Protein AF-0000000084599134 (afdb_homodimer)

Sequence (670 aa):
MKAKILAFGEVMMRLEAPNYRTVAQTRSLDFAFSGTSVNVLSGLSHLGYQTELMTTLPDNSLGYAAASYIRSLGVGTSAVSFDGDYIGMYVLEKGFGTRISEVTYSNRSESAFCQSLESHYSIEYLRSGTHIHFCGISLAINEQIREVTLHVAEKAKALGLTLSFDCNFRPKLWKGGYEEARPVYERMLALADYVSMTEKDAMSILGMETGATQRKDQVEALLPKVAQTYSIAAIAGTLRETNASAPTIQGFLVQEGRVDFSTEHSVAILDRIGTGDGFFSGFLAAMYEGKSSKDIIEWATAAGVLAHTTYGDSPITTRSAIEKCRQNQQVDVERMKAKILAFGEVMMRLEAPNYRTVAQTRSLDFAFSGTSVNVLSGLSHLGYQTELMTTLPDNSLGYAAASYIRSLGVGTSAVSFDGDYIGMYVLEKGFGTRISEVTYSNRSESAFCQSLESHYSIEYLRSGTHIHFCGISLAINEQIREVTLHVAEKAKALGLTLSFDCNFRPKLWKGGYEEARPVYERMLALADYVSMTEKDAMSILGMETGATQRKDQVEALLPKVAQTYSIAAIAGTLRETNASAPTIQGFLVQEGRVDFSTEHSVAILDRIGTGDGFFSGFLAAMYEGKSSKDIIEWATAAGVLAHTTYGDSPITTRSAIEKCRQNQQVDVER

Radius of gyration: 29.52 Å; Cα contacts (8 Å, |Δi|>4): 1570; chains: 2; bounding box: 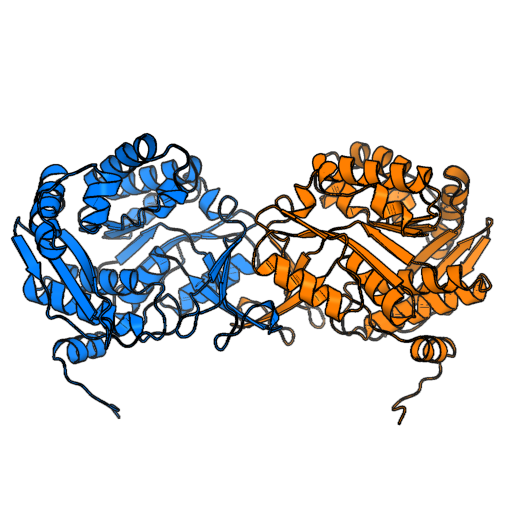50×86×71 Å

Solvent-accessible surface area (backbone atoms only — not comparable to full-atom values): 33672 Å² total; per-residue (Å²): 128,76,59,30,38,34,21,44,45,58,66,28,40,41,34,28,27,60,92,59,29,46,67,66,74,49,54,50,30,36,48,50,69,36,34,68,36,51,12,25,33,17,21,32,21,47,60,67,33,48,25,36,39,36,37,40,33,12,65,48,72,67,29,52,23,41,52,53,53,42,43,74,48,54,26,36,60,86,53,47,29,70,41,61,72,23,62,20,34,32,40,35,28,47,42,61,90,86,43,68,61,44,78,47,64,34,48,56,74,64,6,14,39,46,65,41,53,61,86,59,53,63,70,72,57,52,69,71,35,51,31,36,36,40,51,36,53,52,55,37,68,42,71,57,24,22,52,37,52,52,48,52,51,51,52,37,46,73,71,66,30,48,27,33,35,34,44,66,83,53,73,88,50,34,88,70,35,60,79,55,46,29,64,56,51,51,54,52,45,53,62,19,35,33,34,39,52,50,50,63,46,44,31,66,52,70,65,52,84,74,89,56,84,49,66,71,52,30,34,65,67,44,49,43,52,50,30,61,75,33,66,31,59,31,39,32,36,72,48,76,44,83,51,97,85,54,36,32,40,28,20,34,32,34,43,89,76,38,76,48,68,30,74,74,39,79,50,68,76,74,22,70,57,39,18,67,28,13,18,49,19,27,31,53,52,27,57,75,67,64,50,52,73,71,53,20,24,33,42,9,36,24,28,20,50,52,16,16,63,28,77,60,42,50,21,74,57,41,63,67,57,30,56,39,48,58,68,66,49,82,73,88,82,90,133,130,76,61,29,38,34,20,45,45,58,66,29,41,41,34,27,28,60,91,59,28,46,67,66,74,49,54,51,31,37,48,50,70,37,34,65,36,52,12,26,34,17,22,31,20,46,62,70,34,48,24,36,40,38,36,40,32,13,64,47,70,66,28,52,23,41,52,54,54,43,43,74,49,53,26,36,61,85,55,47,29,70,40,59,72,23,63,20,33,33,38,37,28,48,40,60,90,88,41,69,62,43,79,47,65,34,48,58,73,66,6,13,38,46,65,42,56,60,86,61,52,64,70,73,58,53,69,73,32,51,31,38,34,39,51,36,52,52,56,37,69,42,71,58,22,24,52,36,52,52,50,54,52,52,52,37,48,72,73,65,31,47,27,33,34,34,44,67,84,52,72,88,50,33,90,71,35,59,78,55,46,28,64,57,51,52,55,51,44,54,63,20,34,33,33,40,53,48,49,64,48,44,31,66,51,68,64,51,83,76,89,55,83,50,66,72,52,31,34,65,67,43,50,41,53,51,29,61,75,34,65,31,59,31,40,33,39,72,49,75,44,81,50,98,84,55,36,31,41,28,20,35,32,34,46,90,77,38,74,48,70,31,73,75,38,79,51,67,77,74,22,71,58,41,17,69,29,14,19,49,19,27,32,52,51,28,56,74,66,64,51,54,71,70,54,20,26,35,43,9,36,25,27,20,50,53,17,16,63,28,77,59,43,50,19,74,57,42,63,68,56,29,55,38,48,56,68,65,50,83,72,87,80,91,131

Secondary structure (DSSP, 8-state):
-PPEEEEE---EEEEE-STT--GGG-SEEEEEEE-HHHHHHHHHHHTT-EEEEEEEE-SSHHHHHHHHHHHHTT-B-TTEEE-SS--EEEEEE--BTTBPPEEEEES-TTSTTTT--GGGS-HHHHTT-SEEEEETHHHHS-HHHHHHHHHHHHHHHHTT-EEEEE----GGG-TTHHHHHHHHHHHHHHH-SEEE--HHHHHHHH----S--SHHHHHHHHHHHHHHHTT-SEEEEEEEE--SS--EEEEEEEETTEEEEPPPEE---S--TTHHHHHHHHHHHHHHTT--HHHHHHHHHHHHHHHTTSSSSS----HHHHHHHHTT-------/-PPEEEEE---EEEEE-GGG--GGG-SEEEEEEE-HHHHHHHHHHHTT-EEEEEEEE-SSHHHHHHHHHHHHTT-B-TTEEE-SS--EEEEEE--BTTBPPEEEEES-TTSTTTT--GGGS-HHHHTT-SEEEEETHHHHS-HHHHHHHHHHHHHHHHTT-EEEEE----GGG-TTHHHHHHHHHHHHHHH-SEEE--HHHHHHHH----S--SHHHHHHHHHHHHHHHTT-SEEEEEEEE--SS--EEEEEEEETTEEEEPPPEE---S--TTHHHHHHHHHHHHHHTT--HHHHHHHHHHHHHHHTTSSSSS----HHHHHHHHTT-------

Nearest PDB structures (foldseek):
  3ktn-assembly1_A  TM=9.512E-01  e=4.390E-41  Enterococcus faecalis
  2afb-assembly1_A  TM=9.518E-01  e=4.729E-34  Thermotoga maritima MSB8
  4gm6-assembly1_F  TM=9.339E-01  e=1.969E-30  Listeria grayi DSM 20601
  2dcn-assembly1_E  TM=8.602E-01  e=1.883E-23  Sulfurisphaera tokodaii str. 7
  3pl2-assembly1_B  TM=8.260E-01  e=1.572E-20  Corynebacterium glutamicum

Foldseek 3Di:
DAFEEEEEDAKEKEWEDPPLDDPVGDDDTDIAIDDLRLQLQLLLQLAPHAYEYAFEAAPDDVSVVNQVRSVVSVHHHPNYHHHADAGKYWYWRPHDDVGHIDIGTDDVCRGRRNPDALVSGDLVVLLVGQEYEYEQLLCLQDDHSVVSRLVSLVSNLVSPHAYEYENNDDQVSHPVGQVVQQVSVLSNLLSHQEYEDALVCQCRNVVDDDPDDDRVVSRLPGVLVSCVVSVHQKYKYWDWDDDPPFIKIKMWMDHPSDIDIADIDGADAPDQAQLRSQLVSQLVVCVSVVHDRHVSRLLSVLSSRVCRVDPDNHRNDYPVSSVCSSVVPPDPDDD/DAFEEEEEDAKEKEWEDPPLDDPVGDDDTDIAIDDLRLQLQLLLQLAPHAYEYAFEAAPDDVSVVNQVRSVVSVHHHPNYHHHADAGKYWYWRPHDDVGHIDIGTDDQCRGRRNPDALVSGDLVVLLVGQEYEYEQLLCLQDDHSVVSRLVSLVSNLVSNHAYEYENNDDQVSHPVGQVVQQVSVLSNLLSHQEYEDALVCQCRNVVDDDPDDDRVVSRLPGVLVSCVVSVHQKYKYWDWDDDPPFIKIKMWMDHPSDIDIADIDGADAPDQAQLRSQLVSQLVVCVSVVHDRHVSRLLSRLSSRVCRVDPDNHRNDYPVSSVCSSVVPPDPDDD

InterPro domains:
  IPR011611 Carbohydrate kinase PfkB [PF00294] (3-314)
  IPR029056 Ribokinase-like [G3DSA:3.40.1190.20] (2-335)
  IPR029056 Ribokinase-like [SSF53613] (1-324)
  IPR052700 Carbohydrate kinase PfkB-like [PTHR43320] (26-315)

Structure (mmCIF, N/CA/C/O backbone):
data_AF-0000000084599134-model_v1
#
loop_
_entity.id
_entity.type
_entity.pdbx_description
1 polymer 'Carbohydrate/purine kinase domain-containing protein'
#
loop_
_atom_site.group_PDB
_atom_site.id
_atom_site.type_symbol
_atom_site.label_atom_id
_atom_site.label_alt_id
_atom_site.label_comp_id
_atom_site.label_asym_id
_atom_site.label_entity_id
_atom_site.label_seq_id
_atom_site.pdbx_PDB_ins_code
_atom_site.Cartn_x
_atom_site.Cartn_y
_atom_site.Cartn_z
_atom_site.occupancy
_atom_site.B_iso_or_equiv
_atom_site.auth_seq_id
_atom_site.auth_comp_id
_atom_site.auth_asym_id
_atom_site.auth_atom_id
_atom_site.pdbx_PDB_model_num
ATOM 1 N N . MET A 1 1 ? 21.688 -33.438 -12.633 1 46.72 1 MET A N 1
ATOM 2 C CA . MET A 1 1 ? 21.375 -32.312 -11.758 1 46.72 1 MET A CA 1
ATOM 3 C C . MET A 1 1 ? 19.875 -31.984 -11.828 1 46.72 1 MET A C 1
ATOM 5 O O . MET A 1 1 ? 19.234 -32.219 -12.844 1 46.72 1 MET A O 1
ATOM 9 N N . LYS A 1 2 ? 19.172 -31.859 -10.562 1 65.88 2 LYS A N 1
ATOM 10 C CA . LYS A 1 2 ? 17.719 -31.641 -10.625 1 65.88 2 LYS A CA 1
ATOM 11 C C . LYS A 1 2 ? 17.391 -30.406 -11.461 1 65.88 2 LYS A C 1
ATOM 13 O O . LYS A 1 2 ? 18.219 -29.516 -11.617 1 65.88 2 LYS A O 1
ATOM 18 N N . ALA A 1 3 ? 16.312 -30.422 -12.156 1 81.88 3 ALA A N 1
ATOM 19 C CA . ALA A 1 3 ? 15.828 -29.391 -13.062 1 81.88 3 ALA A CA 1
ATOM 20 C C . ALA A 1 3 ? 15.766 -28.031 -12.352 1 81.88 3 ALA A C 1
ATOM 22 O O . ALA A 1 3 ? 15.484 -27.969 -11.156 1 81.88 3 ALA A O 1
ATOM 23 N N . LYS A 1 4 ? 16.391 -27.016 -12.969 1 94.56 4 LYS A N 1
ATOM 24 C CA . LYS A 1 4 ? 16.172 -25.656 -12.508 1 94.56 4 LYS A CA 1
ATOM 25 C C . LYS A 1 4 ? 14.891 -25.078 -13.086 1 94.56 4 LYS A C 1
ATOM 27 O O . LYS A 1 4 ? 14.75 -24.969 -14.312 1 94.56 4 LYS A O 1
ATOM 32 N N . ILE A 1 5 ? 13.984 -24.766 -12.18 1 97.94 5 ILE A N 1
ATOM 33 C CA . ILE A 1 5 ? 12.672 -24.281 -12.586 1 97.94 5 ILE A CA 1
ATOM 34 C C . ILE A 1 5 ? 12.586 -22.781 -12.359 1 97.94 5 ILE A C 1
ATOM 36 O O . ILE A 1 5 ? 12.82 -22.297 -11.25 1 97.94 5 ILE A O 1
ATOM 40 N N . LEU A 1 6 ? 12.266 -22 -13.414 1 98.56 6 LEU A N 1
ATOM 41 C CA . LEU A 1 6 ? 12.062 -20.562 -13.367 1 98.56 6 LEU A CA 1
ATOM 42 C C . LEU A 1 6 ? 10.57 -20.219 -13.305 1 98.56 6 LEU A C 1
ATOM 44 O O . LEU A 1 6 ? 9.727 -21.047 -13.656 1 98.56 6 LEU A O 1
ATOM 48 N N . ALA A 1 7 ? 10.266 -19.125 -12.82 1 98.75 7 ALA A N 1
ATOM 49 C CA . ALA A 1 7 ? 8.938 -18.547 -12.961 1 98.75 7 ALA A CA 1
ATOM 50 C C . ALA A 1 7 ? 9.016 -17.047 -13.188 1 98.75 7 ALA A C 1
ATOM 52 O O . ALA A 1 7 ? 9.891 -16.375 -12.641 1 98.75 7 ALA A O 1
ATOM 53 N N . PHE A 1 8 ? 8.133 -16.594 -14.062 1 98.69 8 PHE A N 1
ATOM 54 C CA . PHE A 1 8 ? 7.977 -15.172 -14.359 1 98.69 8 PHE A CA 1
ATOM 55 C C . PHE A 1 8 ? 6.672 -14.633 -13.773 1 98.69 8 PHE A C 1
ATOM 57 O O . PHE A 1 8 ? 5.594 -15.125 -14.109 1 98.69 8 PHE A O 1
ATOM 64 N N . GLY A 1 9 ? 6.812 -13.648 -12.883 1 98.12 9 GLY A N 1
ATOM 65 C CA . GLY A 1 9 ? 5.551 -13.148 -12.367 1 98.12 9 GLY A CA 1
ATOM 66 C C . GLY A 1 9 ? 5.723 -12.102 -11.281 1 98.12 9 GLY A C 1
ATOM 67 O O . GLY A 1 9 ? 6.848 -11.797 -10.875 1 98.12 9 GLY A O 1
ATOM 68 N N . GLU A 1 10 ? 4.594 -11.586 -10.812 1 97.62 10 GLU A N 1
ATOM 69 C CA . GLU A 1 10 ? 4.555 -10.469 -9.875 1 97.62 10 GLU A CA 1
ATOM 70 C C . GLU A 1 10 ? 4.664 -10.953 -8.43 1 97.62 10 GLU A C 1
ATOM 72 O O . GLU A 1 10 ? 4.129 -12.008 -8.086 1 97.62 10 GLU A O 1
ATOM 77 N N . VAL A 1 11 ? 5.387 -10.18 -7.621 1 97.81 11 VAL A N 1
ATOM 78 C CA . VAL A 1 11 ? 5.387 -10.305 -6.168 1 97.81 11 VAL A CA 1
ATOM 79 C C . VAL A 1 11 ? 4.516 -9.211 -5.551 1 97.81 11 VAL A C 1
ATOM 81 O O . VAL A 1 11 ? 4.699 -8.031 -5.84 1 97.81 11 VAL A O 1
ATOM 84 N N . MET A 1 12 ? 3.594 -9.633 -4.75 1 96.88 12 MET A N 1
ATOM 85 C CA . MET A 1 12 ? 2.758 -8.68 -4.023 1 96.88 12 MET A CA 1
ATOM 86 C C . MET A 1 12 ? 3.014 -8.766 -2.521 1 96.88 12 MET A C 1
ATOM 88 O O . MET A 1 12 ? 3.412 -9.812 -2.014 1 96.88 12 MET A O 1
ATOM 92 N N . MET A 1 13 ? 2.846 -7.625 -1.867 1 96.81 13 MET A N 1
ATOM 93 C CA . MET A 1 13 ? 2.836 -7.602 -0.408 1 96.81 13 MET A CA 1
ATOM 94 C C . MET A 1 13 ? 1.434 -7.855 0.132 1 96.81 13 MET A C 1
ATOM 96 O O . MET A 1 13 ? 0.509 -7.09 -0.143 1 96.81 13 MET A O 1
ATOM 100 N N . ARG A 1 14 ? 1.266 -8.961 0.792 1 96.94 14 ARG A N 1
ATOM 101 C CA . ARG A 1 14 ? 0.018 -9.297 1.468 1 96.94 14 ARG A CA 1
ATOM 102 C C . ARG A 1 14 ? 0.011 -8.773 2.898 1 96.94 14 ARG A C 1
ATOM 104 O O . ARG A 1 14 ? 0.876 -9.125 3.701 1 96.94 14 ARG A O 1
ATOM 111 N N . LEU A 1 15 ? -0.915 -7.844 3.176 1 97.44 15 LEU A N 1
ATOM 112 C CA . LEU A 1 15 ? -1.183 -7.383 4.531 1 97.44 15 LEU A CA 1
ATOM 113 C C . LEU A 1 15 ? -2.443 -8.031 5.09 1 97.44 15 LEU A C 1
ATOM 115 O O . LEU A 1 15 ? -3.465 -8.109 4.402 1 97.44 15 LEU A O 1
ATOM 119 N N . GLU A 1 16 ? -2.336 -8.523 6.293 1 97.5 16 GLU A N 1
ATOM 120 C CA . GLU A 1 16 ? -3.463 -9.266 6.848 1 97.5 16 GLU A CA 1
ATOM 121 C C . GLU A 1 16 ? -3.779 -8.812 8.273 1 97.5 16 GLU A C 1
ATOM 123 O O . GLU A 1 16 ? -2.891 -8.75 9.125 1 97.5 16 GLU A O 1
ATOM 128 N N . ALA A 1 17 ? -5.094 -8.445 8.516 1 96.69 17 ALA A N 1
ATOM 129 C CA . ALA A 1 17 ? -5.543 -8.281 9.898 1 96.69 17 ALA A CA 1
ATOM 130 C C . ALA A 1 17 ? -5.52 -9.609 10.648 1 96.69 17 ALA A C 1
ATOM 132 O O . ALA A 1 17 ? -6.137 -10.586 10.211 1 96.69 17 ALA A O 1
ATOM 133 N N . PRO A 1 18 ? -4.836 -9.688 11.789 1 95.56 18 PRO A N 1
ATOM 134 C CA . PRO A 1 18 ? -4.656 -10.992 12.438 1 95.56 18 PRO A CA 1
ATOM 135 C C . PRO A 1 18 ? -5.906 -11.461 13.172 1 95.56 18 PRO A C 1
ATOM 137 O O . PRO A 1 18 ? -6.719 -10.641 13.609 1 95.56 18 PRO A O 1
ATOM 140 N N . ASN A 1 19 ? -6.09 -12.758 13.305 1 93.5 19 ASN A N 1
ATOM 141 C CA . ASN A 1 19 ? -7.055 -13.406 14.188 1 93.5 19 ASN A CA 1
ATOM 142 C C . ASN A 1 19 ? -8.492 -13.07 13.797 1 93.5 19 ASN A C 1
ATOM 144 O O . ASN A 1 19 ? -9.32 -12.773 14.656 1 93.5 19 ASN A O 1
ATOM 148 N N . TYR A 1 20 ? -8.68 -13.047 12.5 1 92.38 20 TYR A N 1
ATOM 149 C CA . TYR A 1 20 ? -10.008 -12.852 11.922 1 92.38 20 TYR A CA 1
ATOM 150 C C . TYR A 1 20 ? -10.555 -11.469 12.25 1 92.38 20 TYR A C 1
ATOM 152 O O . TYR A 1 20 ? -11.758 -11.234 12.18 1 92.38 20 TYR A O 1
ATOM 160 N N . ARG A 1 21 ? -9.68 -10.516 12.672 1 93.94 21 ARG A N 1
ATOM 161 C CA . ARG A 1 21 ? -10.086 -9.133 12.891 1 93.94 21 ARG A CA 1
ATOM 162 C C . ARG A 1 21 ? -10.25 -8.391 11.57 1 93.94 21 ARG A C 1
ATOM 164 O O . ARG A 1 21 ? -9.742 -8.828 10.539 1 93.94 21 ARG A O 1
ATOM 171 N N . THR A 1 22 ? -11.078 -7.363 11.656 1 94.94 22 THR A N 1
ATOM 172 C CA . THR A 1 22 ? -11.086 -6.391 10.57 1 94.94 22 THR A CA 1
ATOM 173 C C . THR A 1 22 ? -10.008 -5.332 10.781 1 94.94 22 THR A C 1
ATOM 175 O O . THR A 1 22 ? -9.453 -5.215 11.875 1 94.94 22 THR A O 1
ATOM 178 N N . VAL A 1 23 ? -9.711 -4.605 9.75 1 96.19 23 VAL A N 1
ATOM 179 C CA . VAL A 1 23 ? -8.703 -3.549 9.852 1 96.19 23 VAL A CA 1
ATOM 180 C C . VAL A 1 23 ? -9.164 -2.496 10.859 1 96.19 23 VAL A C 1
ATOM 182 O O . VAL A 1 23 ? -8.344 -1.911 11.57 1 96.19 23 VAL A O 1
ATOM 185 N N . ALA A 1 24 ? -10.422 -2.225 11.008 1 95.25 24 ALA A N 1
ATOM 186 C CA . ALA A 1 24 ? -10.961 -1.238 11.938 1 95.25 24 ALA A CA 1
ATOM 187 C C . ALA A 1 24 ? -10.773 -1.69 13.383 1 95.25 24 ALA A C 1
ATOM 189 O O . ALA A 1 24 ? -10.82 -0.875 14.305 1 95.25 24 ALA A O 1
ATOM 190 N N . GLN A 1 25 ? -10.531 -2.949 13.586 1 94.88 25 GLN A N 1
ATOM 191 C CA . GLN A 1 25 ? -10.516 -3.518 14.93 1 94.88 25 GLN A CA 1
ATOM 192 C C . GLN A 1 25 ? -9.094 -3.709 15.438 1 94.88 25 GLN A C 1
ATOM 194 O O . GLN A 1 25 ? -8.883 -4.219 16.531 1 94.88 25 GLN A O 1
ATOM 199 N N . THR A 1 26 ? -8.125 -3.459 14.68 1 95.12 26 THR A N 1
ATOM 200 C CA . THR A 1 26 ? -6.738 -3.697 15.07 1 95.12 26 THR A CA 1
ATOM 201 C C . THR A 1 26 ? -5.855 -2.51 14.695 1 95.12 26 THR A C 1
ATOM 203 O O . THR A 1 26 ? -6.312 -1.58 14.023 1 95.12 26 THR A O 1
ATOM 206 N N . ARG A 1 27 ? -4.617 -2.504 15.219 1 96.38 27 ARG A N 1
ATOM 207 C CA . ARG A 1 27 ? -3.611 -1.5 14.891 1 96.38 27 ARG A CA 1
ATOM 208 C C . ARG A 1 27 ? -2.322 -2.154 14.406 1 96.38 27 ARG A C 1
ATOM 210 O O . ARG A 1 27 ? -1.287 -1.493 14.297 1 96.38 27 ARG A O 1
ATOM 217 N N . SER A 1 28 ? -2.43 -3.432 14.125 1 97.44 28 SER A N 1
ATOM 218 C CA . SER A 1 28 ? -1.295 -4.203 13.617 1 97.44 28 SER A CA 1
ATOM 219 C C . SER A 1 28 ? -1.715 -5.129 12.484 1 97.44 28 SER A C 1
ATOM 221 O O . SER A 1 28 ? -2.812 -5.691 12.508 1 97.44 28 SER A O 1
ATOM 223 N N . LEU A 1 29 ? -0.845 -5.27 11.531 1 98.25 29 LEU A N 1
ATOM 224 C CA . LEU A 1 29 ? -1.032 -6.191 10.414 1 98.25 29 LEU A CA 1
ATOM 225 C C . LEU A 1 29 ? 0.153 -7.145 10.289 1 98.25 29 LEU A C 1
ATOM 227 O O . LEU A 1 29 ? 1.304 -6.734 10.469 1 98.25 29 LEU A O 1
ATOM 231 N N . ASP A 1 30 ? -0.129 -8.422 9.984 1 97.75 30 ASP A N 1
ATOM 232 C CA . ASP A 1 30 ? 0.914 -9.32 9.508 1 97.75 30 ASP A CA 1
ATOM 233 C C . ASP A 1 30 ? 1.131 -9.164 8.008 1 97.75 30 ASP A C 1
ATOM 235 O O . ASP A 1 30 ? 0.226 -8.742 7.285 1 97.75 30 ASP A O 1
ATOM 239 N N . PHE A 1 31 ? 2.359 -9.43 7.594 1 97.62 31 PHE A N 1
ATOM 240 C CA . PHE A 1 31 ? 2.537 -9.32 6.152 1 97.62 31 PHE A CA 1
ATOM 241 C C . PHE A 1 31 ? 3.453 -10.422 5.629 1 97.62 31 PHE A C 1
ATOM 243 O O . PHE A 1 31 ? 4.199 -11.031 6.398 1 97.62 31 PHE A O 1
ATOM 250 N N . ALA A 1 32 ? 3.309 -10.766 4.383 1 97 32 ALA A N 1
ATOM 251 C CA . ALA A 1 32 ? 4.141 -11.664 3.582 1 97 32 ALA A CA 1
ATOM 252 C C . ALA A 1 32 ? 4.23 -11.18 2.137 1 97 32 ALA A C 1
ATOM 254 O O . ALA A 1 32 ? 3.502 -10.273 1.73 1 97 32 ALA A O 1
ATOM 255 N N . PHE A 1 33 ? 5.203 -11.664 1.48 1 97.75 33 PHE A N 1
ATOM 256 C CA . PHE A 1 33 ? 5.32 -11.406 0.05 1 97.75 33 PHE A CA 1
ATOM 257 C C . PHE A 1 33 ? 4.992 -12.664 -0.753 1 97.75 33 PHE A C 1
ATOM 259 O O . PHE A 1 33 ? 5.543 -13.734 -0.494 1 97.75 33 PHE A O 1
ATOM 266 N N . SER A 1 34 ? 4.059 -12.484 -1.662 1 95.31 34 SER A N 1
ATOM 267 C CA . SER A 1 34 ? 3.564 -13.672 -2.352 1 95.31 34 SER A CA 1
ATOM 268 C C . SER A 1 34 ? 3.168 -13.352 -3.789 1 95.31 34 SER A C 1
ATOM 270 O O . SER A 1 34 ? 3.391 -12.242 -4.266 1 95.31 34 SER A O 1
ATOM 272 N N . GLY A 1 35 ? 2.635 -14.289 -4.496 1 96.44 35 GLY A N 1
ATOM 273 C CA . GLY A 1 35 ? 2.232 -14.359 -5.891 1 96.44 35 GLY A CA 1
ATOM 274 C C . GLY A 1 35 ? 2.234 -15.766 -6.445 1 96.44 35 GLY A C 1
ATOM 275 O O . GLY A 1 35 ? 2.908 -16.656 -5.906 1 96.44 35 GLY A O 1
ATOM 276 N N . THR A 1 36 ? 1.532 -15.898 -7.508 1 97.12 36 THR A N 1
ATOM 277 C CA . THR A 1 36 ? 1.414 -17.234 -8.07 1 97.12 36 THR A CA 1
ATOM 278 C C . THR A 1 36 ? 2.793 -17.844 -8.344 1 97.12 36 THR A C 1
ATOM 280 O O . THR A 1 36 ? 3.066 -18.984 -7.961 1 97.12 36 THR A O 1
ATOM 283 N N . SER A 1 37 ? 3.674 -17.094 -8.953 1 98.31 37 SER A N 1
ATOM 284 C CA . SER A 1 37 ? 5.012 -17.562 -9.289 1 98.31 37 SER A CA 1
ATOM 285 C C . SER A 1 37 ? 5.816 -17.891 -8.031 1 98.31 37 SER A C 1
ATOM 287 O O . SER A 1 37 ? 6.484 -18.922 -7.965 1 98.31 37 SER A O 1
ATOM 289 N N . VAL A 1 38 ? 5.707 -17.016 -7.043 1 98.25 38 VAL A N 1
ATOM 290 C CA . VAL A 1 38 ? 6.395 -17.234 -5.773 1 98.25 38 VAL A CA 1
ATOM 291 C C . VAL A 1 38 ? 5.871 -18.516 -5.121 1 98.25 38 VAL A C 1
ATOM 293 O O . VAL A 1 38 ? 6.652 -19.344 -4.645 1 98.25 38 VAL A O 1
ATOM 296 N N . ASN A 1 39 ? 4.602 -18.688 -5.105 1 98.06 39 ASN A N 1
ATOM 297 C CA . ASN A 1 39 ? 3.961 -19.828 -4.449 1 98.06 39 ASN A CA 1
ATOM 298 C C . ASN A 1 39 ? 4.355 -21.141 -5.102 1 98.06 39 ASN A C 1
ATOM 300 O O . ASN A 1 39 ? 4.73 -22.094 -4.414 1 98.06 39 ASN A O 1
ATOM 304 N N . VAL A 1 40 ? 4.305 -21.172 -6.438 1 98.38 40 VAL A N 1
ATOM 305 C CA . VAL A 1 40 ? 4.652 -22.375 -7.168 1 98.38 40 VAL A CA 1
ATOM 306 C C . VAL A 1 40 ? 6.125 -22.719 -6.934 1 98.38 40 VAL A C 1
ATOM 308 O O . VAL A 1 40 ? 6.465 -23.875 -6.645 1 98.38 40 VAL A O 1
ATOM 311 N N . LEU A 1 41 ? 6.977 -21.719 -7.004 1 98.44 41 LEU A N 1
ATOM 312 C CA . LEU A 1 41 ? 8.406 -21.938 -6.816 1 98.44 41 LEU A CA 1
ATOM 313 C C . LEU A 1 41 ? 8.703 -22.375 -5.387 1 98.44 41 LEU A C 1
ATOM 315 O O . LEU A 1 41 ? 9.586 -23.203 -5.16 1 98.44 41 LEU A O 1
ATOM 319 N N . SER A 1 42 ? 8.031 -21.75 -4.414 1 97.94 42 SER A N 1
ATOM 320 C CA . SER A 1 42 ? 8.211 -22.156 -3.023 1 97.94 42 SER A CA 1
ATOM 321 C C . SER A 1 42 ? 7.898 -23.641 -2.834 1 97.94 42 SER A C 1
ATOM 323 O O . SER A 1 42 ? 8.688 -24.375 -2.238 1 97.94 42 SER A O 1
ATOM 325 N N . GLY A 1 43 ? 6.73 -24.094 -3.355 1 97.25 43 GLY A N 1
ATOM 326 C CA . GLY A 1 43 ? 6.383 -25.5 -3.287 1 97.25 43 GLY A CA 1
ATOM 327 C C . GLY A 1 43 ? 7.441 -26.406 -3.893 1 97.25 43 GLY A C 1
ATOM 328 O O . GLY A 1 43 ? 7.836 -27.406 -3.281 1 97.25 43 GLY A O 1
ATOM 329 N N . LEU A 1 44 ? 7.926 -26.047 -5.055 1 97.75 44 LEU A N 1
ATOM 330 C CA . LEU A 1 44 ? 8.906 -26.859 -5.77 1 97.75 44 LEU A CA 1
ATOM 331 C C . LEU A 1 44 ? 10.242 -26.859 -5.039 1 97.75 44 LEU A C 1
ATOM 333 O O . LEU A 1 44 ? 10.93 -27.891 -4.996 1 97.75 44 LEU A O 1
ATOM 337 N N . SER A 1 45 ? 10.594 -25.703 -4.504 1 97.19 45 SER A N 1
ATOM 338 C CA . SER A 1 45 ? 11.828 -25.625 -3.736 1 97.19 45 SER A CA 1
ATOM 339 C C . SER A 1 45 ? 11.812 -26.609 -2.564 1 97.19 45 SER A C 1
ATOM 341 O O . SER A 1 45 ? 12.789 -27.312 -2.326 1 97.19 45 SER A O 1
ATOM 343 N N . HIS A 1 46 ? 10.758 -26.688 -1.847 1 95.62 46 HIS A N 1
ATOM 344 C CA . HIS A 1 46 ? 10.625 -27.562 -0.688 1 95.62 46 HIS A CA 1
ATOM 345 C C . HIS A 1 46 ? 10.57 -29.031 -1.107 1 95.62 46 HIS A C 1
ATOM 347 O O . HIS A 1 46 ? 10.789 -29.922 -0.286 1 95.62 46 HIS A O 1
ATOM 353 N N . LEU A 1 47 ? 10.289 -29.234 -2.336 1 95 47 LEU A N 1
ATOM 354 C CA . LEU A 1 47 ? 10.281 -30.594 -2.865 1 95 47 LEU A CA 1
ATOM 355 C C . LEU A 1 47 ? 11.641 -30.938 -3.471 1 95 47 LEU A C 1
ATOM 357 O O . LEU A 1 47 ? 11.797 -32 -4.082 1 95 47 LEU A O 1
ATOM 361 N N . GLY A 1 48 ? 12.625 -30.047 -3.383 1 94.12 48 GLY A N 1
ATOM 362 C CA . GLY A 1 48 ? 14 -30.375 -3.688 1 94.12 48 GLY A CA 1
ATOM 363 C C . GLY A 1 48 ? 14.477 -29.828 -5.016 1 94.12 48 GLY A C 1
ATOM 364 O O . GLY A 1 48 ? 15.578 -30.125 -5.465 1 94.12 48 GLY A O 1
ATOM 365 N N . TYR A 1 49 ? 13.734 -29.016 -5.648 1 96.44 49 TYR A N 1
ATOM 366 C CA . TYR A 1 49 ? 14.125 -28.453 -6.938 1 96.44 49 TYR A CA 1
ATOM 367 C C . TYR A 1 49 ? 14.844 -27.125 -6.754 1 96.44 49 TYR A C 1
ATOM 369 O O . TYR A 1 49 ? 14.594 -26.406 -5.789 1 96.44 49 TYR A O 1
ATOM 377 N N . GLN A 1 50 ? 15.789 -26.844 -7.656 1 97.31 50 GLN A N 1
ATOM 378 C CA . GLN A 1 50 ? 16.328 -25.484 -7.758 1 97.31 50 GLN A CA 1
ATOM 379 C C . GLN A 1 50 ? 15.328 -24.547 -8.438 1 97.31 50 GLN A C 1
ATOM 381 O O . GLN A 1 50 ? 14.758 -24.891 -9.477 1 97.31 50 GLN A O 1
ATOM 386 N N . THR A 1 51 ? 15.039 -23.5 -7.797 1 98.12 51 THR A N 1
ATOM 387 C CA . THR A 1 51 ? 14.031 -22.578 -8.305 1 98.12 51 THR A CA 1
ATOM 388 C C . THR A 1 51 ? 14.57 -21.141 -8.352 1 98.12 51 THR A C 1
ATOM 390 O O . THR A 1 51 ? 15.422 -20.781 -7.539 1 98.12 51 THR A O 1
ATOM 393 N N . GLU A 1 52 ? 14.125 -20.375 -9.352 1 98.31 52 GLU A N 1
ATOM 394 C CA . GLU A 1 52 ? 14.531 -18.969 -9.523 1 98.31 52 GLU A CA 1
ATOM 395 C C . GLU A 1 52 ? 13.352 -18.109 -9.977 1 98.31 52 GLU A C 1
ATOM 397 O O . GLU A 1 52 ? 12.609 -18.5 -10.883 1 98.31 52 GLU A O 1
ATOM 402 N N . LEU A 1 53 ? 13.195 -16.969 -9.359 1 98.62 53 LEU A N 1
ATOM 403 C CA . LEU A 1 53 ? 12.117 -16.047 -9.711 1 98.62 53 LEU A CA 1
ATOM 404 C C . LEU A 1 53 ? 12.625 -14.953 -10.648 1 98.62 53 LEU A C 1
ATOM 406 O O . LEU A 1 53 ? 13.648 -14.32 -10.375 1 98.62 53 LEU A O 1
ATOM 410 N N . MET A 1 54 ? 11.977 -14.812 -11.773 1 98.56 54 MET A N 1
ATOM 411 C CA . MET A 1 54 ? 12.188 -13.68 -12.664 1 98.56 54 MET A CA 1
ATOM 412 C C . MET A 1 54 ? 11.109 -12.617 -12.469 1 98.56 54 MET A C 1
ATOM 414 O O . MET A 1 54 ? 9.945 -12.844 -12.797 1 98.56 54 MET A O 1
ATOM 418 N N . THR A 1 55 ? 11.484 -11.516 -11.875 1 98.69 55 THR A N 1
ATOM 419 C CA . THR A 1 55 ? 10.539 -10.445 -11.562 1 98.69 55 THR A CA 1
ATOM 420 C C . THR A 1 55 ? 11.266 -9.109 -11.438 1 98.69 55 THR A C 1
ATOM 422 O O . THR A 1 55 ? 12.477 -9.031 -11.617 1 98.69 55 THR A O 1
ATOM 425 N N . THR A 1 56 ? 10.508 -8.039 -11.367 1 98.56 56 THR A N 1
ATOM 426 C CA . THR A 1 56 ? 11.031 -6.719 -11.039 1 98.56 56 THR A CA 1
ATOM 427 C C . THR A 1 56 ? 10.422 -6.207 -9.734 1 98.56 56 THR A C 1
ATOM 429 O O . THR A 1 56 ? 9.203 -6.16 -9.586 1 98.56 56 THR A O 1
ATOM 432 N N . LEU A 1 57 ? 11.289 -5.934 -8.781 1 98.31 57 LEU A N 1
ATOM 433 C CA . LEU A 1 57 ? 10.914 -5.348 -7.496 1 98.31 57 LEU A CA 1
ATOM 434 C C . LEU A 1 57 ? 11.352 -3.889 -7.422 1 98.31 57 LEU A C 1
ATOM 436 O O . LEU A 1 57 ? 12.281 -3.475 -8.117 1 98.31 57 LEU A O 1
ATOM 440 N N . PRO A 1 58 ? 10.602 -3.068 -6.602 1 96.94 58 PRO A N 1
ATOM 441 C CA . PRO A 1 58 ? 11.055 -1.68 -6.477 1 96.94 58 PRO A CA 1
ATOM 442 C C . PRO A 1 58 ? 12.445 -1.563 -5.852 1 96.94 58 PRO A C 1
ATOM 444 O O . PRO A 1 58 ? 12.805 -2.361 -4.984 1 96.94 58 PRO A O 1
ATOM 447 N N . ASP A 1 59 ? 13.195 -0.558 -6.309 1 96.81 59 ASP A N 1
ATOM 448 C CA . ASP A 1 59 ? 14.547 -0.322 -5.801 1 96.81 59 ASP A CA 1
ATOM 449 C C . ASP A 1 59 ? 14.508 0.485 -4.504 1 96.81 59 ASP A C 1
ATOM 451 O O . ASP A 1 59 ? 15 1.617 -4.461 1 96.81 59 ASP A O 1
ATOM 455 N N . ASN A 1 60 ? 14.023 -0.12 -3.479 1 95.88 60 ASN A N 1
ATOM 456 C CA . ASN A 1 60 ? 13.906 0.479 -2.152 1 95.88 60 ASN A CA 1
ATOM 457 C C . ASN A 1 60 ? 13.766 -0.586 -1.067 1 95.88 60 ASN A C 1
ATOM 459 O O . ASN A 1 60 ? 13.891 -1.78 -1.346 1 95.88 60 ASN A O 1
ATOM 463 N N . SER A 1 61 ? 13.523 -0.185 0.138 1 94.5 61 SER A N 1
ATOM 464 C CA . SER A 1 61 ? 13.531 -1.074 1.295 1 94.5 61 SER A CA 1
ATOM 465 C C . SER A 1 61 ? 12.469 -2.164 1.16 1 94.5 61 SER A C 1
ATOM 467 O O . SER A 1 61 ? 12.695 -3.307 1.568 1 94.5 61 SER A O 1
ATOM 469 N N . LEU A 1 62 ? 11.344 -1.862 0.618 1 96.38 62 LEU A N 1
ATOM 470 C CA . LEU A 1 62 ? 10.273 -2.846 0.455 1 96.38 62 LEU A CA 1
ATOM 471 C C . LEU A 1 62 ? 10.672 -3.918 -0.554 1 96.38 62 LEU A C 1
ATOM 473 O O . LEU A 1 62 ? 10.414 -5.105 -0.339 1 96.38 62 LEU A O 1
ATOM 477 N N . GLY A 1 63 ? 11.242 -3.436 -1.661 1 97.81 63 GLY A N 1
ATOM 478 C CA . GLY A 1 63 ? 11.727 -4.398 -2.637 1 97.81 63 GLY A CA 1
ATOM 479 C C . GLY A 1 63 ? 12.781 -5.332 -2.078 1 97.81 63 GLY A C 1
ATOM 480 O O . GLY A 1 63 ? 12.742 -6.539 -2.332 1 97.81 63 GLY A O 1
ATOM 481 N N . TYR A 1 64 ? 13.68 -4.785 -1.307 1 97.62 64 TYR A N 1
ATOM 482 C CA . TYR A 1 64 ? 14.742 -5.594 -0.715 1 97.62 64 TYR A CA 1
ATOM 483 C C . TYR A 1 64 ? 14.18 -6.559 0.322 1 97.62 64 TYR A C 1
ATOM 485 O O . TYR A 1 64 ? 14.625 -7.703 0.42 1 97.62 64 TYR A O 1
ATOM 493 N N . ALA A 1 65 ? 13.219 -6.098 1.065 1 97.81 65 ALA A N 1
ATOM 494 C CA . ALA A 1 65 ? 12.547 -6.973 2.025 1 97.81 65 ALA A CA 1
ATOM 495 C C . ALA A 1 65 ? 11.836 -8.117 1.316 1 97.81 65 ALA A C 1
ATOM 497 O O . ALA A 1 65 ? 11.852 -9.258 1.796 1 97.81 65 ALA A O 1
ATOM 498 N N . ALA A 1 66 ? 11.242 -7.816 0.227 1 98.44 66 ALA A N 1
ATOM 499 C CA . ALA A 1 66 ? 10.562 -8.852 -0.556 1 98.44 66 ALA A CA 1
ATOM 500 C C . ALA A 1 66 ? 11.555 -9.906 -1.031 1 98.44 66 ALA A C 1
ATOM 502 O O . ALA A 1 66 ? 11.305 -11.109 -0.89 1 98.44 66 ALA A O 1
ATOM 503 N N . ALA A 1 67 ? 12.633 -9.438 -1.577 1 98.56 67 ALA A N 1
ATOM 504 C CA . ALA A 1 67 ? 13.656 -10.383 -2.033 1 98.56 67 ALA A CA 1
ATOM 505 C C . ALA A 1 67 ? 14.148 -11.25 -0.882 1 98.56 67 ALA A C 1
ATOM 507 O O . ALA A 1 67 ? 14.328 -12.461 -1.043 1 98.56 67 ALA A O 1
ATOM 508 N N . SER A 1 68 ? 14.383 -10.617 0.246 1 97.88 68 SER A N 1
ATOM 509 C CA . SER A 1 68 ? 14.812 -11.344 1.434 1 97.88 68 SER A CA 1
ATOM 510 C C . SER A 1 68 ? 13.781 -12.406 1.833 1 97.88 68 SER A C 1
ATOM 512 O O . SER A 1 68 ? 14.148 -13.539 2.143 1 97.88 68 SER A O 1
ATOM 514 N N . TYR A 1 69 ? 12.562 -12.07 1.857 1 97.75 69 TYR A N 1
ATOM 515 C CA . TYR A 1 69 ? 11.477 -12.984 2.189 1 97.75 69 TYR A CA 1
ATOM 516 C C . TYR A 1 69 ? 11.43 -14.164 1.219 1 97.75 69 TYR A C 1
ATOM 518 O O . TYR A 1 69 ? 11.32 -15.32 1.636 1 97.75 69 TYR A O 1
ATOM 526 N N . ILE A 1 70 ? 11.539 -13.875 -0.035 1 98.06 70 ILE A N 1
ATOM 527 C CA . ILE A 1 70 ? 11.469 -14.891 -1.08 1 98.06 70 ILE A CA 1
ATOM 528 C C . ILE A 1 70 ? 12.625 -15.883 -0.917 1 98.06 70 ILE A C 1
ATOM 530 O O . ILE A 1 70 ? 12.438 -17.094 -1.046 1 98.06 70 ILE A O 1
ATOM 534 N N . ARG A 1 71 ? 13.836 -15.375 -0.591 1 98.06 71 ARG A N 1
ATOM 535 C CA . ARG A 1 71 ? 14.969 -16.25 -0.332 1 98.06 71 ARG A CA 1
ATOM 536 C C . ARG A 1 71 ? 14.695 -17.172 0.86 1 98.06 71 ARG A C 1
ATOM 538 O O . ARG A 1 71 ? 15.125 -18.312 0.876 1 98.06 71 ARG A O 1
ATOM 545 N N . SER A 1 72 ? 13.969 -16.656 1.833 1 96.56 72 SER A N 1
ATOM 546 C CA . SER A 1 72 ? 13.664 -17.453 3.018 1 96.56 72 SER A CA 1
ATOM 547 C C . SER A 1 72 ? 12.758 -18.625 2.676 1 96.56 72 SER A C 1
ATOM 549 O O . SER A 1 72 ? 12.68 -19.594 3.426 1 96.56 72 SER A O 1
ATOM 551 N N . LEU A 1 73 ? 12.102 -18.594 1.538 1 96.56 73 LEU A N 1
ATOM 552 C CA . LEU A 1 73 ? 11.234 -19.656 1.072 1 96.56 73 LEU A CA 1
ATOM 553 C C . LEU A 1 73 ? 12.031 -20.703 0.289 1 96.56 73 LEU A C 1
ATOM 555 O O . LEU A 1 73 ? 11.469 -21.688 -0.189 1 96.56 73 LEU A O 1
ATOM 559 N N . GLY A 1 74 ? 13.312 -20.422 0.067 1 96.88 74 GLY A N 1
ATOM 560 C CA . GLY A 1 74 ? 14.156 -21.312 -0.716 1 96.88 74 GLY A CA 1
ATOM 561 C C . GLY A 1 74 ? 14.164 -20.984 -2.195 1 96.88 74 GLY A C 1
ATOM 562 O O . GLY A 1 74 ? 14.68 -21.75 -3.008 1 96.88 74 GLY A O 1
ATOM 563 N N . VAL A 1 75 ? 13.578 -19.875 -2.576 1 98.12 75 VAL A N 1
ATOM 564 C CA . VAL A 1 75 ? 13.484 -19.469 -3.973 1 98.12 75 VAL A CA 1
ATOM 565 C C . VAL A 1 75 ? 14.641 -18.531 -4.32 1 98.12 75 VAL A C 1
ATOM 567 O O . VAL A 1 75 ? 14.93 -17.578 -3.584 1 98.12 75 VAL A O 1
ATOM 570 N N . GLY A 1 76 ? 15.359 -18.844 -5.438 1 98 76 GLY A N 1
ATOM 571 C CA . GLY A 1 76 ? 16.438 -17.984 -5.891 1 98 76 GLY A CA 1
ATOM 572 C C . GLY A 1 76 ? 15.961 -16.625 -6.367 1 98 76 GLY A C 1
ATOM 573 O O . GLY A 1 76 ? 14.875 -16.516 -6.949 1 98 76 GLY A O 1
ATOM 574 N N . THR A 1 77 ? 16.828 -15.586 -6.16 1 98 77 THR A N 1
ATOM 575 C CA . THR A 1 77 ? 16.453 -14.227 -6.527 1 98 77 THR A CA 1
ATOM 576 C C . THR A 1 77 ? 17.547 -13.586 -7.395 1 98 77 THR A C 1
ATOM 578 O O . THR A 1 77 ? 17.672 -12.359 -7.438 1 98 77 THR A O 1
ATOM 581 N N . SER A 1 78 ? 18.359 -14.359 -8.039 1 96.81 78 SER A N 1
ATOM 582 C CA . SER A 1 78 ? 19.453 -13.836 -8.859 1 96.81 78 SER A CA 1
ATOM 583 C C . SER A 1 78 ? 18.906 -13.156 -10.117 1 96.81 78 SER A C 1
ATOM 585 O O . SER A 1 78 ? 19.578 -12.312 -10.711 1 96.81 78 SER A O 1
ATOM 587 N N . ALA A 1 79 ? 17.719 -13.531 -10.516 1 97.38 79 ALA A N 1
ATOM 588 C CA . ALA A 1 79 ? 17.125 -12.992 -11.742 1 97.38 79 ALA A CA 1
ATOM 589 C C . ALA A 1 79 ? 16.125 -11.883 -11.43 1 97.38 79 ALA A C 1
ATOM 591 O O . ALA A 1 79 ? 15.344 -11.484 -12.297 1 97.38 79 ALA A O 1
ATOM 592 N N . VAL A 1 80 ? 16.156 -11.383 -10.227 1 98.19 80 VAL A N 1
ATOM 593 C CA . VAL A 1 80 ? 15.305 -10.266 -9.844 1 98.19 80 VAL A CA 1
ATOM 594 C C . VAL A 1 80 ? 15.953 -8.945 -10.25 1 98.19 80 VAL A C 1
ATOM 596 O O . VAL A 1 80 ? 17.125 -8.711 -9.969 1 98.19 80 VAL A O 1
ATOM 599 N N . SER A 1 81 ? 15.219 -8.125 -10.992 1 98.19 81 SER A N 1
ATOM 600 C CA . SER A 1 81 ? 15.625 -6.75 -11.273 1 98.19 81 SER A CA 1
ATOM 601 C C . SER A 1 81 ? 15.023 -5.781 -10.25 1 98.19 81 SER A C 1
ATOM 603 O O . SER A 1 81 ? 13.938 -6.027 -9.719 1 98.19 81 SER A O 1
ATOM 605 N N . PHE A 1 82 ? 15.789 -4.762 -9.914 1 98 82 PHE A N 1
ATOM 606 C CA . PHE A 1 82 ? 15.297 -3.719 -9.023 1 98 82 PHE A CA 1
ATOM 607 C C . PHE A 1 82 ? 15.125 -2.404 -9.773 1 98 82 PHE A C 1
ATOM 609 O O . PHE A 1 82 ? 16.094 -1.844 -10.289 1 98 82 PHE A O 1
ATOM 616 N N . ASP A 1 83 ? 13.906 -1.998 -9.93 1 97.12 83 ASP A N 1
ATOM 617 C CA . ASP A 1 83 ? 13.547 -0.752 -10.602 1 97.12 83 ASP A CA 1
ATOM 618 C C . ASP A 1 83 ? 12.141 -0.298 -10.203 1 97.12 83 ASP A C 1
ATOM 620 O O . ASP A 1 83 ? 11.328 -1.105 -9.758 1 97.12 83 ASP A O 1
ATOM 624 N N . GLY A 1 84 ? 11.922 0.98 -10.273 1 93.44 84 GLY A N 1
ATOM 625 C CA . GLY A 1 84 ? 10.609 1.514 -9.938 1 93.44 84 GLY A CA 1
ATOM 626 C C . GLY A 1 84 ? 10.453 1.817 -8.461 1 93.44 84 GLY A C 1
ATOM 627 O O . GLY A 1 84 ? 11.414 1.703 -7.691 1 93.44 84 GLY A O 1
ATOM 628 N N . ASP A 1 85 ? 9.148 2.172 -8.062 1 90.56 85 ASP A N 1
ATOM 629 C CA . ASP A 1 85 ? 8.984 2.762 -6.742 1 90.56 85 ASP A CA 1
ATOM 630 C C . ASP A 1 85 ? 8.016 1.943 -5.891 1 90.56 85 ASP A C 1
ATOM 632 O O . ASP A 1 85 ? 8.07 1.989 -4.66 1 90.56 85 ASP A O 1
ATOM 636 N N . TYR A 1 86 ? 7.203 1.126 -6.586 1 93.44 86 TYR A N 1
ATOM 637 C CA . TYR A 1 86 ? 6.082 0.589 -5.82 1 93.44 86 TYR A CA 1
ATOM 638 C C . TYR A 1 86 ? 5.996 -0.926 -5.965 1 93.44 86 TYR A C 1
ATOM 640 O O . TYR A 1 86 ? 6.277 -1.47 -7.039 1 93.44 86 TYR A O 1
ATOM 648 N N . ILE A 1 87 ? 5.629 -1.563 -4.898 1 95.25 87 ILE A N 1
ATOM 649 C CA . ILE A 1 87 ? 5.223 -2.965 -4.934 1 95.25 87 ILE A CA 1
ATOM 650 C C . ILE A 1 87 ? 3.697 -3.062 -4.875 1 95.25 87 ILE A C 1
ATOM 652 O O . ILE A 1 87 ? 3.043 -2.236 -4.234 1 95.25 87 ILE A O 1
ATOM 656 N N . GLY A 1 88 ? 3.072 -3.986 -5.66 1 93.94 88 GLY A N 1
ATOM 657 C CA . GLY A 1 88 ? 1.651 -4.234 -5.469 1 93.94 88 GLY A CA 1
ATOM 658 C C . GLY A 1 88 ? 1.314 -4.742 -4.082 1 93.94 88 GLY A C 1
ATOM 659 O O . GLY A 1 88 ? 2.066 -5.535 -3.504 1 93.94 88 GLY A O 1
ATOM 660 N N . MET A 1 89 ? 0.138 -4.246 -3.521 1 94.88 89 MET A N 1
ATOM 661 C CA . MET A 1 89 ? -0.256 -4.641 -2.172 1 94.88 89 MET A CA 1
ATOM 662 C C . MET A 1 89 ? -1.74 -4.984 -2.115 1 94.88 89 MET A C 1
ATOM 664 O O . MET A 1 89 ? -2.521 -4.52 -2.949 1 94.88 89 MET A O 1
ATOM 668 N N . TYR A 1 90 ? -2.064 -5.84 -1.194 1 94.25 90 TYR A N 1
ATOM 669 C CA . TYR A 1 90 ? -3.467 -5.988 -0.825 1 94.25 90 TYR A CA 1
ATOM 670 C C . TYR A 1 90 ? -3.613 -6.25 0.669 1 94.25 90 TYR A C 1
ATOM 672 O O . TYR A 1 90 ? -2.693 -6.766 1.31 1 94.25 90 TYR A O 1
ATOM 680 N N . VAL A 1 91 ? -4.738 -5.832 1.189 1 96.19 91 VAL A N 1
ATOM 681 C CA . VAL A 1 91 ? -5.094 -6.066 2.586 1 96.19 91 VAL A CA 1
ATOM 682 C C . VAL A 1 91 ? -6.168 -7.148 2.67 1 96.19 91 VAL A C 1
ATOM 684 O O . VAL A 1 91 ? -7.211 -7.051 2.021 1 96.19 91 VAL A O 1
ATOM 687 N N . LEU A 1 92 ? -5.84 -8.164 3.441 1 96.5 92 LEU A N 1
ATOM 688 C CA . LEU A 1 92 ? -6.758 -9.281 3.639 1 96.5 92 LEU A CA 1
ATOM 689 C C . LEU A 1 92 ? -7.414 -9.211 5.012 1 96.5 92 LEU A C 1
ATOM 691 O O . LEU A 1 92 ? -6.727 -9.102 6.031 1 96.5 92 LEU A O 1
ATOM 695 N N . GLU A 1 93 ? -8.703 -9.18 5.066 1 95.56 93 GLU A N 1
ATOM 696 C CA . GLU A 1 93 ? -9.523 -9.469 6.242 1 95.56 93 GLU A CA 1
ATOM 697 C C . GLU A 1 93 ? -10.211 -10.82 6.125 1 95.56 93 GLU A C 1
ATOM 699 O O . GLU A 1 93 ? -11.188 -10.969 5.383 1 95.56 93 GLU A O 1
ATOM 704 N N . LYS A 1 94 ? -9.641 -11.797 6.875 1 93.31 94 LYS A N 1
ATOM 705 C CA . LYS A 1 94 ? -10.172 -13.156 6.781 1 93.31 94 LYS A CA 1
ATOM 706 C C . LYS A 1 94 ? -11.586 -13.242 7.348 1 93.31 94 LYS A C 1
ATOM 708 O O . LYS A 1 94 ? -11.875 -12.656 8.391 1 93.31 94 LYS A O 1
ATOM 713 N N . GLY A 1 95 ? -12.344 -13.953 6.582 1 89.31 95 GLY A N 1
ATOM 714 C CA . GLY A 1 95 ? -13.688 -14.211 7.059 1 89.31 95 GLY A CA 1
ATOM 715 C C . GLY A 1 95 ? -13.75 -15.281 8.125 1 89.31 95 GLY A C 1
ATOM 716 O O . GLY A 1 95 ? -12.734 -15.875 8.477 1 89.31 95 GLY A O 1
ATOM 717 N N . PHE A 1 96 ? -14.914 -15.32 8.727 1 86.12 96 PHE A N 1
ATOM 718 C CA . PHE A 1 96 ? -15.203 -16.344 9.727 1 86.12 96 PHE A CA 1
ATOM 719 C C . PHE A 1 96 ? -16.656 -16.766 9.664 1 86.12 96 PHE A C 1
ATOM 721 O O . PHE A 1 96 ? -17.562 -15.938 9.789 1 86.12 96 PHE A O 1
ATOM 728 N N . GLY A 1 97 ? -16.891 -18.031 9.484 1 80.25 97 GLY A N 1
ATOM 729 C CA . GLY A 1 97 ? -18.25 -18.5 9.312 1 80.25 97 GLY A CA 1
ATOM 730 C C . GLY A 1 97 ? -18.906 -17.969 8.055 1 80.25 97 GLY A C 1
ATOM 731 O O . GLY A 1 97 ? -18.406 -18.172 6.949 1 80.25 97 GLY A O 1
ATOM 732 N N . THR A 1 98 ? -19.922 -17.188 8.266 1 84 98 THR A N 1
ATOM 733 C CA . THR A 1 98 ? -20.672 -16.656 7.129 1 84 98 THR A CA 1
ATOM 734 C C . THR A 1 98 ? -20.062 -15.352 6.629 1 84 98 THR A C 1
ATOM 736 O O . THR A 1 98 ? -20.406 -14.875 5.547 1 84 98 THR A O 1
ATOM 739 N N . ARG A 1 99 ? -19.172 -14.852 7.426 1 88.12 99 ARG A N 1
ATOM 740 C CA . ARG A 1 99 ? -18.5 -13.633 6.984 1 88.12 99 ARG A CA 1
ATOM 741 C C . ARG A 1 99 ? -17.438 -13.945 5.93 1 88.12 99 ARG A C 1
ATOM 743 O O . ARG A 1 99 ? -16.469 -14.656 6.203 1 88.12 99 ARG A O 1
ATOM 750 N N . ILE A 1 100 ? -17.578 -13.398 4.848 1 89.25 100 ILE A N 1
ATOM 751 C CA . ILE A 1 100 ? -16.688 -13.688 3.727 1 89.25 100 ILE A CA 1
ATOM 752 C C . ILE A 1 100 ? -15.383 -12.914 3.889 1 89.25 100 ILE A C 1
ATOM 754 O O . ILE A 1 100 ? -15.375 -11.82 4.465 1 89.25 100 ILE A O 1
ATOM 758 N N . SER A 1 101 ? -14.344 -13.5 3.432 1 90.81 101 SER A N 1
ATOM 759 C CA . SER A 1 101 ? -13.062 -12.805 3.404 1 90.81 101 SER A CA 1
ATOM 760 C C . SER A 1 101 ? -13.086 -11.633 2.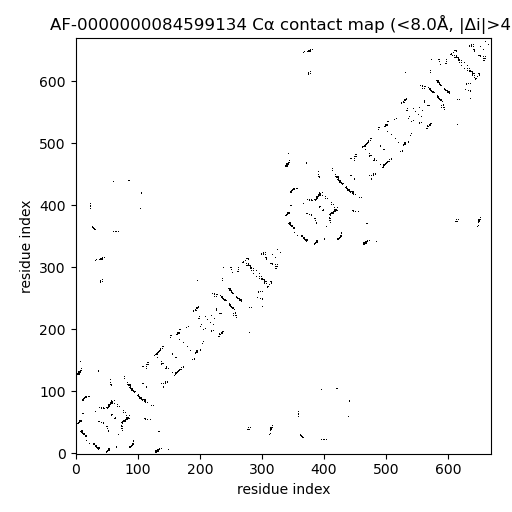432 1 90.81 101 SER A C 1
ATOM 762 O O . SER A 1 101 ? -13.695 -11.719 1.365 1 90.81 101 SER A O 1
ATOM 764 N N . GLU A 1 102 ? -12.414 -10.547 2.842 1 92.94 102 GLU A N 1
ATOM 765 C CA . GLU A 1 102 ? -12.352 -9.359 1.998 1 92.94 102 GLU A CA 1
ATOM 766 C C . GLU A 1 102 ? -10.914 -9.031 1.619 1 92.94 102 GLU A C 1
ATOM 768 O O . GLU A 1 102 ? -10.016 -9.055 2.471 1 92.94 102 GLU A O 1
ATOM 773 N N . VAL A 1 103 ? -10.75 -8.812 0.323 1 92.81 103 VAL A N 1
ATOM 774 C CA . VAL A 1 103 ? -9.445 -8.406 -0.2 1 92.81 103 VAL A CA 1
ATOM 775 C C . VAL A 1 103 ? -9.539 -6.996 -0.77 1 92.81 103 VAL A C 1
ATOM 777 O O . VAL A 1 103 ? -10.375 -6.719 -1.635 1 92.81 103 VAL A O 1
ATOM 780 N N . THR A 1 104 ? -8.711 -6.125 -0.235 1 93.81 104 THR A N 1
ATOM 781 C CA . THR A 1 104 ? -8.625 -4.762 -0.739 1 93.81 104 THR A CA 1
ATOM 782 C C . THR A 1 104 ? -7.273 -4.504 -1.389 1 93.81 104 THR A C 1
ATOM 784 O O . THR A 1 104 ? -6.25 -4.43 -0.7 1 93.81 104 THR A O 1
ATOM 787 N N . TYR A 1 105 ? -7.27 -4.312 -2.689 1 90.12 105 TYR A N 1
ATOM 788 C CA . TYR A 1 105 ? -6.027 -4.133 -3.436 1 90.12 105 TYR A CA 1
ATOM 789 C C . TYR A 1 105 ? -5.562 -2.684 -3.381 1 90.12 105 TYR A C 1
ATOM 791 O O . TYR A 1 105 ? -6.383 -1.767 -3.275 1 90.12 105 TYR A O 1
ATOM 799 N N . SER A 1 106 ? -4.273 -2.529 -3.381 1 86.56 106 SER A N 1
ATOM 800 C CA . SER A 1 106 ? -3.65 -1.217 -3.52 1 86.56 106 SER A CA 1
ATOM 801 C C . SER A 1 106 ? -2.514 -1.247 -4.535 1 86.56 106 SER A C 1
ATOM 803 O O . SER A 1 106 ? -1.74 -2.207 -4.582 1 86.56 106 SER A O 1
ATOM 805 N N . ASN A 1 107 ? -2.424 -0.225 -5.445 1 77.38 107 ASN A N 1
ATOM 806 C CA . ASN A 1 107 ? -1.291 0.114 -6.301 1 77.38 107 ASN A CA 1
ATOM 807 C C . ASN A 1 107 ? -0.961 -1.02 -7.266 1 77.38 107 ASN A C 1
ATOM 809 O O . ASN A 1 107 ? 0.202 -1.218 -7.621 1 77.38 107 ASN A O 1
ATOM 813 N N . ARG A 1 108 ? -1.864 -1.742 -7.828 1 77.56 108 ARG A N 1
ATOM 814 C CA . ARG A 1 108 ? -1.533 -2.922 -8.617 1 77.56 108 ARG A CA 1
ATOM 815 C C . ARG A 1 108 ? -0.972 -2.529 -9.977 1 77.56 108 ARG A C 1
ATOM 817 O O . ARG A 1 108 ? 0.13 -2.945 -10.344 1 77.56 108 ARG A O 1
ATOM 824 N N . SER A 1 109 ? -1.614 -1.611 -10.641 1 82.31 109 SER A N 1
ATOM 825 C CA . SER A 1 109 ? -1.231 -1.308 -12.016 1 82.31 109 SER A CA 1
ATOM 826 C C . SER A 1 109 ? 0.074 -0.522 -12.062 1 82.31 109 SER A C 1
ATOM 828 O O . SER A 1 109 ? 0.768 -0.523 -13.086 1 82.31 109 SER A O 1
ATOM 830 N N . GLU A 1 110 ? 0.546 -0.014 -10.953 1 88.19 110 GLU A N 1
ATOM 831 C CA . GLU A 1 110 ? 1.725 0.848 -10.953 1 88.19 110 GLU A CA 1
ATOM 832 C C . GLU A 1 110 ? 2.91 0.163 -10.281 1 88.19 110 GLU A C 1
ATOM 834 O O . GLU A 1 110 ? 3.965 0.774 -10.102 1 88.19 110 GLU A O 1
ATOM 839 N N . SER A 1 111 ? 2.715 -1.103 -9.984 1 93.38 111 SER A N 1
ATOM 840 C CA . SER A 1 111 ? 3.814 -1.812 -9.336 1 93.38 111 SER A CA 1
ATOM 841 C C . SER A 1 111 ? 5.035 -1.887 -10.242 1 93.38 111 SER A C 1
ATOM 843 O O . SER A 1 111 ? 4.914 -1.802 -11.469 1 93.38 111 SER A O 1
ATOM 845 N N . ALA A 1 112 ? 6.207 -2.02 -9.633 1 96.25 112 ALA A N 1
ATOM 846 C CA . ALA A 1 112 ? 7.465 -2.146 -10.367 1 96.25 112 ALA A CA 1
ATOM 847 C C . ALA A 1 112 ? 7.375 -3.24 -11.422 1 96.25 112 ALA A C 1
ATOM 849 O O . ALA A 1 112 ? 7.844 -3.061 -12.555 1 96.25 112 ALA A O 1
ATOM 850 N N . PHE A 1 113 ? 6.758 -4.348 -11.188 1 97.62 113 PHE A N 1
ATOM 851 C CA . PHE A 1 113 ? 6.598 -5.449 -12.125 1 97.62 113 PHE A CA 1
ATOM 852 C C . PHE A 1 113 ? 5.719 -5.035 -13.305 1 97.62 113 PHE A C 1
ATOM 854 O O . PHE A 1 113 ? 6.078 -5.254 -14.461 1 97.62 113 PHE A O 1
ATOM 861 N N . CYS A 1 114 ? 4.59 -4.383 -13 1 96.06 114 CYS A N 1
ATOM 862 C CA . CYS A 1 114 ? 3.607 -4.059 -14.023 1 96.06 114 CYS A CA 1
ATOM 863 C C . CYS A 1 114 ? 4.113 -2.945 -14.938 1 96.06 114 CYS A C 1
ATOM 865 O O . CYS A 1 114 ? 3.607 -2.77 -16.047 1 96.06 114 CYS A O 1
ATOM 867 N N . GLN A 1 115 ? 5.145 -2.225 -14.438 1 94.94 115 GLN A N 1
ATOM 868 C CA . GLN A 1 115 ? 5.727 -1.157 -15.242 1 94.94 115 GLN A CA 1
ATOM 869 C C . GLN A 1 115 ? 7.039 -1.604 -15.883 1 94.94 115 GLN A C 1
ATOM 871 O O . GLN A 1 115 ? 7.688 -0.83 -16.594 1 94.94 115 GLN A O 1
ATOM 876 N N . SER A 1 116 ? 7.406 -2.816 -15.672 1 96.88 116 SER A N 1
ATOM 877 C CA . SER A 1 116 ? 8.727 -3.275 -16.109 1 96.88 116 SER A CA 1
ATOM 878 C C . SER A 1 116 ? 8.797 -3.4 -17.625 1 96.88 116 SER A C 1
ATOM 880 O O . SER A 1 116 ? 7.773 -3.531 -18.297 1 96.88 116 SER A O 1
ATOM 882 N N . LEU A 1 117 ? 10.023 -3.322 -18.109 1 96.88 117 LEU A N 1
ATOM 883 C CA . LEU A 1 117 ? 10.336 -3.422 -19.531 1 96.88 117 LEU A CA 1
ATOM 884 C C . LEU A 1 117 ? 11.055 -4.73 -19.828 1 96.88 117 LEU A C 1
ATOM 886 O O . LEU A 1 117 ? 11.602 -5.371 -18.938 1 96.88 117 LEU A O 1
ATOM 890 N N . GLU A 1 118 ? 11 -5.094 -21.125 1 96.31 118 GLU A N 1
ATOM 891 C CA . GLU A 1 118 ? 11.68 -6.309 -21.562 1 96.31 118 GLU A CA 1
ATOM 892 C C . GLU A 1 118 ? 13.148 -6.293 -21.156 1 96.31 118 GLU A C 1
ATOM 894 O O . GLU A 1 118 ? 13.719 -7.336 -20.844 1 96.31 118 GLU A O 1
ATOM 899 N N . SER A 1 119 ? 13.703 -5.098 -21.156 1 96 119 SER A N 1
ATOM 900 C CA . SER A 1 119 ? 15.133 -4.941 -20.891 1 96 119 SER A CA 1
ATOM 901 C C . SER A 1 119 ? 15.477 -5.293 -19.453 1 96 119 SER A C 1
ATOM 903 O O . SER A 1 119 ? 16.641 -5.473 -19.109 1 96 119 SER A O 1
ATOM 905 N N . HIS A 1 120 ? 14.492 -5.391 -18.625 1 95.38 120 HIS A N 1
ATOM 906 C CA . HIS A 1 120 ? 14.727 -5.727 -17.219 1 95.38 120 HIS A CA 1
ATOM 907 C C . HIS A 1 120 ? 14.992 -7.219 -17.047 1 95.38 120 HIS A C 1
ATOM 909 O O . HIS A 1 120 ? 15.438 -7.656 -15.992 1 95.38 120 HIS A O 1
ATOM 915 N N . TYR A 1 121 ? 14.703 -8.047 -18.062 1 96.12 121 TYR A N 1
ATOM 916 C CA . TYR A 1 121 ? 14.805 -9.5 -17.969 1 96.12 121 TYR A CA 1
ATOM 917 C C . TYR A 1 121 ? 15.82 -10.047 -18.969 1 96.12 121 TYR A C 1
ATOM 919 O O . TYR A 1 121 ? 15.68 -9.836 -20.172 1 96.12 121 TYR A O 1
ATOM 927 N N . SER A 1 122 ? 16.797 -10.664 -18.438 1 93.88 122 SER A N 1
ATOM 928 C CA . SER A 1 122 ? 17.844 -11.219 -19.281 1 93.88 122 SER A CA 1
ATOM 929 C C . SER A 1 122 ? 17.375 -12.492 -19.969 1 93.88 122 SER A C 1
ATOM 931 O O . SER A 1 122 ? 17.125 -13.516 -19.312 1 93.88 122 SER A O 1
ATOM 933 N N . ILE A 1 123 ? 17.344 -12.5 -21.234 1 92.88 123 ILE A N 1
ATOM 934 C CA . ILE A 1 123 ? 17 -13.672 -22.016 1 92.88 123 ILE A CA 1
ATOM 935 C C . ILE A 1 123 ? 18.062 -14.758 -21.828 1 92.88 123 ILE A C 1
ATOM 937 O O . ILE A 1 123 ? 17.734 -15.945 -21.812 1 92.88 123 ILE A O 1
ATOM 941 N N . GLU A 1 124 ? 19.297 -14.297 -21.609 1 93.19 124 GLU A N 1
ATOM 942 C CA . GLU A 1 124 ? 20.375 -15.25 -21.391 1 93.19 124 GLU A CA 1
ATOM 943 C C . GLU A 1 124 ? 20.172 -16.047 -20.125 1 93.19 124 GLU A C 1
ATOM 945 O O . GLU A 1 124 ? 20.547 -17.219 -20.047 1 93.19 124 GLU A O 1
ATOM 950 N N . TYR A 1 125 ? 19.516 -15.453 -19.219 1 95.19 125 TYR A N 1
ATOM 951 C CA . TYR A 1 125 ? 19.297 -16.141 -17.969 1 95.19 125 TYR A CA 1
ATOM 952 C C . TYR A 1 125 ? 18.312 -17.297 -18.141 1 95.19 125 TYR A C 1
ATOM 954 O O . TYR A 1 125 ? 18.344 -18.266 -17.391 1 95.19 125 TYR A O 1
ATOM 962 N N . LEU A 1 126 ? 17.453 -17.219 -19.078 1 96.69 126 LEU A N 1
ATOM 963 C CA . LEU A 1 126 ? 16.5 -18.281 -19.375 1 96.69 126 LEU A CA 1
ATOM 964 C C . LEU A 1 126 ? 17.219 -19.594 -19.656 1 96.69 126 LEU A C 1
ATOM 966 O O . LEU A 1 126 ? 16.703 -20.672 -19.344 1 96.69 126 LEU A O 1
ATOM 970 N N . ARG A 1 127 ? 18.438 -19.516 -20.141 1 95.06 127 ARG A N 1
ATOM 971 C CA . ARG A 1 127 ? 19.219 -20.703 -20.5 1 95.06 127 ARG A CA 1
ATOM 972 C C . ARG A 1 127 ? 19.625 -21.484 -19.266 1 95.06 127 ARG A C 1
ATOM 974 O O . ARG A 1 127 ? 19.969 -22.672 -19.359 1 95.06 127 ARG A O 1
ATOM 981 N N . SER A 1 128 ? 19.562 -20.812 -18.188 1 94.88 128 SER A N 1
ATOM 982 C CA . SER A 1 128 ? 20 -21.484 -16.969 1 94.88 128 SER A CA 1
ATOM 983 C C . SER A 1 128 ? 18.938 -22.453 -16.469 1 94.88 128 SER A C 1
ATOM 985 O O . SER A 1 128 ? 19.203 -23.312 -15.625 1 94.88 128 SER A O 1
ATOM 987 N N . GLY A 1 129 ? 17.719 -22.344 -17.016 1 96 129 GLY A N 1
ATOM 988 C CA . GLY A 1 129 ? 16.625 -23.172 -16.562 1 96 129 GLY A CA 1
ATOM 989 C C . GLY A 1 129 ? 16.203 -24.219 -17.578 1 96 129 GLY A C 1
ATOM 990 O O . GLY A 1 129 ? 16.625 -24.172 -18.734 1 96 129 GLY A O 1
ATOM 991 N N . THR A 1 130 ? 15.422 -25.219 -17.078 1 96.69 130 THR A N 1
ATOM 992 C CA . THR A 1 130 ? 14.875 -26.234 -17.953 1 96.69 130 THR A CA 1
ATOM 993 C C . THR A 1 130 ? 13.367 -26.047 -18.141 1 96.69 130 THR A C 1
ATOM 995 O O . THR A 1 130 ? 12.773 -26.609 -19.047 1 96.69 130 THR A O 1
ATOM 998 N N . HIS A 1 131 ? 12.758 -25.281 -17.297 1 98 131 HIS A N 1
ATOM 999 C CA . HIS A 1 131 ? 11.32 -25.047 -17.25 1 98 131 HIS A CA 1
ATOM 1000 C C . HIS A 1 131 ? 11.008 -23.641 -16.734 1 98 131 HIS A C 1
ATOM 1002 O O . HIS A 1 131 ? 11.766 -23.078 -15.938 1 98 131 HIS A O 1
ATOM 1008 N N . ILE A 1 132 ? 9.859 -23.016 -17.266 1 98.69 132 ILE A N 1
ATOM 1009 C CA . ILE A 1 132 ? 9.453 -21.719 -16.75 1 98.69 132 ILE A CA 1
ATOM 1010 C C . ILE A 1 132 ? 7.93 -21.672 -16.609 1 98.69 132 ILE A C 1
ATOM 1012 O O . ILE A 1 132 ? 7.207 -22.172 -17.469 1 98.69 132 ILE A O 1
ATOM 1016 N N . HIS A 1 133 ? 7.484 -21.141 -15.484 1 98.81 133 HIS A N 1
ATOM 1017 C CA . HIS A 1 133 ? 6.062 -21.031 -15.164 1 98.81 133 HIS A CA 1
ATOM 1018 C C . HIS A 1 133 ? 5.559 -19.609 -15.336 1 98.81 133 HIS A C 1
ATOM 1020 O O . HIS A 1 133 ? 6.242 -18.656 -14.969 1 98.81 133 HIS A O 1
ATOM 1026 N N . PHE A 1 134 ? 4.316 -19.453 -15.883 1 98.81 134 PHE A N 1
ATOM 1027 C CA . PHE A 1 134 ? 3.645 -18.172 -16.062 1 98.81 134 PHE A CA 1
ATOM 1028 C C . PHE A 1 134 ? 2.238 -18.203 -15.477 1 98.81 134 PHE A C 1
ATOM 1030 O O . PHE A 1 134 ? 1.639 -19.281 -15.359 1 98.81 134 PHE A O 1
ATOM 1037 N N . CYS A 1 135 ? 1.782 -17.047 -15.117 1 97.94 135 CYS A N 1
ATOM 1038 C CA . CYS A 1 135 ? 0.417 -16.859 -14.641 1 97.94 135 CYS A CA 1
ATOM 1039 C C . CYS A 1 135 ? -0.337 -15.867 -15.508 1 97.94 135 CYS A C 1
ATOM 1041 O O . CYS A 1 135 ? 0.223 -14.852 -15.922 1 97.94 135 CYS A O 1
ATOM 1043 N N . GLY A 1 136 ? -1.639 -16.109 -15.75 1 97.38 136 GLY A N 1
ATOM 1044 C CA . GLY A 1 136 ? -2.457 -15.305 -16.656 1 97.38 136 GLY A CA 1
ATOM 1045 C C . GLY A 1 136 ? -2.75 -13.914 -16.109 1 97.38 136 GLY A C 1
ATOM 1046 O O . GLY A 1 136 ? -3.145 -13.023 -16.875 1 97.38 136 GLY A O 1
ATOM 1047 N N . ILE A 1 137 ? -2.543 -13.664 -14.875 1 95.44 137 ILE A N 1
ATOM 1048 C CA . ILE A 1 137 ? -2.814 -12.352 -14.305 1 95.44 137 ILE A CA 1
ATOM 1049 C C . ILE A 1 137 ? -1.913 -11.305 -14.953 1 95.44 137 ILE A C 1
ATOM 1051 O O . ILE A 1 137 ? -2.342 -10.172 -15.203 1 95.44 137 ILE A O 1
ATOM 1055 N N . SER A 1 138 ? -0.654 -11.68 -15.25 1 96.19 138 SER A N 1
ATOM 1056 C CA . SER A 1 138 ? 0.291 -10.758 -15.875 1 96.19 138 SER A CA 1
ATOM 1057 C C . SER A 1 138 ? -0.185 -10.328 -17.25 1 96.19 138 SER A C 1
ATOM 1059 O O . SER A 1 138 ? 0.214 -9.281 -17.75 1 96.19 138 SER A O 1
ATOM 1061 N N . LEU A 1 139 ? -1.074 -11.094 -17.844 1 97.25 139 LEU A N 1
ATOM 1062 C CA . LEU A 1 139 ? -1.591 -10.789 -19.172 1 97.25 139 LEU A CA 1
ATOM 1063 C C . LEU A 1 139 ? -2.688 -9.734 -19.109 1 97.25 139 LEU A C 1
ATOM 1065 O O . LEU A 1 139 ? -2.982 -9.07 -20.094 1 97.25 139 LEU A O 1
ATOM 1069 N N . ALA A 1 140 ? -3.266 -9.625 -17.953 1 95.38 140 ALA A N 1
ATOM 1070 C CA . ALA A 1 140 ? -4.516 -8.875 -17.859 1 95.38 140 ALA A CA 1
ATOM 1071 C C . ALA A 1 140 ? -4.281 -7.484 -17.281 1 95.38 140 ALA A C 1
ATOM 1073 O O . ALA A 1 140 ? -5.137 -6.602 -17.406 1 95.38 140 ALA A O 1
ATOM 1074 N N . ILE A 1 141 ? -3.17 -7.23 -16.625 1 93.56 141 ILE A N 1
ATOM 1075 C CA . ILE A 1 141 ? -2.998 -6.051 -15.789 1 93.56 141 ILE A CA 1
ATOM 1076 C C . ILE A 1 141 ? -2.902 -4.801 -16.656 1 93.56 141 ILE A C 1
ATOM 1078 O O . ILE A 1 141 ? -3.641 -3.834 -16.453 1 93.56 141 ILE A O 1
ATOM 1082 N N . ASN A 1 142 ? -1.984 -4.77 -17.594 1 92.94 142 ASN A N 1
ATOM 1083 C CA . ASN A 1 142 ? -1.851 -3.703 -18.578 1 92.94 142 ASN A CA 1
ATOM 1084 C C . ASN A 1 142 ? -1.098 -4.176 -19.812 1 92.94 142 ASN A C 1
ATOM 1086 O O . ASN A 1 142 ? -0.543 -5.273 -19.828 1 92.94 142 ASN A O 1
ATOM 1090 N N . GLU A 1 143 ? -1.111 -3.371 -20.859 1 94.38 143 GLU A N 1
ATOM 1091 C CA . GLU A 1 143 ? -0.545 -3.766 -22.141 1 94.38 143 GLU A CA 1
ATOM 1092 C C . GLU A 1 143 ? 0.965 -3.959 -22.047 1 94.38 143 GLU A C 1
ATOM 1094 O O . GLU A 1 143 ? 1.521 -4.867 -22.672 1 94.38 143 GLU A O 1
ATOM 1099 N N . GLN A 1 144 ? 1.574 -3.191 -21.281 1 95 144 GLN A N 1
ATOM 1100 C CA . GLN A 1 144 ? 3.027 -3.238 -21.172 1 95 144 GLN A CA 1
ATOM 1101 C C . GLN A 1 144 ? 3.494 -4.582 -20.625 1 95 144 GLN A C 1
ATOM 1103 O O . GLN A 1 144 ? 4.301 -5.273 -21.25 1 95 144 GLN A O 1
ATOM 1108 N N . ILE A 1 145 ? 3.012 -4.949 -19.516 1 96.94 145 ILE A N 1
ATOM 1109 C CA . ILE A 1 145 ? 3.475 -6.188 -18.891 1 96.94 145 ILE A CA 1
ATOM 1110 C C . ILE A 1 145 ? 2.947 -7.387 -19.672 1 96.94 145 ILE A C 1
ATOM 1112 O O . ILE A 1 145 ? 3.586 -8.438 -19.719 1 96.94 145 ILE A O 1
ATOM 1116 N N . ARG A 1 146 ? 1.806 -7.273 -20.328 1 97.44 146 ARG A N 1
ATOM 1117 C CA . ARG A 1 146 ? 1.298 -8.312 -21.219 1 97.44 146 ARG A CA 1
ATOM 1118 C C . ARG A 1 146 ? 2.312 -8.648 -22.297 1 97.44 146 ARG A C 1
ATOM 1120 O O . ARG A 1 146 ? 2.652 -9.812 -22.5 1 97.44 146 ARG A O 1
ATOM 1127 N N . GLU A 1 147 ? 2.795 -7.625 -22.922 1 97.81 147 GLU A N 1
ATOM 1128 C CA . GLU A 1 147 ? 3.74 -7.809 -24.016 1 97.81 147 GLU A CA 1
ATOM 1129 C C . GLU A 1 147 ? 5.066 -8.375 -23.516 1 97.81 147 GLU A C 1
ATOM 1131 O O . GLU A 1 147 ? 5.664 -9.234 -24.172 1 97.81 147 GLU A O 1
ATOM 1136 N N . VAL A 1 148 ? 5.496 -7.906 -22.391 1 98.25 148 VAL A N 1
ATOM 1137 C CA . VAL A 1 148 ? 6.73 -8.422 -21.797 1 98.25 148 VAL A CA 1
ATOM 1138 C C . VAL A 1 148 ? 6.57 -9.898 -21.469 1 98.25 148 VAL A C 1
ATOM 1140 O O . VAL A 1 148 ? 7.465 -10.703 -21.75 1 98.25 148 VAL A O 1
ATOM 1143 N N . THR A 1 149 ? 5.438 -10.242 -20.875 1 98.56 149 THR A N 1
ATOM 1144 C CA . THR A 1 149 ? 5.156 -11.625 -20.5 1 98.56 149 THR A CA 1
ATOM 1145 C C . THR A 1 149 ? 5.184 -12.531 -21.734 1 98.56 149 THR A C 1
ATOM 1147 O O . THR A 1 149 ? 5.832 -13.578 -21.734 1 98.56 149 THR A O 1
ATOM 1150 N N . LEU A 1 150 ? 4.523 -12.094 -22.797 1 98.44 150 LEU A N 1
ATOM 1151 C CA . LEU A 1 150 ? 4.48 -12.867 -24.031 1 98.44 150 LEU A CA 1
ATOM 1152 C C . LEU A 1 150 ? 5.871 -13 -24.641 1 98.44 150 LEU A C 1
ATOM 1154 O O . LEU A 1 150 ? 6.25 -14.078 -25.109 1 98.44 150 LEU A O 1
ATOM 1158 N N . HIS A 1 151 ? 6.598 -11.953 -24.578 1 98.25 151 HIS A N 1
ATOM 1159 C CA . HIS A 1 151 ? 7.949 -11.961 -25.125 1 98.25 151 HIS A CA 1
ATOM 1160 C C . HIS A 1 151 ? 8.844 -12.945 -24.375 1 98.25 151 HIS A C 1
ATOM 1162 O O . HIS A 1 151 ? 9.562 -13.734 -25 1 98.25 151 HIS A O 1
ATOM 1168 N N . VAL A 1 152 ? 8.781 -12.922 -23.062 1 98.5 152 VAL A N 1
ATOM 1169 C CA . VAL A 1 152 ? 9.586 -13.828 -22.25 1 98.5 152 VAL A CA 1
ATOM 1170 C C . VAL A 1 152 ? 9.172 -15.273 -22.516 1 98.5 152 VAL A C 1
ATOM 1172 O O . VAL A 1 152 ? 10.023 -16.156 -22.641 1 98.5 152 VAL A O 1
ATOM 1175 N N . ALA A 1 153 ? 7.891 -15.492 -22.641 1 98.69 153 ALA A N 1
ATOM 1176 C CA . ALA A 1 153 ? 7.375 -16.828 -22.922 1 98.69 153 ALA A CA 1
ATOM 1177 C C . ALA A 1 153 ? 7.879 -17.344 -24.266 1 98.69 153 ALA A C 1
ATOM 1179 O O . ALA A 1 153 ? 8.352 -18.484 -24.359 1 98.69 153 ALA A O 1
ATOM 1180 N N . GLU A 1 154 ? 7.797 -16.516 -25.234 1 98.5 154 GLU A N 1
ATOM 1181 C CA . GLU A 1 154 ? 8.227 -16.891 -26.578 1 98.5 154 GLU A CA 1
ATOM 1182 C C . GLU A 1 154 ? 9.727 -17.188 -26.625 1 98.5 154 GLU A C 1
ATOM 1184 O O . GLU A 1 154 ? 10.156 -18.156 -27.25 1 98.5 154 GLU A O 1
ATOM 1189 N N . LYS A 1 155 ? 10.477 -16.359 -25.984 1 98.38 155 LYS A N 1
ATOM 1190 C CA . LYS A 1 155 ? 11.922 -16.562 -25.938 1 98.38 155 LYS A CA 1
ATOM 1191 C C . LYS A 1 155 ? 12.273 -17.844 -25.188 1 98.38 155 LYS A C 1
ATOM 1193 O O . LYS A 1 155 ? 13.18 -18.578 -25.594 1 98.38 155 LYS A O 1
ATOM 1198 N N . ALA A 1 156 ? 11.594 -18.078 -24.078 1 98.44 156 ALA A N 1
ATOM 1199 C CA . ALA A 1 156 ? 11.828 -19.312 -23.312 1 98.44 156 ALA A CA 1
ATOM 1200 C C . ALA A 1 156 ? 11.555 -20.547 -24.172 1 98.44 156 ALA A C 1
ATOM 1202 O O . ALA A 1 156 ? 12.344 -21.484 -24.188 1 98.44 156 ALA A O 1
ATOM 1203 N N . LYS A 1 157 ? 10.445 -20.484 -24.906 1 98.06 157 LYS A N 1
ATOM 1204 C CA . LYS A 1 157 ? 10.094 -21.594 -25.781 1 98.06 157 LYS A CA 1
ATOM 1205 C C . LYS A 1 157 ? 11.141 -21.797 -26.875 1 98.06 157 LYS A C 1
ATOM 1207 O O . LYS A 1 157 ? 11.539 -22.938 -27.156 1 98.06 157 LYS A O 1
ATOM 1212 N N . ALA A 1 158 ? 11.617 -20.719 -27.422 1 97.62 158 ALA A N 1
ATOM 1213 C CA . ALA A 1 158 ? 12.617 -20.766 -28.484 1 97.62 158 ALA A CA 1
ATOM 1214 C C . ALA A 1 158 ? 13.93 -21.359 -27.969 1 97.62 158 ALA A C 1
ATOM 1216 O O . ALA A 1 158 ? 14.672 -21.984 -28.719 1 97.62 158 ALA A O 1
ATOM 1217 N N . LEU A 1 159 ? 14.172 -21.203 -26.719 1 97.56 159 LEU A N 1
ATOM 1218 C CA . LEU A 1 159 ? 15.406 -21.703 -26.125 1 97.56 159 LEU A CA 1
ATOM 1219 C C . LEU A 1 159 ? 15.242 -23.156 -25.672 1 97.56 159 LEU A C 1
ATOM 1221 O O . LEU A 1 159 ? 16.188 -23.75 -25.141 1 97.56 159 LEU A O 1
ATOM 1225 N N . GLY A 1 160 ? 14.07 -23.703 -25.812 1 97.06 160 GLY A N 1
ATOM 1226 C CA . GLY A 1 160 ? 13.859 -25.109 -25.594 1 97.06 160 GLY A CA 1
ATOM 1227 C C . GLY A 1 160 ? 13.32 -25.422 -24.203 1 97.06 160 GLY A C 1
ATOM 1228 O O . GLY A 1 160 ? 13.203 -26.594 -23.828 1 97.06 160 GLY A O 1
ATOM 1229 N N . LEU A 1 161 ? 13.023 -24.391 -23.422 1 97.81 161 LEU A N 1
ATOM 1230 C CA . LEU A 1 161 ? 12.43 -24.656 -22.125 1 97.81 161 LEU A CA 1
ATOM 1231 C C . LEU A 1 161 ? 11.008 -25.203 -22.266 1 97.81 161 LEU A C 1
ATOM 1233 O O . LEU A 1 161 ? 10.281 -24.812 -23.172 1 97.81 161 LEU A O 1
ATOM 1237 N N . THR A 1 162 ? 10.625 -26.109 -21.375 1 97.81 162 THR A N 1
ATOM 1238 C CA . THR A 1 162 ? 9.211 -26.406 -21.234 1 97.81 162 THR A CA 1
ATOM 1239 C C . THR A 1 162 ? 8.5 -25.281 -20.484 1 97.81 162 THR A C 1
ATOM 1241 O O . THR A 1 162 ? 9.109 -24.578 -19.672 1 97.81 162 THR A O 1
ATOM 1244 N N . LEU A 1 163 ? 7.199 -25.094 -20.828 1 98.56 163 LEU A N 1
ATOM 1245 C CA . LEU A 1 163 ? 6.441 -23.984 -20.25 1 98.56 163 LEU A CA 1
ATOM 1246 C C . LEU A 1 163 ? 5.191 -24.484 -19.547 1 98.56 163 LEU A C 1
ATOM 1248 O O . LEU A 1 163 ? 4.488 -25.359 -20.047 1 98.56 163 LEU A O 1
ATOM 1252 N N . SER A 1 164 ? 5.016 -24.016 -18.344 1 98.81 164 SER A N 1
ATOM 1253 C CA . SER A 1 164 ? 3.715 -24.188 -17.703 1 98.81 164 SER A CA 1
ATOM 1254 C C . SER A 1 164 ? 2.984 -22.844 -17.578 1 98.81 164 SER A C 1
ATOM 1256 O O . SER A 1 164 ? 3.615 -21.797 -17.469 1 98.81 164 SER A O 1
ATOM 1258 N N . PHE A 1 165 ? 1.664 -22.891 -17.594 1 98.75 165 PHE A N 1
ATOM 1259 C CA . PHE A 1 165 ? 0.818 -21.703 -17.625 1 98.75 165 PHE A CA 1
ATOM 1260 C C . PHE A 1 165 ? -0.427 -21.906 -16.766 1 98.75 165 PHE A C 1
ATOM 1262 O O . PHE A 1 165 ? -1.186 -22.859 -16.984 1 98.75 165 PHE A O 1
ATOM 1269 N N . ASP A 1 166 ? -0.555 -21.094 -15.758 1 98.5 166 ASP A N 1
ATOM 1270 C CA . ASP A 1 166 ? -1.802 -21.016 -15.008 1 98.5 166 ASP A CA 1
ATOM 1271 C C . ASP A 1 166 ? -2.73 -19.953 -15.594 1 98.5 166 ASP A C 1
ATOM 1273 O O . ASP A 1 166 ? -2.451 -18.75 -15.5 1 98.5 166 ASP A O 1
ATOM 1277 N N . CYS A 1 167 ? -3.869 -20.359 -16.094 1 97.75 167 CYS A N 1
ATOM 1278 C CA . CYS A 1 167 ? -4.766 -19.422 -16.766 1 97.75 167 CYS A CA 1
ATOM 1279 C C . CYS A 1 167 ? -5.191 -18.312 -15.812 1 97.75 167 CYS A C 1
ATOM 1281 O O . CYS A 1 167 ? -5.148 -17.141 -16.172 1 97.75 167 CYS A O 1
ATOM 1283 N N . ASN A 1 168 ? -5.598 -18.719 -14.625 1 96.25 168 ASN A N 1
ATOM 1284 C CA . ASN A 1 168 ? -5.953 -17.75 -13.594 1 96.25 168 ASN A CA 1
ATOM 1285 C C . ASN A 1 168 ? -6.746 -16.578 -14.172 1 96.25 168 ASN A C 1
ATOM 1287 O O . ASN A 1 168 ? -6.395 -15.422 -13.961 1 96.25 168 ASN A O 1
ATOM 1291 N N . PHE A 1 169 ? -7.816 -16.953 -14.969 1 95.38 169 PHE A N 1
ATOM 1292 C CA . PHE A 1 169 ? -8.617 -15.961 -15.672 1 95.38 169 PHE A CA 1
ATOM 1293 C C . PHE A 1 169 ? -9.461 -15.156 -14.688 1 95.38 169 PHE A C 1
ATOM 1295 O O . PHE A 1 169 ? -10.195 -15.727 -13.883 1 95.38 169 PHE A O 1
ATOM 1302 N N . ARG A 1 170 ? -9.258 -13.891 -14.727 1 92.75 170 ARG A N 1
ATOM 1303 C CA . ARG A 1 170 ? -10.039 -12.938 -13.938 1 92.75 170 ARG A CA 1
ATOM 1304 C C . ARG A 1 170 ? -10.75 -11.938 -14.844 1 92.75 170 ARG A C 1
ATOM 1306 O O . ARG A 1 170 ? -10.164 -10.93 -15.25 1 92.75 170 ARG A O 1
ATOM 1313 N N . PRO A 1 171 ? -12.062 -12.133 -15.008 1 91.38 171 PRO A N 1
ATOM 1314 C CA . PRO A 1 171 ? -12.781 -11.289 -15.969 1 91.38 171 PRO A CA 1
ATOM 1315 C C . PRO A 1 171 ? -12.719 -9.805 -15.617 1 91.38 171 PRO A C 1
ATOM 1317 O O . PRO A 1 171 ? -12.641 -8.953 -16.516 1 91.38 171 PRO A O 1
ATOM 1320 N N . LYS A 1 172 ? -12.625 -9.492 -14.367 1 87.38 172 LYS A N 1
ATOM 1321 C CA . LYS A 1 172 ? -12.68 -8.109 -13.906 1 87.38 172 LYS A CA 1
ATOM 1322 C C . LYS A 1 172 ? -11.422 -7.348 -14.312 1 87.38 172 LYS A C 1
ATOM 1324 O O . LYS A 1 172 ? -11.414 -6.117 -14.328 1 87.38 172 LYS A O 1
ATOM 1329 N N . LEU A 1 173 ? -10.359 -8.078 -14.656 1 90.38 173 LEU A N 1
ATOM 1330 C CA . LEU A 1 173 ? -9.094 -7.434 -15.008 1 90.38 173 LEU A CA 1
ATOM 1331 C C . LEU A 1 173 ? -9.047 -7.109 -16.5 1 90.38 173 LEU A C 1
ATOM 1333 O O . LEU A 1 173 ? -8.156 -6.391 -16.953 1 90.38 173 LEU A O 1
ATOM 1337 N N . TRP A 1 174 ? -10.031 -7.637 -17.188 1 92.19 174 TRP A N 1
ATOM 1338 C CA . TRP A 1 174 ? -10.055 -7.414 -18.625 1 92.19 174 TRP A CA 1
ATOM 1339 C C . TRP A 1 174 ? -11.117 -6.387 -19 1 92.19 174 TRP A C 1
ATOM 1341 O O . TRP A 1 174 ? -12.289 -6.73 -19.172 1 92.19 174 TRP A O 1
ATOM 1351 N N . LYS A 1 175 ? -10.672 -5.109 -19.203 1 83.56 175 LYS A N 1
ATOM 1352 C CA . LYS A 1 175 ? -11.578 -4.004 -19.516 1 83.56 175 LYS A CA 1
ATOM 1353 C C . LYS A 1 175 ? -12.242 -4.191 -20.875 1 83.56 175 LYS A C 1
ATOM 1355 O O . LYS A 1 175 ? -13.391 -3.799 -21.062 1 83.56 175 LYS A O 1
ATOM 1360 N N . GLY A 1 176 ? -11.477 -4.793 -21.891 1 85 176 GLY A N 1
ATOM 1361 C CA . GLY A 1 176 ? -12.008 -5.059 -23.219 1 85 176 GLY A CA 1
ATOM 1362 C C . GLY A 1 176 ? -12.812 -6.344 -23.297 1 85 176 GLY A C 1
ATOM 1363 O O . GLY A 1 176 ? -13.242 -6.75 -24.375 1 85 176 GLY A O 1
ATOM 1364 N N . GLY A 1 177 ? -12.906 -6.949 -22.203 1 84.81 177 GLY A N 1
ATOM 1365 C CA . GLY A 1 177 ? -13.719 -8.148 -22.094 1 84.81 177 GLY A CA 1
ATOM 1366 C C . GLY A 1 177 ? -13.094 -9.359 -22.766 1 84.81 177 GLY A C 1
ATOM 1367 O O . GLY A 1 177 ? -11.867 -9.43 -22.906 1 84.81 177 GLY A O 1
ATOM 1368 N N . TYR A 1 178 ? -13.969 -10.297 -23.062 1 87.12 178 TYR A N 1
ATOM 1369 C CA . TYR A 1 178 ? -13.586 -11.586 -23.625 1 87.12 178 TYR A CA 1
ATOM 1370 C C . TYR A 1 178 ? -12.883 -11.406 -24.969 1 87.12 178 TYR A C 1
ATOM 1372 O O . TYR A 1 178 ? -11.922 -12.117 -25.266 1 87.12 178 TYR A O 1
ATOM 1380 N N . GLU A 1 179 ? -13.227 -10.539 -25.719 1 91.25 179 GLU A N 1
ATOM 1381 C CA . GLU A 1 179 ? -12.695 -10.328 -27.062 1 91.25 179 GLU A CA 1
ATOM 1382 C C . GLU A 1 179 ? -11.219 -9.922 -27.016 1 91.25 179 GLU A C 1
ATOM 1384 O O . GLU A 1 179 ? -10.445 -10.273 -27.906 1 91.25 179 GLU A O 1
ATOM 1389 N N . GLU A 1 180 ? -10.922 -9.289 -25.969 1 93.06 180 GLU A N 1
ATOM 1390 C CA . GLU A 1 180 ? -9.531 -8.891 -25.781 1 93.06 180 GLU A CA 1
ATOM 1391 C C . GLU A 1 180 ? -8.711 -10.016 -25.172 1 93.06 180 GLU A C 1
ATOM 1393 O O . GLU A 1 180 ? -7.551 -10.219 -25.547 1 93.06 180 GLU A O 1
ATOM 1398 N N . ALA A 1 181 ? -9.281 -10.719 -24.297 1 95.94 181 ALA A N 1
ATOM 1399 C CA . ALA A 1 181 ? -8.586 -11.727 -23.516 1 95.94 181 ALA A CA 1
ATOM 1400 C C . ALA A 1 181 ? -8.281 -12.969 -24.344 1 95.94 181 ALA A C 1
ATOM 1402 O O . ALA A 1 181 ? -7.176 -13.508 -24.281 1 95.94 181 ALA A O 1
ATOM 1403 N N . ARG A 1 182 ? -9.156 -13.406 -25.188 1 96.31 182 ARG A N 1
ATOM 1404 C CA . ARG A 1 182 ? -9.102 -14.719 -25.828 1 96.31 182 ARG A CA 1
ATOM 1405 C C . ARG A 1 182 ? -7.852 -14.852 -26.688 1 96.31 182 ARG A C 1
ATOM 1407 O O . ARG A 1 182 ? -7.078 -15.797 -26.516 1 96.31 182 ARG A O 1
ATOM 1414 N N . PRO A 1 183 ? -7.594 -13.914 -27.578 1 97.06 183 PRO A N 1
ATOM 1415 C CA . PRO A 1 183 ? -6.406 -14.094 -28.422 1 97.06 183 PRO A CA 1
ATOM 1416 C C . PRO A 1 183 ? -5.113 -14.148 -27.609 1 97.06 183 PRO A C 1
ATOM 1418 O O . PRO A 1 183 ? -4.164 -14.836 -28 1 97.06 183 PRO A O 1
ATOM 1421 N N . VAL A 1 184 ? -5.074 -13.43 -26.547 1 97.75 184 VAL A N 1
ATOM 1422 C CA . VAL A 1 184 ? -3.883 -13.406 -25.703 1 97.75 184 VAL A CA 1
ATOM 1423 C C . VAL A 1 184 ? -3.697 -14.758 -25.016 1 97.75 184 VAL A C 1
ATOM 1425 O O . VAL A 1 184 ? -2.594 -15.305 -25 1 97.75 184 VAL A O 1
ATOM 1428 N N . TYR A 1 185 ? -4.746 -15.266 -24.469 1 98.12 185 TYR A N 1
ATOM 1429 C CA . TYR A 1 185 ? -4.684 -16.562 -23.812 1 98.12 185 TYR A CA 1
ATOM 1430 C C . TYR A 1 185 ? -4.371 -17.672 -24.828 1 98.12 185 TYR A C 1
ATOM 1432 O O . TYR A 1 185 ? -3.619 -18.594 -24.516 1 98.12 185 TYR A O 1
ATOM 1440 N N . GLU A 1 186 ? -4.961 -17.578 -26.031 1 98.12 186 GLU A N 1
ATOM 1441 C CA . GLU A 1 186 ? -4.688 -18.578 -27.062 1 98.12 186 GLU A CA 1
ATOM 1442 C C . GLU A 1 186 ? -3.207 -18.594 -27.438 1 98.12 186 GLU A C 1
ATOM 1444 O O . GLU A 1 186 ? -2.635 -19.672 -27.656 1 98.12 186 GLU A O 1
ATOM 1449 N N . ARG A 1 187 ? -2.615 -17.469 -27.484 1 98.12 187 ARG A N 1
ATOM 1450 C CA . ARG A 1 187 ? -1.185 -17.391 -27.766 1 98.12 187 ARG A CA 1
ATOM 1451 C C . ARG A 1 187 ? -0.375 -18.094 -26.672 1 98.12 187 ARG A C 1
ATOM 1453 O O . ARG A 1 187 ? 0.547 -18.844 -26.984 1 98.12 187 ARG A O 1
ATOM 1460 N N . MET A 1 188 ? -0.716 -17.859 -25.438 1 98.62 188 MET A N 1
ATOM 1461 C CA . MET A 1 188 ? 0.001 -18.469 -24.328 1 98.62 188 MET A CA 1
ATOM 1462 C C . MET A 1 188 ? -0.238 -19.984 -24.297 1 98.62 188 MET A C 1
ATOM 1464 O O . MET A 1 188 ? 0.681 -20.75 -24.016 1 98.62 188 MET A O 1
ATOM 1468 N N . LEU A 1 189 ? -1.485 -20.375 -24.547 1 98.69 189 LEU A N 1
ATOM 1469 C CA . LEU A 1 189 ? -1.824 -21.797 -24.562 1 98.69 189 LEU A CA 1
ATOM 1470 C C . LEU A 1 189 ? -1.049 -22.531 -25.656 1 98.69 189 LEU A C 1
ATOM 1472 O O . LEU A 1 189 ? -0.647 -23.688 -25.484 1 98.69 189 LEU A O 1
ATOM 1476 N N . ALA A 1 190 ? -0.793 -21.891 -26.734 1 98.5 190 ALA A N 1
ATOM 1477 C CA . ALA A 1 190 ? -0.062 -22.484 -27.859 1 98.5 190 ALA A CA 1
ATOM 1478 C C . ALA A 1 190 ? 1.408 -22.688 -27.5 1 98.5 190 ALA A C 1
ATOM 1480 O O . ALA A 1 190 ? 2.09 -23.516 -28.109 1 98.5 190 ALA A O 1
ATOM 1481 N N . LEU A 1 191 ? 1.875 -21.922 -26.547 1 98.56 191 LEU A N 1
ATOM 1482 C CA . LEU A 1 191 ? 3.268 -22.016 -26.125 1 98.56 191 LEU A CA 1
ATOM 1483 C C . LEU A 1 191 ? 3.422 -23.016 -24.984 1 98.56 191 LEU A C 1
ATOM 1485 O O . LEU A 1 191 ? 4.508 -23.562 -24.781 1 98.56 191 LEU A O 1
ATOM 1489 N N . ALA A 1 192 ? 2.408 -23.312 -24.25 1 98.75 192 ALA A N 1
ATOM 1490 C CA . ALA A 1 192 ? 2.486 -24.016 -22.969 1 98.75 192 ALA A CA 1
ATOM 1491 C C . ALA A 1 192 ? 2.529 -25.531 -23.172 1 98.75 192 ALA A C 1
ATOM 1493 O O . ALA A 1 192 ? 1.845 -26.062 -24.047 1 98.75 192 ALA A O 1
ATOM 1494 N N . ASP A 1 193 ? 3.344 -26.234 -22.359 1 98.62 193 ASP A N 1
ATOM 1495 C CA . ASP A 1 193 ? 3.375 -27.688 -22.312 1 98.62 193 ASP A CA 1
ATOM 1496 C C . ASP A 1 193 ? 2.439 -28.219 -21.234 1 98.62 193 ASP A C 1
ATOM 1498 O O . ASP A 1 193 ? 1.802 -29.25 -21.406 1 98.62 193 ASP A O 1
ATOM 1502 N N . TYR A 1 194 ? 2.42 -27.562 -20.109 1 98.75 194 TYR A N 1
ATOM 1503 C CA . TYR A 1 194 ? 1.577 -27.906 -18.969 1 98.75 194 TYR A CA 1
ATOM 1504 C C . TYR A 1 194 ? 0.684 -26.734 -18.578 1 98.75 194 TYR A C 1
ATOM 1506 O O . TYR A 1 194 ? 1.146 -25.594 -18.5 1 98.75 194 TYR A O 1
ATOM 1514 N N . VAL A 1 195 ? -0.625 -26.969 -18.375 1 98.81 195 VAL A N 1
ATOM 1515 C CA . VAL A 1 195 ? -1.559 -25.875 -18.141 1 98.81 195 VAL A CA 1
ATOM 1516 C C . VAL A 1 195 ? -2.43 -26.188 -16.922 1 98.81 195 VAL A C 1
ATOM 1518 O O . VAL A 1 195 ? -2.9 -27.312 -16.766 1 98.81 195 VAL A O 1
ATOM 1521 N N . SER A 1 196 ? -2.531 -25.219 -16.047 1 98.62 196 SER A N 1
ATOM 1522 C CA . SER A 1 196 ? -3.568 -25.234 -15.023 1 98.62 196 SER A CA 1
ATOM 1523 C C . SER A 1 196 ? -4.84 -24.547 -15.516 1 98.62 196 SER A C 1
ATOM 1525 O O . SER A 1 196 ? -4.844 -23.328 -15.758 1 98.62 196 SER A O 1
ATOM 1527 N N . MET A 1 197 ? -5.883 -25.266 -15.711 1 97.5 197 MET A N 1
ATOM 1528 C CA . MET A 1 197 ? -7.156 -24.734 -16.188 1 97.5 197 MET A CA 1
ATOM 1529 C C . MET A 1 197 ? -8.312 -25.641 -15.789 1 97.5 197 MET A C 1
ATOM 1531 O O . MET A 1 197 ? -8.125 -26.844 -15.617 1 97.5 197 MET A O 1
ATOM 1535 N N . THR A 1 198 ? -9.477 -25.062 -15.578 1 97.31 198 THR A N 1
ATOM 1536 C CA . THR A 1 198 ? -10.711 -25.812 -15.336 1 97.31 198 THR A CA 1
ATOM 1537 C C . THR A 1 198 ? -11.648 -25.703 -16.531 1 97.31 198 THR A C 1
ATOM 1539 O O . THR A 1 198 ? -11.336 -25.031 -17.516 1 97.31 198 THR A O 1
ATOM 1542 N N . GLU A 1 199 ? -12.758 -26.438 -16.391 1 97.25 199 GLU A N 1
ATOM 1543 C CA . GLU A 1 199 ? -13.789 -26.344 -17.406 1 97.25 199 GLU A CA 1
ATOM 1544 C C . GLU A 1 199 ? -14.328 -24.922 -17.531 1 97.25 199 GLU A C 1
ATOM 1546 O O . GLU A 1 199 ? -14.688 -24.469 -18.609 1 97.25 199 GLU A O 1
ATOM 1551 N N . LYS A 1 200 ? -14.344 -24.188 -16.453 1 95.69 200 LYS A N 1
ATOM 1552 C CA . LYS A 1 200 ? -14.812 -22.812 -16.453 1 95.69 200 LYS A CA 1
ATOM 1553 C C . LYS A 1 200 ? -13.906 -21.922 -17.297 1 95.69 200 LYS A C 1
ATOM 1555 O O . LYS A 1 200 ? -14.383 -21.031 -18.016 1 95.69 200 LYS A O 1
ATOM 1560 N N . ASP A 1 201 ? -12.633 -22.188 -17.188 1 95.94 201 ASP A N 1
ATOM 1561 C CA . ASP A 1 201 ? -11.68 -21.438 -18 1 95.94 201 ASP A CA 1
ATOM 1562 C C . ASP A 1 201 ? -11.906 -21.688 -19.484 1 95.94 201 ASP A C 1
ATOM 1564 O O . ASP A 1 201 ? -11.883 -20.75 -20.281 1 95.94 201 ASP A O 1
ATOM 1568 N N . ALA A 1 202 ? -12.094 -22.969 -19.812 1 96.94 202 ALA A N 1
ATOM 1569 C CA . ALA A 1 202 ? -12.336 -23.328 -21.219 1 96.94 202 ALA A CA 1
ATOM 1570 C C . ALA A 1 202 ? -13.57 -22.609 -21.75 1 96.94 202 ALA A C 1
ATOM 1572 O O . ALA A 1 202 ? -13.562 -22.109 -22.891 1 96.94 202 ALA A O 1
ATOM 1573 N N . MET A 1 203 ? -14.539 -22.5 -20.906 1 95.75 203 MET A N 1
ATOM 1574 C CA . MET A 1 203 ? -15.789 -21.875 -21.312 1 95.75 203 MET A CA 1
ATOM 1575 C C . MET A 1 203 ? -15.641 -20.359 -21.344 1 95.75 203 MET A C 1
ATOM 1577 O O . MET A 1 203 ? -16.016 -19.703 -22.328 1 95.75 203 MET A O 1
ATOM 1581 N N . SER A 1 204 ? -15.055 -19.781 -20.297 1 93.88 204 SER A N 1
ATOM 1582 C CA . SER A 1 204 ? -15.016 -18.328 -20.141 1 93.88 204 SER A CA 1
ATOM 1583 C C . SER A 1 204 ? -13.953 -17.703 -21.031 1 93.88 204 SER A C 1
ATOM 1585 O O . SER A 1 204 ? -14.133 -16.594 -21.547 1 93.88 204 SER A O 1
ATOM 1587 N N . ILE A 1 205 ? -12.828 -18.406 -21.234 1 93.25 205 ILE A N 1
ATOM 1588 C CA . ILE A 1 205 ? -11.711 -17.844 -21.984 1 93.25 205 ILE A CA 1
ATOM 1589 C C . ILE A 1 205 ? -11.859 -18.188 -23.469 1 93.25 205 ILE A C 1
ATOM 1591 O O . ILE A 1 205 ? -11.711 -17.328 -24.328 1 93.25 205 ILE A O 1
ATOM 1595 N N . LEU A 1 206 ? -12.219 -19.453 -23.781 1 94.94 206 LEU A N 1
ATOM 1596 C CA . LEU A 1 206 ? -12.148 -19.953 -25.141 1 94.94 206 LEU A CA 1
ATOM 1597 C C . LEU A 1 206 ? -13.539 -20.016 -25.766 1 94.94 206 LEU A C 1
ATOM 1599 O O . LEU A 1 206 ? -13.68 -20.344 -26.953 1 94.94 206 LEU A O 1
ATOM 1603 N N . GLY A 1 207 ? -14.539 -19.766 -24.969 1 94.38 207 GLY A N 1
ATOM 1604 C CA . GLY A 1 207 ? -15.898 -19.781 -25.484 1 94.38 207 GLY A CA 1
ATOM 1605 C C . GLY A 1 207 ? -16.406 -21.172 -25.812 1 94.38 207 GLY A C 1
ATOM 1606 O O . GLY A 1 207 ? -17.281 -21.328 -26.656 1 94.38 207 GLY A O 1
ATOM 1607 N N . MET A 1 208 ? -15.883 -22.125 -25.219 1 96.31 208 MET A N 1
ATOM 1608 C CA . MET A 1 208 ? -16.297 -23.5 -25.5 1 96.31 208 MET A CA 1
ATOM 1609 C C . MET A 1 208 ? -17.625 -23.812 -24.828 1 96.31 208 MET A C 1
ATOM 1611 O O . MET A 1 208 ? -17.953 -23.234 -23.781 1 96.31 208 MET A O 1
ATOM 1615 N N . GLU A 1 209 ? -18.312 -24.719 -25.438 1 96.62 209 GLU A N 1
ATOM 1616 C CA . GLU A 1 209 ? -19.641 -25.078 -24.922 1 96.62 209 GLU A CA 1
ATOM 1617 C C . GLU A 1 209 ? -19.75 -26.594 -24.75 1 96.62 209 GLU A C 1
ATOM 1619 O O . GLU A 1 209 ? -19.062 -27.359 -25.422 1 96.62 209 GLU A O 1
ATOM 1624 N N . THR A 1 210 ? -20.547 -26.938 -23.797 1 96.69 210 THR A N 1
ATOM 1625 C CA . THR A 1 210 ? -20.891 -28.328 -23.578 1 96.69 210 THR A CA 1
ATOM 1626 C C . THR A 1 210 ? -22.297 -28.453 -22.969 1 96.69 210 THR A C 1
ATOM 1628 O O . THR A 1 210 ? -22.766 -27.547 -22.281 1 96.69 210 THR A O 1
ATOM 1631 N N . GLY A 1 211 ? -23 -29.578 -23.297 1 96.06 211 GLY A N 1
ATOM 1632 C CA . GLY A 1 211 ? -24.297 -29.859 -22.688 1 96.06 211 GLY A CA 1
ATOM 1633 C C . GLY A 1 211 ? -24.203 -30.5 -21.328 1 96.06 211 GLY A C 1
ATOM 1634 O O . GLY A 1 211 ? -25.203 -30.641 -20.625 1 96.06 211 GLY A O 1
ATOM 1635 N N . ALA A 1 212 ? -22.969 -30.844 -20.969 1 96.5 212 ALA A N 1
ATOM 1636 C CA . ALA A 1 212 ? -22.797 -31.484 -19.672 1 96.5 212 ALA A CA 1
ATOM 1637 C C . ALA A 1 212 ? -23.109 -30.531 -18.531 1 96.5 212 ALA A C 1
ATOM 1639 O O . ALA A 1 212 ? -22.766 -29.344 -18.609 1 96.5 212 ALA A O 1
ATOM 1640 N N . THR A 1 213 ? -23.766 -31.016 -17.453 1 94.81 213 THR A N 1
ATOM 1641 C CA . THR A 1 213 ? -24.156 -30.172 -16.344 1 94.81 213 THR A CA 1
ATOM 1642 C C . THR A 1 213 ? -23.219 -30.359 -15.156 1 94.81 213 THR A C 1
ATOM 1644 O O . THR A 1 213 ? -22.953 -29.422 -14.406 1 94.81 213 THR A O 1
ATOM 1647 N N . GLN A 1 214 ? -22.719 -31.562 -15 1 95.44 214 GLN A N 1
ATOM 1648 C CA . GLN A 1 214 ? -21.812 -31.828 -13.898 1 95.44 214 GLN A CA 1
ATOM 1649 C C . GLN A 1 214 ? -20.391 -31.406 -14.25 1 95.44 214 GLN A C 1
ATOM 1651 O O . GLN A 1 214 ? -19.953 -31.578 -15.391 1 95.44 214 GLN A O 1
ATOM 1656 N N . ARG A 1 215 ? -19.672 -30.938 -13.328 1 96 215 ARG A N 1
ATOM 1657 C CA . ARG A 1 215 ? -18.344 -30.375 -13.555 1 96 215 ARG A CA 1
ATOM 1658 C C . ARG A 1 215 ? -17.391 -31.438 -14.094 1 96 215 ARG A C 1
ATOM 1660 O O . ARG A 1 215 ? -16.609 -31.172 -15.008 1 96 215 ARG A O 1
ATOM 1667 N N . LYS A 1 216 ? -17.422 -32.625 -13.516 1 96.38 216 LYS A N 1
ATOM 1668 C CA . LYS A 1 216 ? -16.531 -33.719 -13.969 1 96.38 216 LYS A CA 1
ATOM 1669 C C . LYS A 1 216 ? -16.766 -34 -15.445 1 96.38 216 LYS A C 1
ATOM 1671 O O . LYS A 1 216 ? -15.797 -34.219 -16.188 1 96.38 216 LYS A O 1
ATOM 1676 N N . ASP A 1 217 ? -18.031 -33.969 -15.805 1 97.56 217 ASP A N 1
ATOM 1677 C CA . ASP A 1 217 ? -18.375 -34.25 -17.203 1 97.56 217 ASP A CA 1
ATOM 1678 C C . ASP A 1 217 ? -17.922 -33.125 -18.109 1 97.56 217 ASP A C 1
ATOM 1680 O O . ASP A 1 217 ? -17.531 -33.375 -19.266 1 97.56 217 ASP A O 1
ATOM 1684 N N . GLN A 1 218 ? -18.016 -31.922 -17.594 1 98.12 218 GLN A N 1
ATOM 1685 C CA . GLN A 1 218 ? -17.562 -30.781 -18.375 1 98.12 218 GLN A CA 1
ATOM 1686 C C . GLN A 1 218 ? -16.062 -30.828 -18.609 1 98.12 218 GLN A C 1
ATOM 1688 O O . GLN A 1 218 ? -15.586 -30.5 -19.703 1 98.12 218 GLN A O 1
ATOM 1693 N N . VAL A 1 219 ? -15.336 -31.25 -17.578 1 98.25 219 VAL A N 1
ATOM 1694 C CA . VAL A 1 219 ? -13.891 -31.422 -17.703 1 98.25 219 VAL A CA 1
ATOM 1695 C C . VAL A 1 219 ? -13.578 -32.438 -18.797 1 98.25 219 VAL A C 1
ATOM 1697 O O . VAL A 1 219 ? -12.773 -32.188 -19.688 1 98.25 219 VAL A O 1
ATOM 1700 N N . GLU A 1 220 ? -14.258 -33.562 -18.781 1 98.12 220 GLU A N 1
ATOM 1701 C CA . GLU A 1 220 ? -14.023 -34.656 -19.734 1 98.12 220 GLU A CA 1
ATOM 1702 C C . GLU A 1 220 ? -14.406 -34.25 -21.141 1 98.12 220 GLU A C 1
ATOM 1704 O O . GLU A 1 220 ? -13.773 -34.656 -22.109 1 98.12 220 GLU A O 1
ATOM 1709 N N . ALA A 1 221 ? -15.398 -33.375 -21.203 1 97.94 221 ALA A N 1
ATOM 1710 C CA . ALA A 1 221 ? -15.922 -32.969 -22.516 1 97.94 221 ALA A CA 1
ATOM 1711 C C . ALA A 1 221 ? -15.047 -31.906 -23.156 1 97.94 221 ALA A C 1
ATOM 1713 O O . ALA A 1 221 ? -14.922 -31.859 -24.391 1 97.94 221 ALA A O 1
ATOM 1714 N N . LEU A 1 222 ? -14.492 -31.047 -22.375 1 98.5 222 LEU A N 1
ATOM 1715 C CA . LEU A 1 222 ? -13.93 -29.828 -22.938 1 98.5 222 LEU A CA 1
ATOM 1716 C C . LEU A 1 222 ? -12.406 -29.875 -22.953 1 98.5 222 LEU A C 1
ATOM 1718 O O . LEU A 1 222 ? -11.781 -29.531 -23.953 1 98.5 222 LEU A O 1
ATOM 1722 N N . LEU A 1 223 ? -11.758 -30.328 -21.906 1 98.69 223 LEU A N 1
ATOM 1723 C CA . LEU A 1 223 ? -10.344 -30.078 -21.672 1 98.69 223 LEU A CA 1
ATOM 1724 C C . LEU A 1 223 ? -9.477 -30.938 -22.594 1 98.69 223 LEU A C 1
ATOM 1726 O O . LEU A 1 223 ? -8.422 -30.5 -23.047 1 98.69 223 LEU A O 1
ATOM 1730 N N . PRO A 1 224 ? -9.867 -32.219 -22.891 1 98.5 224 PRO A N 1
ATOM 1731 C CA . PRO A 1 224 ? -9.086 -32.969 -23.891 1 98.5 224 PRO A CA 1
ATOM 1732 C C . PRO A 1 224 ? -9.031 -32.25 -25.234 1 98.5 224 PRO A C 1
ATOM 1734 O O . PRO A 1 224 ? -8.016 -32.312 -25.938 1 98.5 224 PRO A O 1
ATOM 1737 N N . LYS A 1 225 ? -10.141 -31.547 -25.594 1 98.25 225 LYS A N 1
ATOM 1738 C CA . LYS A 1 225 ? -10.172 -30.781 -26.844 1 98.25 225 LYS A CA 1
ATOM 1739 C C . LYS A 1 225 ? -9.203 -29.609 -26.781 1 98.25 225 LYS A C 1
ATOM 1741 O O . LYS A 1 225 ? -8.555 -29.281 -27.781 1 98.25 225 LYS A O 1
ATOM 1746 N N . VAL A 1 226 ? -9.156 -28.984 -25.641 1 98.56 226 VAL A N 1
ATOM 1747 C CA . VAL A 1 226 ? -8.219 -27.875 -25.469 1 98.56 226 VAL A CA 1
ATOM 1748 C C . VAL A 1 226 ? -6.789 -28.391 -25.641 1 98.56 226 VAL A C 1
ATOM 1750 O O . VAL A 1 226 ? -5.992 -27.781 -26.375 1 98.56 226 VAL A O 1
ATOM 1753 N N . ALA A 1 227 ? -6.477 -29.5 -24.938 1 98.69 227 ALA A N 1
ATOM 1754 C CA . ALA A 1 227 ? -5.137 -30.078 -25 1 98.69 227 ALA A CA 1
ATOM 1755 C C . ALA A 1 227 ? -4.75 -30.391 -26.438 1 98.69 227 ALA A C 1
ATOM 1757 O O . ALA A 1 227 ? -3.625 -30.109 -26.859 1 98.69 227 ALA A O 1
ATOM 1758 N N . GLN A 1 228 ? -5.652 -30.938 -27.188 1 98.25 228 GLN A N 1
ATOM 1759 C CA . GLN A 1 228 ? -5.402 -31.297 -28.578 1 98.25 228 GLN A CA 1
ATOM 1760 C C . GLN A 1 228 ? -5.211 -30.062 -29.438 1 98.25 228 GLN A C 1
ATOM 1762 O O . GLN A 1 228 ? -4.27 -29.984 -30.234 1 98.25 228 GLN A O 1
ATOM 1767 N N . THR A 1 229 ? -6.094 -29.109 -29.312 1 98.12 229 THR A N 1
ATOM 1768 C CA . THR A 1 229 ? -6.102 -27.906 -30.141 1 98.12 229 THR A CA 1
ATOM 1769 C C . THR A 1 229 ? -4.785 -27.141 -30 1 98.12 229 THR A C 1
ATOM 1771 O O . THR A 1 229 ? -4.246 -26.641 -31 1 98.12 229 THR A O 1
ATOM 1774 N N . TYR A 1 230 ? -4.25 -27.094 -28.828 1 98.25 230 TYR A N 1
ATOM 1775 C CA . TYR A 1 230 ? -3.09 -26.234 -28.578 1 98.25 230 TYR A CA 1
ATOM 1776 C C . TYR A 1 230 ? -1.843 -27.078 -28.328 1 98.25 230 TYR A C 1
ATOM 1778 O O . TYR A 1 230 ? -0.812 -26.547 -27.906 1 98.25 230 TYR A O 1
ATOM 1786 N N . SER A 1 231 ? -1.924 -28.422 -28.562 1 98.06 231 SER A N 1
ATOM 1787 C CA . SER A 1 231 ? -0.807 -29.359 -28.422 1 98.06 231 SER A CA 1
ATOM 1788 C C . SER A 1 231 ? -0.193 -29.266 -27.031 1 98.06 231 SER A C 1
ATOM 1790 O O . SER A 1 231 ? 1.026 -29.156 -26.891 1 98.06 231 SER A O 1
ATOM 1792 N N . ILE A 1 232 ? -1.045 -29.266 -26 1 98.5 232 ILE A N 1
ATOM 1793 C CA . ILE A 1 232 ? -0.646 -29.234 -24.594 1 98.5 232 ILE A CA 1
ATOM 1794 C C . ILE A 1 232 ? -0.418 -30.656 -24.094 1 98.5 232 ILE A C 1
ATOM 1796 O O . ILE A 1 232 ? -1.261 -31.531 -24.297 1 98.5 232 ILE A O 1
ATOM 1800 N N . ALA A 1 233 ? 0.699 -30.859 -23.484 1 98.25 233 ALA A N 1
ATOM 1801 C CA . ALA A 1 233 ? 1.076 -32.188 -23.031 1 98.25 233 ALA A CA 1
ATOM 1802 C C . ALA A 1 233 ? 0.198 -32.656 -21.875 1 98.25 233 ALA A C 1
ATOM 1804 O O . ALA A 1 233 ? -0.162 -33.844 -21.781 1 98.25 233 ALA A O 1
ATOM 1805 N N . ALA A 1 234 ? -0.143 -31.766 -20.969 1 98.69 234 ALA A N 1
ATOM 1806 C CA . ALA A 1 234 ? -0.985 -32.125 -19.828 1 98.69 234 ALA A CA 1
ATOM 1807 C C . ALA A 1 234 ? -1.737 -30.891 -19.312 1 98.69 234 ALA A C 1
ATOM 1809 O O . ALA A 1 234 ? -1.186 -29.797 -19.25 1 98.69 234 ALA A O 1
ATOM 1810 N N . ILE A 1 235 ? -2.986 -31.047 -18.953 1 98.81 235 ILE A N 1
ATOM 1811 C CA . ILE A 1 235 ? -3.807 -30.062 -18.25 1 98.81 235 ILE A CA 1
ATOM 1812 C C . ILE A 1 235 ? -4.219 -30.625 -16.891 1 98.81 235 ILE A C 1
ATOM 1814 O O . ILE A 1 235 ? -4.672 -31.766 -16.781 1 98.81 235 ILE A O 1
ATOM 1818 N N . ALA A 1 236 ? -3.984 -29.891 -15.891 1 98.75 236 ALA A N 1
ATOM 1819 C CA . ALA A 1 236 ? -4.371 -30.328 -14.547 1 98.75 236 ALA A CA 1
ATOM 1820 C C . ALA A 1 236 ? -5.176 -29.25 -13.836 1 98.75 236 ALA A C 1
ATOM 1822 O O . ALA A 1 236 ? -5.031 -28.062 -14.141 1 98.75 236 ALA A O 1
ATOM 1823 N N . GLY A 1 237 ? -6.027 -29.594 -12.938 1 98.25 237 GLY A N 1
ATOM 1824 C CA . GLY A 1 237 ? -6.832 -28.688 -12.133 1 98.25 237 GLY A CA 1
ATOM 1825 C C . GLY A 1 237 ? -7.566 -29.391 -11.008 1 98.25 237 GLY A C 1
ATOM 1826 O O . GLY A 1 237 ? -7.363 -30.578 -10.773 1 98.25 237 GLY A O 1
ATOM 1827 N N . THR A 1 238 ? -8.297 -28.578 -10.25 1 97.25 238 THR A N 1
ATOM 1828 C CA . THR A 1 238 ? -9.023 -29.125 -9.109 1 97.25 238 THR A CA 1
ATOM 1829 C C . THR A 1 238 ? -10.516 -28.828 -9.227 1 97.25 238 THR A C 1
ATOM 1831 O O . THR A 1 238 ? -10.906 -27.828 -9.828 1 97.25 238 THR A O 1
ATOM 1834 N N . LEU A 1 239 ? -11.281 -29.75 -8.758 1 95.69 239 LEU A N 1
ATOM 1835 C CA . LEU A 1 239 ? -12.711 -29.594 -8.516 1 95.69 239 LEU A CA 1
ATOM 1836 C C . LEU A 1 239 ? -12.992 -29.469 -7.02 1 95.69 239 LEU A C 1
ATOM 1838 O O . LEU A 1 239 ? -12.703 -30.375 -6.25 1 95.69 239 LEU A O 1
ATOM 1842 N N . ARG A 1 240 ? -13.391 -28.266 -6.691 1 90.44 240 ARG A N 1
ATOM 1843 C CA . ARG A 1 240 ? -13.75 -28.031 -5.297 1 90.44 240 ARG A CA 1
ATOM 1844 C C . ARG A 1 240 ? -15.266 -28.062 -5.109 1 90.44 240 ARG A C 1
ATOM 1846 O O . ARG A 1 240 ? -16.016 -27.531 -5.93 1 90.44 240 ARG A O 1
ATOM 1853 N N . GLU A 1 241 ? -15.695 -28.766 -4.113 1 87 241 GLU A N 1
ATOM 1854 C CA . GLU A 1 241 ? -17.109 -28.828 -3.785 1 87 241 GLU A CA 1
ATOM 1855 C C . GLU A 1 241 ? -17.359 -28.484 -2.318 1 87 241 GLU A C 1
ATOM 1857 O O . GLU A 1 241 ? -16.578 -28.859 -1.447 1 87 241 GLU A O 1
ATOM 1862 N N . THR A 1 242 ? -18.297 -27.531 -2.189 1 78.56 242 THR A N 1
ATOM 1863 C CA . THR A 1 242 ? -18.703 -27.203 -0.825 1 78.56 242 THR A CA 1
ATOM 1864 C C . THR A 1 242 ? -19.938 -28 -0.423 1 78.56 242 THR A C 1
ATOM 1866 O O . THR A 1 242 ? -20.969 -27.938 -1.097 1 78.56 242 THR A O 1
ATOM 1869 N N . ASN A 1 243 ? -19.812 -28.969 0.355 1 68.31 243 ASN A N 1
ATOM 1870 C CA . ASN A 1 243 ? -20.969 -29.672 0.882 1 68.31 243 ASN A CA 1
ATOM 1871 C C . ASN A 1 243 ? -21.281 -29.25 2.314 1 68.31 243 ASN A C 1
ATOM 1873 O O . ASN A 1 243 ? -20.516 -28.516 2.932 1 68.31 243 ASN A O 1
ATOM 1877 N N . ALA A 1 244 ? -22.484 -29.594 2.73 1 59.81 244 ALA A N 1
ATOM 1878 C CA . ALA A 1 244 ? -23.031 -29.203 4.027 1 59.81 244 ALA A CA 1
ATOM 1879 C C . ALA A 1 244 ? -22.062 -29.531 5.156 1 59.81 244 ALA A C 1
ATOM 1881 O O . ALA A 1 244 ? -22.047 -28.844 6.188 1 59.81 244 ALA A O 1
ATOM 1882 N N . SER A 1 245 ? -21.297 -30.5 5.074 1 65.25 245 SER A N 1
ATOM 1883 C CA . SER A 1 245 ? -20.453 -30.969 6.168 1 65.25 245 SER A CA 1
ATOM 1884 C C . SER A 1 245 ? -19.031 -30.422 6.051 1 65.25 245 SER A C 1
ATOM 1886 O O . SER A 1 245 ? -18.531 -29.781 6.973 1 65.25 245 SER A O 1
ATOM 1888 N N . ALA A 1 246 ? -18.172 -30.75 4.926 1 78.5 246 ALA A N 1
ATOM 1889 C CA . ALA A 1 246 ? -16.812 -30.25 4.73 1 78.5 246 ALA A CA 1
ATOM 1890 C C . ALA A 1 246 ? -16.516 -30.047 3.25 1 78.5 246 ALA A C 1
ATOM 1892 O O . ALA A 1 246 ? -16.984 -30.812 2.402 1 78.5 246 ALA A O 1
ATOM 1893 N N . PRO A 1 247 ? -15.812 -29.031 3.029 1 87.4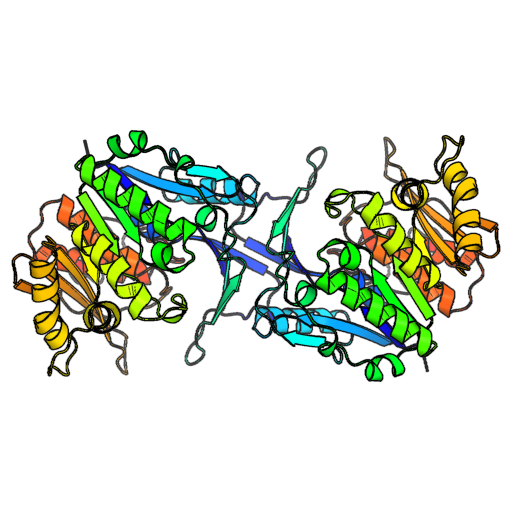4 247 PRO A N 1
ATOM 1894 C CA . PRO A 1 247 ? -15.383 -28.859 1.639 1 87.44 247 PRO A CA 1
ATOM 1895 C C . PRO A 1 247 ? -14.492 -30.016 1.157 1 87.44 247 PRO A C 1
ATOM 1897 O O . PRO A 1 247 ? -13.758 -30.609 1.953 1 87.44 247 PRO A O 1
ATOM 1900 N N . THR A 1 248 ? -14.672 -30.438 -0.082 1 91.94 248 THR A N 1
ATOM 1901 C CA . THR A 1 248 ? -13.844 -31.484 -0.66 1 91.94 248 THR A CA 1
ATOM 1902 C C . THR A 1 248 ? -13.094 -30.969 -1.885 1 91.94 248 THR A C 1
ATOM 1904 O O . THR A 1 248 ? -13.5 -29.984 -2.502 1 91.94 248 THR A O 1
ATOM 1907 N N . ILE A 1 249 ? -12.016 -31.641 -2.148 1 94.19 249 ILE A N 1
ATOM 1908 C CA . ILE A 1 249 ? -11.227 -31.312 -3.33 1 94.19 249 ILE A CA 1
ATOM 1909 C C . ILE A 1 249 ? -10.852 -32.594 -4.074 1 94.19 249 ILE A C 1
ATOM 1911 O O . ILE A 1 249 ? -10.57 -33.625 -3.453 1 94.19 249 ILE A O 1
ATOM 1915 N N . GLN A 1 250 ? -11 -32.562 -5.34 1 96.25 250 GLN A N 1
ATOM 1916 C CA . GLN A 1 250 ? -10.578 -33.625 -6.25 1 96.25 250 GLN A CA 1
ATOM 1917 C C . GLN A 1 250 ? -9.789 -33.062 -7.426 1 96.25 250 GLN A C 1
ATOM 1919 O O . GLN A 1 250 ? -10.203 -32.094 -8.047 1 96.25 250 GLN A O 1
ATOM 1924 N N . GLY A 1 251 ? -8.617 -33.656 -7.652 1 97.94 251 GLY A N 1
ATOM 1925 C CA . GLY A 1 251 ? -7.82 -33.25 -8.789 1 97.94 251 GLY A CA 1
ATOM 1926 C C . GLY A 1 251 ? -8.156 -34 -10.07 1 97.94 251 GLY A C 1
ATOM 1927 O O . GLY A 1 251 ? -8.688 -35.094 -10.016 1 97.94 251 GLY A O 1
ATOM 1928 N N . PHE A 1 252 ? -7.895 -33.406 -11.188 1 98.69 252 PHE A N 1
ATOM 1929 C CA . PHE A 1 252 ? -7.984 -34.094 -12.469 1 98.69 252 PHE A CA 1
ATOM 1930 C C . PHE A 1 252 ? -6.754 -33.812 -13.328 1 98.69 252 PHE A C 1
ATOM 1932 O O . PHE A 1 252 ? -6.094 -32.781 -13.156 1 98.69 252 PHE A O 1
ATOM 1939 N N . LEU A 1 253 ? -6.465 -34.719 -14.188 1 98.75 253 LEU A N 1
ATOM 1940 C CA . LEU A 1 253 ? -5.344 -34.656 -15.117 1 98.75 253 LEU A CA 1
ATOM 1941 C C . LEU A 1 253 ? -5.77 -35.094 -16.516 1 98.75 253 LEU A C 1
ATOM 1943 O O . LEU A 1 253 ? -6.344 -36.188 -16.688 1 98.75 253 LEU A O 1
ATOM 1947 N N . VAL A 1 254 ? -5.645 -34.188 -17.438 1 98.62 254 VAL A N 1
ATOM 1948 C CA . VAL A 1 254 ? -5.797 -34.531 -18.859 1 98.62 254 VAL A CA 1
ATOM 1949 C C . VAL A 1 254 ? -4.426 -34.812 -19.469 1 98.62 254 VAL A C 1
ATOM 1951 O O . VAL A 1 254 ? -3.559 -33.938 -19.5 1 98.62 254 VAL A O 1
ATOM 1954 N N . GLN A 1 255 ? -4.215 -35.938 -19.891 1 97.69 255 GLN A N 1
ATOM 1955 C CA . GLN A 1 255 ? -2.98 -36.375 -20.547 1 97.69 255 GLN A CA 1
ATOM 1956 C C . GLN A 1 255 ? -3.254 -37.406 -21.609 1 97.69 255 GLN A C 1
ATOM 1958 O O . GLN A 1 255 ? -3.967 -38.375 -21.359 1 97.69 255 GLN A O 1
ATOM 1963 N N . GLU A 1 256 ? -2.717 -37.219 -22.797 1 94.75 256 GLU A N 1
ATOM 1964 C CA . GLU A 1 256 ? -2.844 -38.156 -23.906 1 94.75 256 GLU A CA 1
ATOM 1965 C C . GLU A 1 256 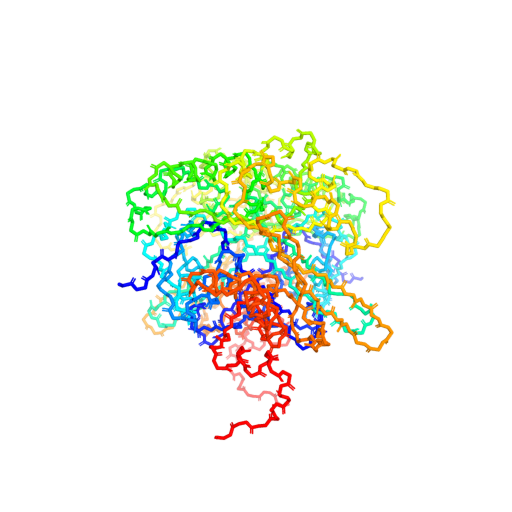? -4.309 -38.469 -24.203 1 94.75 256 GLU A C 1
ATOM 1967 O O . GLU A 1 256 ? -4.676 -39.656 -24.344 1 94.75 256 GLU A O 1
ATOM 1972 N N . GLY A 1 257 ? -5.129 -37.469 -24.094 1 93.75 257 GLY A N 1
ATOM 1973 C CA . GLY A 1 257 ? -6.527 -37.562 -24.469 1 93.75 257 GLY A CA 1
ATOM 1974 C C . GLY A 1 257 ? -7.391 -38.188 -23.391 1 93.75 257 GLY A C 1
ATOM 1975 O O . GLY A 1 257 ? -8.602 -38.344 -23.562 1 93.75 257 GLY A O 1
ATOM 1976 N N . ARG A 1 258 ? -6.816 -38.562 -22.297 1 96.06 258 ARG A N 1
ATOM 1977 C CA . ARG A 1 258 ? -7.543 -39.188 -21.203 1 96.06 258 ARG A CA 1
ATOM 1978 C C . ARG A 1 258 ? -7.617 -38.25 -20 1 96.06 258 ARG A C 1
ATOM 1980 O O . ARG A 1 258 ? -6.77 -37.375 -19.828 1 96.06 258 ARG A O 1
ATOM 1987 N N . VAL A 1 259 ? -8.672 -38.469 -19.25 1 98.06 259 VAL A N 1
ATOM 1988 C CA . VAL A 1 259 ? -8.836 -37.719 -18.016 1 98.06 259 VAL A CA 1
ATOM 1989 C C . VAL A 1 259 ? -8.773 -38.656 -16.812 1 98.06 259 VAL A C 1
ATOM 1991 O O . VAL A 1 259 ? -9.516 -39.656 -16.75 1 98.06 259 VAL A O 1
ATOM 1994 N N . ASP A 1 260 ? -7.863 -38.438 -15.93 1 98.06 260 ASP A N 1
ATOM 1995 C CA . ASP A 1 260 ? -7.785 -39.156 -14.656 1 98.06 260 ASP A CA 1
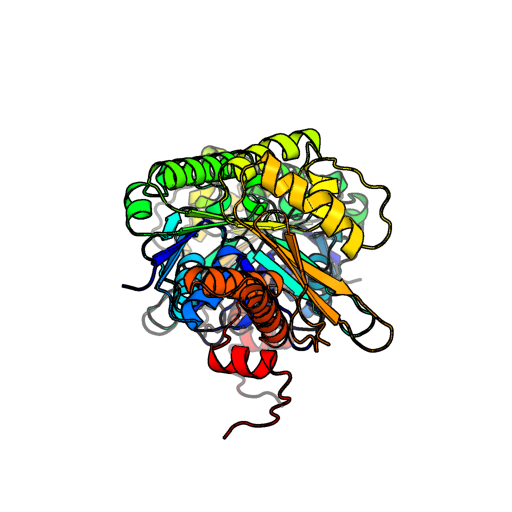ATOM 1996 C C . ASP A 1 260 ? -8.211 -38.25 -13.5 1 98.06 260 ASP A C 1
ATOM 1998 O O . ASP A 1 260 ? -7.898 -37.031 -13.492 1 98.06 260 ASP A O 1
ATOM 2002 N N . PHE A 1 261 ? -8.93 -38.812 -12.594 1 97.81 261 PHE A N 1
ATOM 2003 C CA . PHE A 1 261 ? -9.328 -38.094 -11.383 1 97.81 261 PHE A CA 1
ATOM 2004 C C . PHE A 1 261 ? -8.633 -38.688 -10.156 1 97.81 261 PHE A C 1
ATOM 2006 O O . PHE A 1 261 ? -8.43 -39.906 -10.078 1 97.81 261 PHE A O 1
ATOM 2013 N N . SER A 1 262 ? -8.305 -37.844 -9.266 1 97.06 262 SER A N 1
ATOM 2014 C CA . SER A 1 262 ? -7.754 -38.281 -8 1 97.06 262 SER A CA 1
ATOM 2015 C C . SER A 1 262 ? -8.859 -38.781 -7.059 1 97.06 262 SER A C 1
ATOM 2017 O O . SER A 1 262 ? -10.047 -38.594 -7.344 1 97.06 262 SER A O 1
ATOM 2019 N N . THR A 1 263 ? -8.359 -39.375 -5.938 1 94.44 263 THR A N 1
ATOM 2020 C CA . THR A 1 263 ? -9.258 -39.562 -4.801 1 94.44 263 THR A CA 1
ATOM 2021 C C . THR A 1 263 ? -9.773 -38.219 -4.289 1 94.44 263 THR A C 1
ATOM 2023 O O . THR A 1 263 ? -9.055 -37.219 -4.34 1 94.44 263 THR A O 1
ATOM 2026 N N . GLU A 1 264 ? -10.984 -38.219 -3.936 1 93.81 264 GLU A N 1
ATOM 2027 C CA . GLU A 1 264 ? -11.555 -37.031 -3.312 1 93.81 264 GLU A CA 1
ATOM 2028 C C . GLU A 1 264 ? -11.109 -36.875 -1.858 1 93.81 264 GLU A C 1
ATOM 2030 O O . GLU A 1 264 ? -11.102 -37.875 -1.118 1 93.81 264 GLU A O 1
ATOM 2035 N N . HIS A 1 265 ? -10.688 -35.719 -1.461 1 92.19 265 HIS A N 1
ATOM 2036 C CA . HIS A 1 265 ? -10.25 -35.469 -0.092 1 92.19 265 HIS A CA 1
ATOM 2037 C C . HIS A 1 265 ? -11.148 -34.438 0.589 1 92.19 265 HIS A C 1
ATOM 2039 O O . HIS A 1 265 ? -11.539 -33.438 -0.027 1 92.19 265 HIS A O 1
ATOM 2045 N N . SER A 1 266 ? -11.477 -34.656 1.825 1 89.56 266 SER A N 1
ATOM 2046 C CA . SER A 1 266 ? -12 -33.594 2.668 1 89.56 266 SER A CA 1
ATOM 2047 C C . SER A 1 266 ? -10.898 -32.656 3.113 1 89.56 266 SER A C 1
ATOM 2049 O O . SER A 1 266 ? -9.789 -33.094 3.445 1 89.56 266 SER A O 1
ATOM 2051 N N . VAL A 1 267 ? -11.195 -31.344 3.086 1 88.44 267 VAL A N 1
ATOM 2052 C CA . VAL A 1 267 ? -10.133 -30.406 3.396 1 88.44 267 VAL A CA 1
ATOM 2053 C C . VAL A 1 267 ? -10.539 -29.547 4.594 1 88.44 267 VAL A C 1
ATOM 2055 O O . VAL A 1 267 ? -11.695 -29.109 4.691 1 88.44 267 VAL A O 1
ATOM 2058 N N . ALA A 1 268 ? -9.664 -29.453 5.586 1 85.12 268 ALA A N 1
ATOM 2059 C CA . ALA A 1 268 ? -9.719 -28.375 6.582 1 85.12 268 ALA A CA 1
ATOM 2060 C C . ALA A 1 268 ? -8.992 -27.141 6.086 1 85.12 268 ALA A C 1
ATOM 2062 O O . ALA A 1 268 ? -7.824 -27.203 5.695 1 85.12 268 ALA A O 1
ATOM 2063 N N . ILE A 1 269 ? -9.609 -26 6.148 1 86 269 ILE A N 1
ATOM 2064 C CA . ILE A 1 269 ? -9.047 -24.812 5.5 1 86 269 ILE A CA 1
ATOM 2065 C C . ILE A 1 269 ? -8.5 -23.859 6.555 1 86 269 ILE A C 1
ATOM 2067 O O . ILE A 1 269 ? -9.266 -23.219 7.277 1 86 269 ILE A O 1
ATOM 2071 N N . LEU A 1 270 ? -7.238 -23.828 6.648 1 85.69 270 LEU A N 1
ATOM 2072 C CA . LEU A 1 270 ? -6.57 -22.797 7.434 1 85.69 270 LEU A CA 1
ATOM 2073 C C . LEU A 1 270 ? -6.406 -21.516 6.625 1 85.69 270 LEU A C 1
ATOM 2075 O O . LEU A 1 270 ? -6.746 -20.438 7.094 1 85.69 270 LEU A O 1
ATOM 2079 N N . ASP A 1 271 ? -5.914 -21.672 5.438 1 87.38 271 ASP A N 1
ATOM 2080 C CA . ASP A 1 271 ? -5.758 -20.578 4.48 1 87.38 271 ASP A CA 1
ATOM 2081 C C . ASP A 1 271 ? -6.02 -21.062 3.057 1 87.38 271 ASP A C 1
ATOM 2083 O O . ASP A 1 271 ? -5.402 -22.016 2.596 1 87.38 271 ASP A O 1
ATOM 2087 N N . ARG A 1 272 ? -6.801 -20.281 2.371 1 84.81 272 ARG A N 1
ATOM 2088 C CA . ARG A 1 272 ? -7.258 -20.766 1.071 1 84.81 272 ARG A CA 1
ATOM 2089 C C . ARG A 1 272 ? -6.426 -20.172 -0.058 1 84.81 272 ARG A C 1
ATOM 2091 O O . ARG A 1 272 ? -6.359 -20.734 -1.152 1 84.81 272 ARG A O 1
ATOM 2098 N N . ILE A 1 273 ? -5.887 -19.047 0.155 1 88.88 273 ILE A N 1
ATOM 2099 C CA . ILE A 1 273 ? -5.168 -18.359 -0.91 1 88.88 273 ILE A CA 1
ATOM 2100 C C . ILE A 1 273 ? -3.871 -19.109 -1.226 1 88.88 273 ILE A C 1
ATOM 2102 O O . ILE A 1 273 ? -3.145 -19.516 -0.317 1 88.88 273 ILE A O 1
ATOM 2106 N N . GLY A 1 274 ? -3.605 -19.422 -2.463 1 91.44 274 GLY A N 1
ATOM 2107 C CA . GLY A 1 274 ? -2.383 -20.078 -2.898 1 91.44 274 GLY A CA 1
ATOM 2108 C C . GLY A 1 274 ? -2.506 -21.578 -2.957 1 91.44 274 GLY A C 1
ATOM 2109 O O . GLY A 1 274 ? -1.566 -22.266 -3.361 1 91.44 274 GLY A O 1
ATOM 2110 N N . THR A 1 275 ? -3.672 -22.172 -2.633 1 93.88 275 THR A N 1
ATOM 2111 C CA . THR A 1 275 ? -3.826 -23.609 -2.592 1 93.88 275 THR A CA 1
ATOM 2112 C C . THR A 1 275 ? -3.76 -24.203 -3.998 1 93.88 275 THR A C 1
ATOM 2114 O O . THR A 1 275 ? -3.262 -25.312 -4.188 1 93.88 275 THR A O 1
ATOM 2117 N N . GLY A 1 276 ? -4.277 -23.469 -4.965 1 96.31 276 GLY A N 1
ATOM 2118 C CA . GLY A 1 276 ? -4.109 -23.891 -6.344 1 96.31 276 GLY A CA 1
ATOM 2119 C C . GLY A 1 276 ? -2.658 -23.969 -6.777 1 96.31 276 GLY A C 1
ATOM 2120 O O . GLY A 1 276 ? -2.266 -24.875 -7.512 1 96.31 276 GLY A O 1
ATOM 2121 N N . ASP A 1 277 ? -1.925 -23.016 -6.285 1 97.69 277 ASP A N 1
ATOM 2122 C CA . ASP A 1 277 ? -0.493 -23.016 -6.57 1 97.69 277 ASP A CA 1
ATOM 2123 C C . ASP A 1 277 ? 0.194 -24.219 -5.922 1 97.69 277 ASP A C 1
ATOM 2125 O O . ASP A 1 277 ? 1.121 -24.797 -6.496 1 97.69 277 ASP A O 1
ATOM 2129 N N . GLY A 1 278 ? -0.255 -24.531 -4.703 1 97.12 278 GLY A N 1
ATOM 2130 C CA . GLY A 1 278 ? 0.269 -25.734 -4.051 1 97.12 278 GLY A CA 1
ATOM 2131 C C . GLY A 1 278 ? -0.01 -27 -4.828 1 97.12 278 GLY A C 1
ATOM 2132 O O . GLY A 1 278 ? 0.882 -27.828 -5.004 1 97.12 278 GLY A O 1
ATOM 2133 N N . PHE A 1 279 ? -1.214 -27.141 -5.324 1 97.44 279 PHE A N 1
ATOM 2134 C CA . PHE A 1 279 ? -1.588 -28.25 -6.195 1 97.44 279 PHE A CA 1
ATOM 2135 C C . PHE A 1 279 ? -0.676 -28.312 -7.414 1 97.44 279 PHE A C 1
ATOM 2137 O O . PHE A 1 279 ? -0.146 -29.375 -7.746 1 97.44 279 PHE A O 1
ATOM 2144 N N . PHE A 1 280 ? -0.456 -27.203 -8.016 1 98.06 280 PHE A N 1
ATOM 2145 C CA . PHE A 1 280 ? 0.274 -27.156 -9.281 1 98.06 280 PHE A CA 1
ATOM 2146 C C . PHE A 1 280 ? 1.752 -27.453 -9.062 1 98.06 280 PHE A C 1
ATOM 2148 O O . PHE A 1 280 ? 2.396 -28.078 -9.906 1 98.06 280 PHE A O 1
ATOM 2155 N N . SER A 1 281 ? 2.303 -27.031 -7.895 1 97.69 281 SER A N 1
ATOM 2156 C CA . SER A 1 281 ? 3.672 -27.406 -7.555 1 97.69 281 SER A CA 1
ATOM 2157 C C . SER A 1 281 ? 3.824 -28.922 -7.461 1 97.69 281 SER A C 1
ATOM 2159 O O . SER A 1 281 ? 4.812 -29.484 -7.938 1 97.69 281 SER A O 1
ATOM 2161 N N . GLY A 1 282 ? 2.863 -29.562 -6.781 1 97.38 282 GLY A N 1
ATOM 2162 C CA . GLY A 1 282 ? 2.875 -31.016 -6.699 1 97.38 282 GLY A CA 1
ATOM 2163 C C . GLY A 1 282 ? 2.77 -31.688 -8.055 1 97.38 282 GLY A C 1
ATOM 2164 O O . GLY A 1 282 ? 3.463 -32.656 -8.312 1 97.38 282 GLY A O 1
ATOM 2165 N N . PHE A 1 283 ? 1.945 -31.141 -8.898 1 98 283 PHE A N 1
ATOM 2166 C CA . PHE A 1 283 ? 1.771 -31.641 -10.258 1 98 283 PHE A CA 1
ATOM 2167 C C . PHE A 1 283 ? 3.084 -31.578 -11.023 1 98 283 PHE A C 1
ATOM 2169 O O . PHE A 1 283 ? 3.531 -32.594 -11.578 1 98 283 PHE A O 1
ATOM 2176 N N . LEU A 1 284 ? 3.729 -30.391 -11.023 1 97.56 284 LEU A N 1
ATOM 2177 C CA . LEU A 1 284 ? 4.973 -30.219 -11.766 1 97.56 284 LEU A CA 1
ATOM 2178 C C . LEU A 1 284 ? 6.055 -31.156 -11.242 1 97.56 284 LEU A C 1
ATOM 2180 O O . LEU A 1 284 ? 6.789 -31.766 -12.031 1 97.56 284 LEU A O 1
ATOM 2184 N N . ALA A 1 285 ? 6.125 -31.266 -9.938 1 96.5 285 ALA A N 1
ATOM 2185 C CA . ALA A 1 285 ? 7.121 -32.156 -9.336 1 96.5 285 ALA A CA 1
ATOM 2186 C C . ALA A 1 285 ? 6.906 -33.594 -9.789 1 96.5 285 ALA A C 1
ATOM 2188 O O . ALA A 1 285 ? 7.855 -34.281 -10.172 1 96.5 285 ALA A O 1
ATOM 2189 N N . ALA A 1 286 ? 5.648 -34.031 -9.703 1 96.38 286 ALA A N 1
ATOM 2190 C CA . ALA A 1 286 ? 5.324 -35.375 -10.094 1 96.38 286 ALA A CA 1
ATOM 2191 C C . ALA A 1 286 ? 5.602 -35.625 -11.57 1 96.38 286 ALA A C 1
ATOM 2193 O O . ALA A 1 286 ? 6.074 -36.688 -11.961 1 96.38 286 ALA A O 1
ATOM 2194 N N . MET A 1 287 ? 5.293 -34.656 -12.414 1 95.31 287 MET A N 1
ATOM 2195 C CA . MET A 1 287 ? 5.586 -34.719 -13.844 1 95.31 287 MET A CA 1
ATOM 2196 C C . MET A 1 287 ? 7.078 -34.906 -14.086 1 95.31 287 MET A C 1
ATOM 2198 O O . MET A 1 287 ? 7.48 -35.75 -14.883 1 95.31 287 MET A O 1
ATOM 2202 N N . TYR A 1 288 ? 7.898 -34.156 -13.383 1 93.56 288 TYR A N 1
ATOM 2203 C CA . TYR A 1 288 ? 9.352 -34.188 -13.555 1 93.56 288 TYR A CA 1
ATOM 2204 C C . TYR A 1 288 ? 9.914 -35.5 -13.086 1 93.56 288 TYR A C 1
ATOM 2206 O O . TYR A 1 288 ? 10.938 -35.969 -13.602 1 93.56 288 TYR A O 1
ATOM 2214 N N . GLU A 1 289 ? 9.219 -36.125 -12.172 1 93.06 289 GLU A N 1
ATOM 2215 C CA . GLU A 1 289 ? 9.688 -37.375 -11.641 1 93.06 289 GLU A CA 1
ATOM 2216 C C . GLU A 1 289 ? 9.242 -38.562 -12.516 1 93.06 289 GLU A C 1
ATOM 2218 O O . GLU A 1 289 ? 9.625 -39.688 -12.273 1 93.06 289 GLU A O 1
ATOM 2223 N N . GLY A 1 290 ? 8.469 -38.281 -13.461 1 93.56 290 GLY A N 1
ATOM 2224 C CA . GLY A 1 290 ? 8.039 -39.312 -14.391 1 93.56 290 GLY A CA 1
ATOM 2225 C C . GLY A 1 290 ? 7.043 -40.281 -13.789 1 93.56 290 GLY A C 1
ATOM 2226 O O . GLY A 1 290 ? 7.062 -41.469 -14.102 1 93.56 290 GLY A O 1
ATOM 2227 N N . LYS A 1 291 ? 6.273 -39.812 -12.93 1 93.88 291 LYS A N 1
ATOM 2228 C CA . LYS A 1 291 ? 5.262 -40.656 -12.305 1 93.88 291 LYS A CA 1
ATOM 2229 C C . LYS A 1 291 ? 4.156 -41.031 -13.289 1 93.88 291 LYS A C 1
ATOM 2231 O O . LYS A 1 291 ? 4.016 -40.375 -14.336 1 93.88 291 LYS A O 1
ATOM 2236 N N . SER A 1 292 ? 3.41 -42.125 -12.906 1 96.12 292 SER A N 1
ATOM 2237 C CA . SER A 1 292 ? 2.236 -42.469 -13.695 1 96.12 292 SER A CA 1
ATOM 2238 C C . SER A 1 292 ? 1.147 -41.406 -13.578 1 96.12 292 SER A C 1
ATOM 2240 O O . SER A 1 292 ? 1.131 -40.625 -12.617 1 96.12 292 SER A O 1
ATOM 2242 N N . SER A 1 293 ? 0.258 -41.344 -14.578 1 96.75 293 SER A N 1
ATOM 2243 C CA . SER A 1 293 ? -0.825 -40.375 -14.578 1 96.75 293 SER A CA 1
ATOM 2244 C C . SER A 1 293 ? -1.611 -40.438 -13.273 1 96.75 293 SER A C 1
ATOM 2246 O O . SER A 1 293 ? -1.934 -39.375 -12.695 1 96.75 293 SER A O 1
ATOM 2248 N N . LYS A 1 294 ? -1.854 -41.656 -12.852 1 95.44 294 LYS A N 1
ATOM 2249 C CA . LYS A 1 294 ? -2.59 -41.812 -11.602 1 95.44 294 LYS A CA 1
ATOM 2250 C C . LYS A 1 294 ? -1.803 -41.25 -10.422 1 95.44 294 LYS A C 1
ATOM 2252 O O . LYS A 1 294 ? -2.359 -40.562 -9.57 1 95.44 294 LYS A O 1
ATOM 2257 N N . ASP A 1 295 ? -0.542 -41.531 -10.398 1 95.88 295 ASP A N 1
ATOM 2258 C CA . ASP A 1 295 ? 0.291 -41.062 -9.305 1 95.88 295 ASP A CA 1
ATOM 2259 C C . ASP A 1 295 ? 0.47 -39.531 -9.367 1 95.88 295 ASP A C 1
ATOM 2261 O O . ASP A 1 295 ? 0.542 -38.875 -8.336 1 95.88 295 ASP A O 1
ATOM 2265 N N . ILE A 1 296 ? 0.571 -39.031 -10.578 1 97.69 296 ILE A N 1
ATOM 2266 C CA . ILE A 1 296 ? 0.727 -37.594 -10.766 1 97.69 296 ILE A CA 1
ATOM 2267 C C . ILE A 1 296 ? -0.45 -36.844 -10.125 1 97.69 296 ILE A C 1
ATOM 2269 O O . ILE A 1 296 ? -0.257 -35.938 -9.32 1 97.69 296 ILE A O 1
ATOM 2273 N N . ILE A 1 297 ? -1.659 -37.281 -10.445 1 98.06 297 ILE A N 1
ATOM 2274 C CA . ILE A 1 297 ? -2.834 -36.531 -10.008 1 98.06 297 ILE A CA 1
ATOM 2275 C C . ILE A 1 297 ? -3.053 -36.75 -8.516 1 98.06 297 ILE A C 1
ATOM 2277 O O . ILE A 1 297 ? -3.5 -35.844 -7.805 1 98.06 297 ILE A O 1
ATOM 2281 N N . GLU A 1 298 ? -2.662 -37.938 -7.977 1 96.75 298 GLU A N 1
ATOM 2282 C CA . GLU A 1 298 ? -2.76 -38.188 -6.539 1 96.75 298 GLU A CA 1
ATOM 2283 C C . GLU A 1 298 ? -1.775 -37.312 -5.77 1 96.75 298 GLU A C 1
ATOM 2285 O O . GLU A 1 298 ? -2.127 -36.719 -4.742 1 96.75 298 GLU A O 1
ATOM 2290 N N . TRP A 1 299 ? -0.578 -37.188 -6.27 1 96 299 TRP A N 1
ATOM 2291 C CA . TRP A 1 299 ? 0.453 -36.375 -5.648 1 96 299 TRP A CA 1
ATOM 2292 C C . TRP A 1 299 ? 0.067 -34.875 -5.68 1 96 299 TRP A C 1
ATOM 2294 O O . TRP A 1 299 ? 0.196 -34.188 -4.676 1 96 299 TRP A O 1
ATOM 2304 N N . ALA A 1 300 ? -0.376 -34.438 -6.848 1 97.94 300 ALA A N 1
ATOM 2305 C CA . ALA A 1 300 ? -0.794 -33.062 -7.012 1 97.94 300 ALA A CA 1
ATOM 2306 C C . ALA A 1 300 ? -1.919 -32.688 -6.039 1 97.94 300 ALA A C 1
ATOM 2308 O O . ALA A 1 300 ? -1.873 -31.672 -5.375 1 97.94 300 ALA A O 1
ATOM 2309 N N . THR A 1 301 ? -2.883 -33.594 -5.922 1 97.25 301 THR A N 1
ATOM 2310 C CA . THR A 1 301 ? -4.035 -33.344 -5.062 1 97.25 301 THR A CA 1
ATOM 2311 C C . THR A 1 301 ? -3.617 -33.312 -3.594 1 97.25 301 THR A C 1
ATOM 2313 O O . THR A 1 301 ? -4.047 -32.438 -2.84 1 97.25 301 THR A O 1
ATOM 2316 N N . ALA A 1 302 ? -2.768 -34.25 -3.229 1 95.69 302 ALA A N 1
ATOM 2317 C CA . ALA A 1 302 ? -2.264 -34.281 -1.857 1 95.69 302 ALA A CA 1
ATOM 2318 C C . ALA A 1 302 ? -1.518 -33 -1.518 1 95.69 302 ALA A C 1
ATOM 2320 O O . ALA A 1 302 ? -1.685 -32.438 -0.428 1 95.69 302 ALA A O 1
ATOM 2321 N N . ALA A 1 303 ? -0.693 -32.531 -2.439 1 96.44 303 ALA A N 1
ATOM 2322 C CA . ALA A 1 303 ? 0.013 -31.266 -2.246 1 96.44 303 ALA A CA 1
ATOM 2323 C C . ALA A 1 303 ? -0.968 -30.109 -2.066 1 96.44 303 ALA A C 1
ATOM 2325 O O . ALA A 1 303 ? -0.777 -29.25 -1.199 1 96.44 303 ALA A O 1
ATOM 2326 N N . GLY A 1 304 ? -2.025 -30.062 -2.895 1 96.12 304 GLY A N 1
ATOM 2327 C CA . GLY A 1 304 ? -3.062 -29.062 -2.758 1 96.12 304 GLY A CA 1
ATOM 2328 C C . GLY A 1 304 ? -3.77 -29.109 -1.416 1 96.12 304 GLY A C 1
ATOM 2329 O O . GLY A 1 304 ? -4.039 -28.062 -0.812 1 96.12 304 GLY A O 1
ATOM 2330 N N . VAL A 1 305 ? -4.066 -30.297 -0.97 1 94.12 305 VAL A N 1
ATOM 2331 C CA . VAL A 1 305 ? -4.719 -30.5 0.32 1 94.12 305 VAL A CA 1
ATOM 2332 C C . VAL A 1 305 ? -3.838 -29.953 1.436 1 94.12 305 VAL A C 1
ATOM 2334 O O . VAL A 1 305 ? -4.312 -29.188 2.291 1 94.12 305 VAL A O 1
ATOM 2337 N N . LEU A 1 306 ? -2.621 -30.281 1.405 1 94.19 306 LEU A N 1
ATOM 2338 C CA . LEU A 1 306 ? -1.687 -29.844 2.436 1 94.19 306 LEU A CA 1
ATOM 2339 C C . LEU A 1 306 ? -1.51 -28.328 2.395 1 94.19 306 LEU A C 1
ATOM 2341 O O . LEU A 1 306 ? -1.314 -27.703 3.434 1 94.19 306 LEU A O 1
ATOM 2345 N N . ALA A 1 307 ? -1.561 -27.734 1.175 1 94.38 307 ALA A N 1
ATOM 2346 C CA . ALA A 1 307 ? -1.453 -26.281 1.042 1 94.38 307 ALA A CA 1
ATOM 2347 C C . ALA A 1 307 ? -2.568 -25.578 1.81 1 94.38 307 ALA A C 1
ATOM 2349 O O . ALA A 1 307 ? -2.379 -24.469 2.312 1 94.38 307 ALA A O 1
ATOM 2350 N N . HIS A 1 308 ? -3.727 -26.25 1.98 1 92.75 308 HIS A N 1
ATOM 2351 C CA . HIS A 1 308 ? -4.844 -25.672 2.729 1 92.75 308 HIS A CA 1
ATOM 2352 C C . HIS A 1 308 ? -4.512 -25.578 4.215 1 92.75 308 HIS A C 1
ATOM 2354 O O . HIS A 1 308 ? -5.18 -24.844 4.953 1 92.75 308 HIS A O 1
ATOM 2360 N N . THR A 1 309 ? -3.543 -26.328 4.648 1 91 309 THR A N 1
ATOM 2361 C CA . THR A 1 309 ? -3.211 -26.391 6.066 1 91 309 THR A CA 1
ATOM 2362 C C . THR A 1 309 ? -2.014 -25.484 6.379 1 91 309 THR A C 1
ATOM 2364 O O . THR A 1 309 ? -1.557 -25.438 7.52 1 91 309 THR A O 1
ATOM 2367 N N . THR A 1 310 ? -1.445 -24.828 5.367 1 88.75 310 THR A N 1
ATOM 2368 C CA . THR A 1 310 ? -0.289 -23.953 5.516 1 88.75 310 THR A CA 1
ATOM 2369 C C . THR A 1 310 ? -0.727 -22.5 5.684 1 88.75 310 THR A C 1
ATOM 2371 O O . THR A 1 310 ? -1.597 -22.031 4.953 1 88.75 310 THR A O 1
ATOM 2374 N N . TYR A 1 311 ? -0.144 -21.875 6.664 1 88.38 311 TYR A N 1
ATOM 2375 C CA . TYR A 1 311 ? -0.38 -20.453 6.812 1 88.38 311 TYR A CA 1
ATOM 2376 C C . TYR A 1 311 ? 0.251 -19.672 5.668 1 88.38 311 TYR A C 1
ATOM 2378 O O . TYR A 1 311 ? 1.4 -19.906 5.297 1 88.38 311 TYR A O 1
ATOM 2386 N N . GLY A 1 312 ? -0.54 -18.656 5.176 1 89.81 312 GLY A N 1
ATOM 2387 C CA . GLY A 1 312 ? -0.034 -17.828 4.098 1 89.81 312 GLY A CA 1
ATOM 2388 C C . GLY A 1 312 ? -0.256 -18.422 2.723 1 89.81 312 GLY A C 1
ATOM 2389 O O . GLY A 1 312 ? -0.864 -19.484 2.598 1 89.81 312 GLY A O 1
ATOM 2390 N N . ASP A 1 313 ? 0.29 -17.828 1.724 1 91.62 313 ASP A N 1
ATOM 2391 C CA . ASP A 1 313 ? -0.008 -18.188 0.34 1 91.62 313 ASP A CA 1
ATOM 2392 C C . ASP A 1 313 ? 0.99 -19.219 -0.189 1 91.62 313 ASP A C 1
ATOM 2394 O O . ASP A 1 313 ? 0.719 -19.906 -1.177 1 91.62 313 ASP A O 1
ATOM 2398 N N . SER A 1 314 ? 2.201 -19.25 0.417 1 92.75 314 SER A N 1
ATOM 2399 C CA . SER A 1 314 ? 3.301 -20.031 -0.148 1 92.75 314 SER A CA 1
ATOM 2400 C C . SER A 1 314 ? 3.389 -21.406 0.488 1 92.75 314 SER A C 1
ATOM 2402 O O . SER A 1 314 ? 3.744 -21.531 1.661 1 92.75 314 SER A O 1
ATOM 2404 N N . PRO A 1 315 ? 3.088 -22.422 -0.286 1 89.75 315 PRO A N 1
ATOM 2405 C CA . PRO A 1 315 ? 3.148 -23.766 0.298 1 89.75 315 PRO A CA 1
ATOM 2406 C C . PRO A 1 315 ? 4.566 -24.172 0.707 1 89.75 315 PRO A C 1
ATOM 2408 O O . PRO A 1 315 ? 5.531 -23.812 0.024 1 89.75 315 PRO A O 1
ATOM 2411 N N . ILE A 1 316 ? 4.68 -24.922 1.838 1 87.31 316 ILE A N 1
ATOM 2412 C CA . ILE A 1 316 ? 5.973 -25.375 2.348 1 87.31 316 ILE A CA 1
ATOM 2413 C C . ILE A 1 316 ? 5.902 -26.859 2.676 1 87.31 316 ILE A C 1
ATOM 2415 O O . ILE A 1 316 ? 6.66 -27.344 3.514 1 87.31 316 ILE A O 1
ATOM 2419 N N . THR A 1 317 ? 5.297 -27.625 1.977 1 89.38 317 THR A N 1
ATOM 2420 C CA . THR A 1 317 ? 5.109 -29.031 2.27 1 89.38 317 THR A CA 1
ATOM 2421 C C . THR A 1 317 ? 6.336 -29.844 1.849 1 89.38 317 THR A C 1
ATOM 2423 O O . THR A 1 317 ? 7.223 -29.312 1.169 1 89.38 317 THR A O 1
ATOM 2426 N N . THR A 1 318 ? 6.426 -31.094 2.363 1 91.88 318 THR A N 1
ATOM 2427 C CA . THR A 1 318 ? 7.527 -32 2.057 1 91.88 318 THR A CA 1
ATOM 2428 C C . THR A 1 318 ? 7.027 -33.219 1.299 1 91.88 318 THR A C 1
ATOM 2430 O O . THR A 1 318 ? 5.828 -33.5 1.292 1 91.88 318 THR A O 1
ATOM 2433 N N . ARG A 1 319 ? 8.016 -33.906 0.712 1 92.75 319 ARG A N 1
ATOM 2434 C CA . ARG A 1 319 ? 7.688 -35.156 0.014 1 92.75 319 ARG A CA 1
ATOM 2435 C C . ARG A 1 319 ? 7.043 -36.156 0.96 1 92.75 319 ARG A C 1
ATOM 2437 O O . ARG A 1 319 ? 6.066 -36.844 0.6 1 92.75 319 ARG A O 1
ATOM 2444 N N . SER A 1 320 ? 7.598 -36.25 2.109 1 91.81 320 SER A N 1
ATOM 2445 C CA . SER A 1 320 ? 7.07 -37.188 3.098 1 91.81 320 SER A CA 1
ATOM 2446 C C . SER A 1 320 ? 5.637 -36.844 3.482 1 91.81 320 SER A C 1
ATOM 2448 O O . SER A 1 320 ? 4.789 -37.719 3.607 1 91.81 320 SER A O 1
ATOM 2450 N N . ALA A 1 321 ? 5.379 -35.594 3.656 1 92.5 321 ALA A N 1
ATOM 2451 C CA . ALA A 1 321 ? 4.031 -35.156 4.004 1 92.5 321 ALA A CA 1
ATOM 2452 C C . ALA A 1 321 ? 3.041 -35.5 2.889 1 92.5 321 ALA A C 1
ATOM 2454 O O . ALA A 1 321 ? 1.918 -35.906 3.154 1 92.5 321 ALA A O 1
ATOM 2455 N N . ILE A 1 322 ? 3.457 -35.312 1.652 1 93.94 322 ILE A N 1
ATOM 2456 C CA . ILE A 1 322 ? 2.6 -35.594 0.504 1 93.94 322 ILE A CA 1
ATOM 2457 C C . ILE A 1 322 ? 2.305 -37.094 0.417 1 93.94 322 ILE A C 1
ATOM 2459 O O . ILE A 1 322 ? 1.158 -37.5 0.207 1 93.94 322 ILE A O 1
ATOM 2463 N N . GLU A 1 323 ? 3.309 -37.875 0.626 1 92.5 323 GLU A N 1
ATOM 2464 C CA . GLU A 1 323 ? 3.133 -39.344 0.566 1 92.5 323 GLU A CA 1
ATOM 2465 C C . GLU A 1 323 ? 2.188 -39.812 1.661 1 92.5 323 GLU A C 1
ATOM 2467 O O . GLU A 1 323 ? 1.36 -40.688 1.427 1 92.5 323 GLU A O 1
ATOM 2472 N N . LYS A 1 324 ? 2.301 -39.219 2.811 1 90.38 324 LYS A N 1
ATOM 2473 C CA . LYS A 1 324 ? 1.418 -39.594 3.914 1 90.38 324 LYS A CA 1
ATOM 2474 C C . LYS A 1 324 ? -0.021 -39.188 3.629 1 90.38 324 LYS A C 1
ATOM 2476 O O . LYS A 1 324 ? -0.961 -39.906 3.941 1 90.38 324 LYS A O 1
ATOM 2481 N N . CYS A 1 325 ? -0.17 -38.062 3.113 1 89.69 325 CYS A N 1
ATOM 2482 C CA . CYS A 1 325 ? -1.491 -37.531 2.787 1 89.69 325 CYS A CA 1
ATOM 2483 C C . CYS A 1 325 ? -2.162 -38.375 1.711 1 89.69 325 CYS A C 1
ATOM 2485 O O . CYS A 1 325 ? -3.359 -38.656 1.793 1 89.69 325 CYS A O 1
ATOM 2487 N N . ARG A 1 326 ? -1.413 -38.719 0.75 1 86.75 326 ARG A N 1
ATOM 2488 C CA . ARG A 1 326 ? -1.906 -39.562 -0.356 1 86.75 326 ARG A CA 1
ATOM 2489 C C . ARG A 1 326 ? -2.449 -40.875 0.145 1 86.75 326 ARG A C 1
ATOM 2491 O O . ARG A 1 326 ? -3.463 -41.375 -0.358 1 86.75 326 ARG A O 1
ATOM 2498 N N . GLN A 1 327 ? -1.806 -41.469 1.055 1 79 327 GLN A N 1
ATOM 2499 C CA . GLN A 1 327 ? -2.178 -42.781 1.584 1 79 327 GLN A CA 1
ATOM 2500 C C . GLN A 1 327 ? -3.289 -42.656 2.623 1 79 327 GLN A C 1
ATOM 2502 O O . GLN A 1 327 ? -3.797 -43.656 3.117 1 79 327 GLN A O 1
ATOM 2507 N N . ASN A 1 328 ? -4 -41.438 2.645 1 67.12 328 ASN A N 1
ATOM 2508 C CA . ASN A 1 328 ? -5.066 -41.156 3.604 1 67.12 328 ASN A CA 1
ATOM 2509 C C . ASN A 1 328 ? -4.664 -41.562 5.02 1 67.12 328 ASN A C 1
ATOM 2511 O O . ASN A 1 328 ? -5.484 -42.094 5.777 1 67.12 328 ASN A O 1
ATOM 2515 N N . GLN A 1 329 ? -3.428 -41.594 5.203 1 55.66 329 GLN A N 1
ATOM 2516 C CA . GLN A 1 329 ? -2.973 -42 6.535 1 55.66 329 GLN A CA 1
ATOM 2517 C C . GLN A 1 329 ? -3.102 -40.844 7.52 1 55.66 329 GLN A C 1
ATOM 2519 O O . GLN A 1 329 ? -2.6 -39.75 7.266 1 55.66 329 GLN A O 1
ATOM 2524 N N . GLN A 1 330 ? -4.238 -40.75 8.109 1 47.47 330 GLN A N 1
ATOM 2525 C CA . GLN A 1 330 ? -4.395 -39.781 9.172 1 47.47 330 GLN A CA 1
ATOM 2526 C C . GLN A 1 330 ? -3.305 -39.938 10.234 1 47.47 330 GLN A C 1
ATOM 2528 O O . GLN A 1 330 ? -3.293 -40.906 10.977 1 47.47 330 GLN A O 1
ATOM 2533 N N . VAL A 1 331 ? -2.162 -39.5 9.836 1 47.84 331 VAL A N 1
ATOM 2534 C CA . VAL A 1 331 ? -1.17 -39.562 10.906 1 47.84 331 VAL A CA 1
ATOM 2535 C C . VAL A 1 331 ? -1.329 -38.375 11.844 1 47.84 331 VAL A C 1
ATOM 2537 O O . VAL A 1 331 ? -1.464 -37.219 11.391 1 47.84 331 VAL A O 1
ATOM 2540 N N . ASP A 1 332 ? -1.721 -38.375 13.102 1 47.28 332 ASP A N 1
ATOM 2541 C CA . ASP A 1 332 ? -1.979 -37.344 14.117 1 47.28 332 ASP A CA 1
ATOM 2542 C C . ASP A 1 332 ? -0.726 -36.531 14.398 1 47.28 332 ASP A C 1
ATOM 2544 O O . ASP A 1 332 ? -0.725 -35.312 14.219 1 47.28 332 ASP A O 1
ATOM 2548 N N . VAL A 1 333 ? 0.261 -37.031 15.359 1 48.06 333 VAL A N 1
ATOM 2549 C CA . VAL A 1 333 ? 1.503 -36.344 15.742 1 48.06 333 VAL A CA 1
ATOM 2550 C C . VAL A 1 333 ? 2.693 -37.25 15.375 1 48.06 333 VAL A C 1
ATOM 2552 O O . VAL A 1 333 ? 2.75 -38.406 15.766 1 48.06 333 VAL A O 1
ATOM 2555 N N . GLU A 1 334 ? 3.504 -36.938 14.391 1 38.41 334 GLU A N 1
ATOM 2556 C CA . GLU A 1 334 ? 4.727 -37.688 14.102 1 38.41 334 GLU A CA 1
ATOM 2557 C C . GLU A 1 334 ? 5.902 -37.156 14.922 1 38.41 334 GLU A C 1
ATOM 2559 O O . GLU A 1 334 ? 6.176 -35.969 14.922 1 38.41 334 GLU A O 1
ATOM 2564 N N . ARG A 1 335 ? 6.453 -37.875 16.016 1 34.66 335 ARG A N 1
ATOM 2565 C CA . ARG A 1 335 ? 7.676 -37.562 16.75 1 34.66 335 ARG A CA 1
ATOM 2566 C C . ARG A 1 335 ? 8.898 -38.156 16.047 1 34.66 335 ARG A C 1
ATOM 2568 O O . ARG A 1 335 ? 8.859 -39.281 15.57 1 34.66 335 ARG A O 1
ATOM 2575 N N . MET B 1 1 ? -20.391 29.203 21.891 1 46.66 1 MET B N 1
ATOM 2576 C CA . MET B 1 1 ? -20.016 27.859 21.484 1 46.66 1 MET B CA 1
ATOM 2577 C C . MET B 1 1 ? -18.594 27.828 20.906 1 46.66 1 MET B C 1
ATOM 2579 O O . MET B 1 1 ? -18.141 28.828 20.344 1 46.66 1 MET B O 1
ATOM 2583 N N . LYS B 1 2 ? -17.672 26.859 21.438 1 66.31 2 LYS B N 1
ATOM 2584 C CA . LYS B 1 2 ? -16.297 26.891 20.953 1 66.31 2 LYS B CA 1
ATOM 2585 C C . LYS B 1 2 ? -16.25 26.766 19.422 1 66.31 2 LYS B C 1
ATOM 2587 O O . LYS B 1 2 ? -17.172 26.234 18.812 1 66.31 2 LYS B O 1
ATOM 2592 N N . ALA B 1 3 ? -15.328 27.391 18.828 1 81.56 3 ALA B N 1
ATOM 2593 C CA . ALA B 1 3 ? -15.117 27.453 17.391 1 81.56 3 ALA B CA 1
ATOM 2594 C C . ALA B 1 3 ? -15.047 26.062 16.781 1 81.56 3 ALA B C 1
ATOM 2596 O O . ALA B 1 3 ? -14.555 25.125 17.422 1 81.56 3 ALA B O 1
ATOM 2597 N N . LYS B 1 4 ? -15.867 25.828 15.742 1 94.5 4 LYS B N 1
ATOM 2598 C CA . LYS B 1 4 ? -15.688 24.625 14.945 1 94.5 4 LYS B CA 1
ATOM 2599 C C . LYS B 1 4 ? -14.594 24.797 13.898 1 94.5 4 LYS B C 1
ATOM 2601 O O . LYS B 1 4 ? -14.688 25.688 13.039 1 94.5 4 LYS B O 1
ATOM 2606 N N . ILE B 1 5 ? -13.57 23.984 14.055 1 97.94 5 ILE B N 1
ATOM 2607 C CA . ILE B 1 5 ? -12.398 24.109 13.188 1 97.94 5 ILE B CA 1
ATOM 2608 C C . ILE B 1 5 ? -12.406 22.984 12.156 1 97.94 5 ILE B C 1
ATOM 2610 O O . ILE B 1 5 ? -12.469 21.797 12.516 1 97.94 5 ILE B O 1
ATOM 2614 N N . LEU B 1 6 ? -12.367 23.312 10.859 1 98.56 6 LEU B N 1
ATOM 2615 C CA . LEU B 1 6 ? -12.281 22.375 9.75 1 98.56 6 LEU B CA 1
ATOM 2616 C C . LEU B 1 6 ? -10.844 22.25 9.258 1 98.56 6 LEU B C 1
ATOM 2618 O O . LEU B 1 6 ? -10.016 23.109 9.516 1 98.56 6 LEU B O 1
ATOM 2622 N N . ALA B 1 7 ? -10.555 21.219 8.664 1 98.75 7 ALA B N 1
ATOM 2623 C CA . ALA B 1 7 ? -9.328 21.062 7.883 1 98.75 7 ALA B CA 1
ATOM 2624 C C . ALA B 1 7 ? -9.578 20.266 6.605 1 98.75 7 ALA B C 1
ATOM 2626 O O . ALA B 1 7 ? -10.391 19.344 6.594 1 98.75 7 ALA B O 1
ATOM 2627 N N . PHE B 1 8 ? -8.922 20.719 5.547 1 98.69 8 PHE B N 1
ATOM 2628 C CA . PHE B 1 8 ? -8.953 20.047 4.25 1 98.69 8 PHE B CA 1
ATOM 2629 C C . PHE B 1 8 ? -7.617 19.375 3.957 1 98.69 8 PHE B C 1
ATOM 2631 O O . PHE B 1 8 ? -6.578 20.047 3.924 1 98.69 8 PHE B O 1
ATOM 2638 N N . GLY B 1 9 ? -7.672 18.062 3.771 1 98.12 9 GLY B N 1
ATOM 2639 C CA . GLY B 1 9 ? -6.387 17.453 3.473 1 98.12 9 GLY B CA 1
ATOM 2640 C C . GLY B 1 9 ? -6.449 15.938 3.383 1 98.12 9 GLY B C 1
ATOM 2641 O O . GLY B 1 9 ? -7.504 15.344 3.613 1 98.12 9 GLY B O 1
ATOM 2642 N N . GLU B 1 10 ? -5.309 15.344 3.059 1 97.62 10 GLU B N 1
ATOM 2643 C CA . GLU B 1 10 ? -5.199 13.922 2.777 1 97.62 10 GLU B CA 1
ATOM 2644 C C . GLU B 1 10 ? -5 13.117 4.062 1 97.62 10 GLU B C 1
ATOM 2646 O O . GLU B 1 10 ? -4.312 13.57 4.98 1 97.62 10 GLU B O 1
ATOM 2651 N N . VAL B 1 11 ? -5.629 11.938 4.109 1 97.75 11 VAL B N 1
ATOM 2652 C CA . VAL B 1 11 ? -5.352 10.914 5.105 1 97.75 11 VAL B CA 1
ATOM 2653 C C . VAL B 1 11 ? -4.484 9.812 4.488 1 97.75 11 VAL B C 1
ATOM 2655 O O . VAL B 1 11 ? -4.82 9.266 3.438 1 97.75 11 VAL B O 1
ATOM 2658 N N . MET B 1 12 ? -3.398 9.555 5.129 1 96.81 12 MET B N 1
ATOM 2659 C CA . MET B 1 12 ? -2.531 8.461 4.695 1 96.81 12 MET B CA 1
ATOM 2660 C C . MET B 1 12 ? -2.494 7.344 5.734 1 96.81 12 MET B C 1
ATOM 2662 O O . MET B 1 12 ? -2.695 7.594 6.922 1 96.81 12 MET B O 1
ATOM 2666 N N . MET B 1 13 ? -2.303 6.129 5.242 1 96.75 13 MET B N 1
ATOM 2667 C CA . MET B 1 13 ? -2.029 4.996 6.121 1 96.75 13 MET B CA 1
ATOM 2668 C C . MET B 1 13 ? -0.533 4.867 6.395 1 96.75 13 MET B C 1
ATOM 2670 O O . MET B 1 13 ? 0.255 4.672 5.465 1 96.75 13 MET B O 1
ATOM 2674 N N . ARG B 1 14 ? -0.151 5.078 7.613 1 96.94 14 ARG B N 1
ATOM 2675 C CA . ARG B 1 14 ? 1.226 4.891 8.062 1 96.94 14 ARG B CA 1
ATOM 2676 C C . ARG B 1 14 ? 1.453 3.459 8.539 1 96.94 14 ARG B C 1
ATOM 2678 O O . ARG B 1 14 ? 0.786 2.994 9.461 1 96.94 14 ARG B O 1
ATOM 2685 N N . LEU B 1 15 ? 2.336 2.736 7.828 1 97.38 15 LEU B N 1
ATOM 2686 C CA . LEU B 1 15 ? 2.807 1.425 8.258 1 97.38 15 LEU B CA 1
ATOM 2687 C C . LEU B 1 15 ? 4.203 1.521 8.867 1 97.38 15 LEU B C 1
ATOM 2689 O O . LEU B 1 15 ? 5.082 2.184 8.312 1 97.38 15 LEU B O 1
ATOM 2693 N N . GLU B 1 16 ? 4.363 0.908 10.008 1 97.5 16 GLU B N 1
ATOM 2694 C CA . GLU B 1 16 ? 5.637 1.052 10.711 1 97.5 16 GLU B CA 1
ATOM 2695 C C . GLU B 1 16 ? 6.168 -0.302 11.172 1 97.5 16 GLU B C 1
ATOM 2697 O O . GLU B 1 16 ? 5.445 -1.071 11.812 1 97.5 16 GLU B O 1
ATOM 2702 N N . ALA B 1 17 ? 7.465 -0.619 10.805 1 96.69 17 ALA B N 1
ATOM 2703 C CA . ALA B 1 17 ? 8.141 -1.744 11.438 1 96.69 17 ALA B CA 1
ATOM 2704 C C . ALA B 1 17 ? 8.375 -1.474 12.922 1 96.69 17 ALA B C 1
ATOM 2706 O O . ALA B 1 17 ? 8.992 -0.468 13.289 1 96.69 17 ALA B O 1
ATOM 2707 N N . PRO B 1 18 ? 7.926 -2.357 13.828 1 95.56 18 PRO B N 1
ATOM 2708 C CA . PRO B 1 18 ? 7.98 -2.045 15.258 1 95.56 18 PRO B CA 1
ATOM 2709 C C . PRO B 1 18 ? 9.383 -2.203 15.844 1 95.56 18 PRO B C 1
ATOM 2711 O O . PRO B 1 18 ? 10.18 -2.998 15.336 1 95.56 18 PRO B O 1
ATOM 2714 N N . ASN B 1 19 ? 9.695 -1.451 16.875 1 93.5 19 ASN B N 1
ATOM 2715 C CA . ASN B 1 19 ? 10.859 -1.636 17.734 1 93.5 19 ASN B CA 1
ATOM 2716 C C . ASN B 1 19 ? 12.164 -1.426 16.969 1 93.5 19 ASN B C 1
ATOM 2718 O O . ASN B 1 19 ? 13.109 -2.203 17.125 1 93.5 19 ASN B O 1
ATOM 2722 N N . TYR B 1 20 ? 12.109 -0.432 16.109 1 92.31 20 TYR B N 1
ATOM 2723 C CA . TYR B 1 20 ? 13.289 0.004 15.367 1 92.31 20 TYR B CA 1
ATOM 2724 C C . TYR B 1 20 ? 13.758 -1.081 14.406 1 92.31 20 TYR B C 1
ATOM 2726 O O . TYR B 1 20 ? 14.906 -1.068 13.961 1 92.31 20 TYR B O 1
ATOM 2734 N N . ARG B 1 21 ? 12.898 -2.096 14.109 1 93.88 21 ARG B N 1
ATOM 2735 C CA . ARG B 1 21 ? 13.211 -3.109 13.109 1 93.88 21 ARG B CA 1
ATOM 2736 C C . ARG B 1 21 ? 13.07 -2.547 11.695 1 93.88 21 ARG B C 1
ATOM 2738 O O . ARG B 1 21 ? 12.422 -1.519 11.5 1 93.88 21 ARG B O 1
ATOM 2745 N N . THR B 1 22 ? 13.812 -3.186 10.805 1 94.88 22 THR B N 1
ATOM 2746 C CA . THR B 1 22 ? 13.531 -2.963 9.391 1 94.88 22 THR B CA 1
ATOM 2747 C C . THR B 1 22 ? 12.422 -3.891 8.906 1 94.88 22 THR B C 1
ATOM 2749 O O . THR B 1 22 ? 12.062 -4.855 9.586 1 94.88 22 THR B O 1
ATOM 2752 N N . VAL B 1 23 ? 11.867 -3.598 7.77 1 96.25 23 VAL B N 1
ATOM 2753 C CA . VAL B 1 23 ? 10.812 -4.434 7.211 1 96.25 23 VAL B CA 1
ATOM 2754 C C . VAL B 1 23 ? 11.352 -5.832 6.934 1 96.25 23 VAL B C 1
ATOM 2756 O O . VAL B 1 23 ? 10.633 -6.824 7.07 1 96.25 23 VAL B O 1
ATOM 2759 N N . ALA B 1 24 ? 12.586 -6.004 6.586 1 95.25 24 ALA B N 1
ATOM 2760 C CA . ALA B 1 24 ? 13.203 -7.297 6.305 1 95.25 24 ALA B CA 1
ATOM 2761 C C . ALA B 1 24 ? 13.32 -8.141 7.57 1 95.25 24 ALA B C 1
ATOM 2763 O O . ALA B 1 24 ? 13.477 -9.359 7.504 1 95.25 24 ALA B O 1
ATOM 2764 N N . GLN B 1 25 ? 13.234 -7.512 8.703 1 94.88 25 GLN B N 1
ATOM 2765 C CA . GLN B 1 25 ? 13.523 -8.188 9.969 1 94.88 25 GLN B CA 1
ATOM 2766 C C . GLN B 1 25 ? 12.234 -8.578 10.688 1 94.88 25 GLN B C 1
ATOM 2768 O O . GLN B 1 25 ? 12.281 -9.117 11.797 1 94.88 25 GLN B O 1
ATOM 2773 N N . THR B 1 26 ? 11.125 -8.242 10.203 1 95.12 26 THR B N 1
ATOM 2774 C CA . THR B 1 26 ? 9.859 -8.523 10.883 1 95.12 26 THR B CA 1
ATOM 2775 C C . THR B 1 26 ? 8.828 -9.062 9.898 1 95.12 26 THR B C 1
ATOM 2777 O O . THR B 1 26 ? 9.07 -9.094 8.695 1 95.12 26 THR B O 1
ATOM 2780 N N . ARG B 1 27 ? 7.707 -9.578 10.445 1 96.44 27 ARG B N 1
ATOM 2781 C CA . ARG B 1 27 ? 6.574 -10.055 9.656 1 96.44 27 ARG B CA 1
ATOM 2782 C C . ARG B 1 27 ? 5.277 -9.375 10.094 1 96.44 27 ARG B C 1
ATOM 2784 O O . ARG B 1 27 ? 4.188 -9.797 9.711 1 96.44 27 ARG B O 1
ATOM 2791 N N . SER B 1 28 ? 5.445 -8.328 10.883 1 97.44 28 SER B N 1
ATOM 2792 C CA . SER B 1 28 ? 4.312 -7.551 11.375 1 97.44 28 SER B CA 1
ATOM 2793 C C . SER B 1 28 ? 4.594 -6.055 11.305 1 97.44 28 SER B C 1
ATOM 2795 O O . SER B 1 28 ? 5.723 -5.621 11.547 1 97.44 28 SER B O 1
ATOM 2797 N N . LEU B 1 29 ? 3.576 -5.309 10.992 1 98.25 29 LEU B N 1
ATOM 2798 C CA . LEU B 1 29 ? 3.635 -3.85 10.984 1 98.25 29 LEU B CA 1
ATOM 2799 C C . LEU B 1 29 ? 2.535 -3.254 11.859 1 98.25 29 LEU B C 1
ATOM 2801 O O . LEU B 1 29 ? 1.408 -3.752 11.867 1 98.25 29 LEU B O 1
ATOM 2805 N N . ASP B 1 30 ? 2.871 -2.191 12.594 1 97.75 30 ASP B N 1
ATOM 2806 C CA . ASP B 1 30 ? 1.844 -1.344 13.188 1 97.75 30 ASP B CA 1
ATOM 2807 C C . ASP B 1 30 ? 1.338 -0.308 12.188 1 97.75 30 ASP B C 1
ATOM 2809 O O . ASP B 1 30 ? 2.053 0.06 11.258 1 97.75 30 ASP B O 1
ATOM 2813 N N . PHE B 1 31 ? 0.079 0.069 12.359 1 97.56 31 PHE B N 1
ATOM 2814 C CA . PHE B 1 31 ? -0.372 1.088 11.422 1 97.56 31 PHE B CA 1
ATOM 2815 C C . PHE B 1 31 ? -1.267 2.107 12.117 1 97.56 31 PHE B C 1
ATOM 2817 O O . PHE B 1 31 ? -1.802 1.84 13.195 1 97.56 31 PHE B O 1
ATOM 2824 N N . ALA B 1 32 ? -1.319 3.309 11.594 1 96.94 32 ALA B N 1
ATOM 2825 C CA . ALA B 1 32 ? -2.203 4.418 11.938 1 96.94 32 ALA B CA 1
ATOM 2826 C C . ALA B 1 32 ? -2.598 5.211 10.695 1 96.94 32 ALA B C 1
ATOM 2828 O O . ALA B 1 32 ? -2.045 5 9.617 1 96.94 32 ALA B O 1
ATOM 2829 N N . PHE B 1 33 ? -3.629 5.941 10.836 1 97.69 33 PHE B N 1
ATOM 2830 C CA . PHE B 1 33 ? -4.027 6.863 9.781 1 97.69 33 PHE B CA 1
ATOM 2831 C C . PHE B 1 33 ? -3.744 8.305 10.18 1 97.69 33 PHE B C 1
ATOM 2833 O O . PHE B 1 33 ? -4.129 8.734 11.266 1 97.69 33 PHE B O 1
ATOM 2840 N N . SER B 1 34 ? -3.02 8.977 9.312 1 95.25 34 SER B N 1
ATOM 2841 C CA . SER B 1 34 ? -2.561 10.305 9.703 1 95.25 34 SER B CA 1
ATOM 2842 C C . SER B 1 34 ? -2.461 11.227 8.492 1 95.25 34 SER B C 1
ATOM 2844 O O . SER B 1 34 ? -2.869 10.859 7.387 1 95.25 34 SER B O 1
ATOM 2846 N N . GLY B 1 35 ? -1.984 12.398 8.672 1 96.38 35 GLY B N 1
ATOM 2847 C CA . GLY B 1 35 ? -1.836 13.547 7.781 1 96.38 35 GLY B CA 1
ATOM 2848 C C . GLY B 1 35 ? -1.815 14.875 8.516 1 96.38 35 GLY B C 1
ATOM 2849 O O . GLY B 1 35 ? -2.295 14.969 9.648 1 96.38 35 GLY B O 1
ATOM 2850 N N . THR B 1 36 ? -1.31 15.828 7.84 1 97.12 36 THR B N 1
ATOM 2851 C CA . THR B 1 36 ? -1.179 17.125 8.492 1 97.12 36 THR B CA 1
ATOM 2852 C C . THR B 1 36 ? -2.525 17.594 9.039 1 97.12 36 THR B C 1
ATOM 2854 O O . THR B 1 36 ? -2.619 18.016 10.195 1 97.12 36 THR B O 1
ATOM 2857 N N . SER B 1 37 ? -3.566 17.516 8.25 1 98.31 37 SER B N 1
ATOM 2858 C CA . SER B 1 37 ? -4.895 17.969 8.656 1 98.31 37 SER B CA 1
ATOM 2859 C C . SER B 1 37 ? -5.422 17.141 9.828 1 98.31 37 SER B C 1
ATOM 2861 O O . SER B 1 37 ? -5.977 17.688 10.781 1 98.31 37 SER B O 1
ATOM 2863 N N . VAL B 1 38 ? -5.215 15.828 9.75 1 98.25 38 VAL B N 1
ATOM 2864 C CA . VAL B 1 38 ? -5.633 14.945 10.836 1 98.25 38 VAL B CA 1
ATOM 2865 C C . VAL B 1 38 ? -4.887 15.305 12.117 1 98.25 38 VAL B C 1
ATOM 2867 O O . VAL B 1 38 ? -5.488 15.398 13.188 1 98.25 38 VAL B O 1
ATOM 2870 N N . ASN B 1 39 ? -3.617 15.516 12.023 1 98 39 ASN B N 1
ATOM 2871 C CA . ASN B 1 39 ? -2.768 15.789 13.172 1 98 39 ASN B CA 1
ATOM 2872 C C . ASN B 1 39 ? -3.16 17.094 13.852 1 98 39 ASN B C 1
ATOM 2874 O O . ASN B 1 39 ? -3.312 17.141 15.078 1 98 39 ASN B O 1
ATOM 2878 N N . VAL B 1 40 ? -3.352 18.141 13.031 1 98.38 40 VAL B N 1
ATOM 2879 C CA . VAL B 1 40 ? -3.721 19.453 13.578 1 98.38 40 VAL B CA 1
ATOM 2880 C C . VAL B 1 40 ? -5.086 19.359 14.258 1 98.38 40 VAL B C 1
ATOM 2882 O O . VAL B 1 40 ? -5.262 19.844 15.375 1 98.38 40 VAL B O 1
ATOM 2885 N N . LEU B 1 41 ? -6.027 18.703 13.609 1 98.44 41 LEU B N 1
ATOM 2886 C CA . LEU B 1 41 ? -7.371 18.578 14.164 1 98.44 41 LEU B CA 1
ATOM 2887 C C . LEU B 1 41 ? -7.363 17.734 15.438 1 98.44 41 LEU B C 1
ATOM 2889 O O . LEU B 1 41 ? -8.102 18.016 16.375 1 98.44 41 LEU B O 1
ATOM 2893 N N . SER B 1 42 ? -6.578 16.641 15.438 1 97.94 42 SER B N 1
ATOM 2894 C CA . SER B 1 42 ? -6.457 15.82 16.641 1 97.94 42 SER B CA 1
ATOM 2895 C C . SER B 1 42 ? -5.977 16.656 17.828 1 97.94 42 SER B C 1
ATOM 2897 O O . SER B 1 42 ? -6.566 16.594 18.906 1 97.94 42 SER B O 1
ATOM 2899 N N . GLY B 1 43 ? -4.891 17.438 17.625 1 97.19 43 GLY B N 1
ATOM 2900 C CA . GLY B 1 43 ? -4.406 18.312 18.688 1 97.19 43 GLY B CA 1
ATOM 2901 C C . GLY B 1 43 ? -5.469 19.266 19.203 1 97.19 43 GLY B C 1
ATOM 2902 O O . GLY B 1 43 ? -5.652 19.406 20.406 1 97.19 43 GLY B O 1
ATOM 2903 N N . LEU B 1 44 ? -6.199 19.875 18.297 1 97.69 44 LEU B N 1
ATOM 2904 C CA . LEU B 1 44 ? -7.215 20.859 18.656 1 97.69 44 LEU B CA 1
ATOM 2905 C C . LEU B 1 44 ? -8.391 20.188 19.359 1 97.69 44 LEU B C 1
ATOM 2907 O O . LEU B 1 44 ? -8.961 20.75 20.297 1 97.69 44 LEU B O 1
ATOM 2911 N N . SER B 1 45 ? -8.734 19.016 18.859 1 97.12 45 SER B N 1
ATOM 2912 C CA . SER B 1 45 ? -9.812 18.266 19.516 1 97.12 45 SER B CA 1
ATOM 2913 C C . SER B 1 45 ? -9.484 18 20.984 1 97.12 45 SER B C 1
ATOM 2915 O O . SER B 1 45 ? -10.328 18.188 21.859 1 97.12 45 SER B O 1
ATOM 2917 N N . HIS B 1 46 ? -8.312 17.594 21.297 1 95.56 46 HIS B N 1
ATOM 2918 C CA . HIS B 1 46 ? -7.879 17.281 22.656 1 95.56 46 HIS B CA 1
ATOM 2919 C C . HIS B 1 46 ? -7.777 18.547 23.5 1 95.56 46 HIS B C 1
ATOM 2921 O O . HIS B 1 46 ? -7.762 18.469 24.734 1 95.56 46 HIS B O 1
ATOM 2927 N N . LEU B 1 47 ? -7.715 19.641 22.844 1 94.81 47 LEU B N 1
ATOM 2928 C CA . LEU B 1 47 ? -7.688 20.906 23.547 1 94.81 47 LEU B CA 1
ATOM 2929 C C . LEU B 1 47 ? -9.094 21.484 23.703 1 94.81 47 LEU B C 1
ATOM 2931 O O . LEU B 1 47 ? -9.266 22.609 24.156 1 94.81 47 LEU B O 1
ATOM 2935 N N . GLY B 1 48 ? -10.109 20.75 23.266 1 94.06 48 GLY B N 1
ATOM 2936 C CA . GLY B 1 48 ? -11.492 21.078 23.594 1 94.06 48 GLY B CA 1
ATOM 2937 C C . GLY B 1 48 ? -12.25 21.703 22.438 1 94.06 48 GLY B C 1
ATOM 2938 O O . GLY B 1 48 ? -13.391 22.125 22.594 1 94.06 48 GLY B O 1
ATOM 2939 N N . TYR B 1 49 ? -11.734 21.734 21.281 1 96.38 49 TYR B N 1
ATOM 2940 C CA . TYR B 1 49 ? -12.406 22.328 20.141 1 96.38 49 TYR B CA 1
ATOM 2941 C C . TYR B 1 49 ? -13.195 21.281 19.359 1 96.38 49 TYR B C 1
ATOM 2943 O O . TYR B 1 49 ? -12.828 20.094 19.359 1 96.38 49 TYR B O 1
ATOM 2951 N N . GLN B 1 50 ? -14.312 21.703 18.781 1 97.25 50 GLN B N 1
ATOM 2952 C CA . GLN B 1 50 ? -14.977 20.859 17.781 1 97.25 50 GLN B CA 1
ATOM 2953 C C . GLN B 1 50 ? -14.203 20.875 16.453 1 97.25 50 GLN B C 1
ATOM 2955 O O . GLN B 1 50 ? -13.812 21.938 15.969 1 97.25 50 GLN B O 1
ATOM 2960 N N . THR B 1 51 ? -13.898 19.734 15.992 1 98.06 51 THR B N 1
ATOM 2961 C CA . THR B 1 51 ? -13.094 19.625 14.781 1 98.06 51 THR B CA 1
ATOM 2962 C C . THR B 1 51 ? -13.758 18.703 13.766 1 98.06 51 THR B C 1
ATOM 2964 O O . THR B 1 51 ? -14.477 17.781 14.141 1 98.06 51 THR B O 1
ATOM 2967 N N . GLU B 1 52 ? -13.57 19.016 12.477 1 98.31 52 GLU B N 1
ATOM 2968 C CA . GLU B 1 52 ? -14.125 18.219 11.375 1 98.31 52 GLU B CA 1
ATOM 2969 C C . GLU B 1 52 ? -13.141 18.125 10.219 1 98.31 52 GLU B C 1
ATOM 2971 O O . GLU B 1 52 ? -12.547 19.125 9.812 1 98.31 52 GLU B O 1
ATOM 2976 N N . LEU B 1 53 ? -12.969 16.922 9.688 1 98.62 53 LEU B N 1
ATOM 2977 C CA . LEU B 1 53 ? -12.062 16.703 8.57 1 98.62 53 LEU B CA 1
ATOM 2978 C C . LEU B 1 53 ? -12.828 16.672 7.25 1 98.62 53 LEU B C 1
ATOM 2980 O O . LEU B 1 53 ? -13.836 15.984 7.125 1 98.62 53 LEU B O 1
ATOM 2984 N N . MET B 1 54 ? -12.422 17.5 6.332 1 98.56 54 MET B N 1
ATOM 2985 C CA . MET B 1 54 ? -12.891 17.453 4.953 1 98.56 54 MET B CA 1
ATOM 2986 C C . MET B 1 54 ? -11.891 16.719 4.062 1 98.56 54 MET B C 1
ATOM 2988 O O . MET B 1 54 ? -10.797 17.219 3.811 1 98.56 54 MET B O 1
ATOM 2992 N N . THR B 1 55 ? -12.258 15.523 3.652 1 98.69 55 THR B N 1
ATOM 2993 C CA . THR B 1 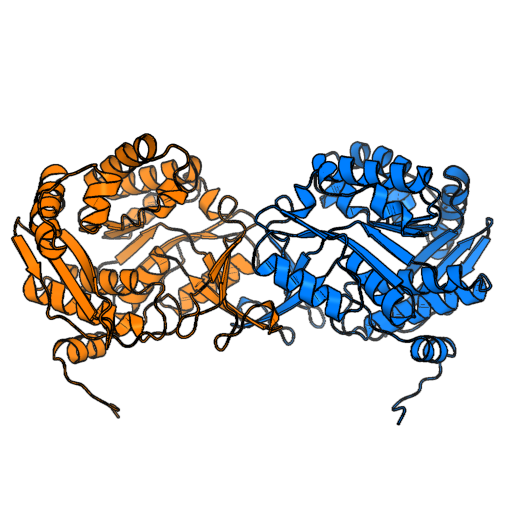55 ? -11.375 14.688 2.85 1 98.69 55 THR B CA 1
ATOM 2994 C C . THR B 1 55 ? -12.172 13.672 2.035 1 98.69 55 THR B C 1
ATOM 2996 O O . THR B 1 55 ? -13.406 13.664 2.092 1 98.69 55 THR B O 1
ATOM 2999 N N . THR B 1 56 ? -11.516 13.008 1.117 1 98.56 56 THR B N 1
ATOM 3000 C CA . THR B 1 56 ? -12.086 11.867 0.408 1 98.56 56 THR B CA 1
ATOM 3001 C C . THR B 1 56 ? -11.297 10.594 0.71 1 98.56 56 THR B C 1
ATOM 3003 O O . THR B 1 56 ? -10.078 10.562 0.535 1 98.56 56 THR B O 1
ATOM 3006 N N . LEU B 1 57 ? -11.992 9.617 1.247 1 98.25 57 LEU B N 1
ATOM 3007 C CA . LEU B 1 57 ? -11.445 8.297 1.521 1 98.25 57 LEU B CA 1
ATOM 3008 C C . LEU B 1 57 ? -11.977 7.266 0.532 1 98.25 57 LEU B C 1
ATOM 3010 O O . LEU B 1 57 ? -13.055 7.453 -0.045 1 98.25 57 LEU B O 1
ATOM 3014 N N . PRO B 1 58 ? -11.172 6.184 0.277 1 97 58 PRO B N 1
ATOM 3015 C CA . PRO B 1 58 ? -11.703 5.16 -0.625 1 97 58 PRO B CA 1
ATOM 3016 C C . PRO B 1 58 ? -12.961 4.488 -0.074 1 97 58 PRO B C 1
ATOM 3018 O O . PRO B 1 58 ? -13.086 4.305 1.14 1 97 58 PRO B O 1
ATOM 3021 N N . ASP B 1 59 ? -13.867 4.133 -0.988 1 96.88 59 ASP B N 1
ATOM 3022 C CA . ASP B 1 59 ? -15.117 3.477 -0.608 1 96.88 59 ASP B CA 1
ATOM 3023 C C . ASP B 1 59 ? -14.914 1.973 -0.434 1 96.88 59 ASP B C 1
ATOM 3025 O O . ASP B 1 59 ? -15.484 1.176 -1.185 1 96.88 59 ASP B O 1
ATOM 3029 N N . ASN B 1 60 ? -14.195 1.611 0.57 1 96 60 ASN B N 1
ATOM 3030 C CA . ASN B 1 60 ? -13.883 0.226 0.908 1 96 60 ASN B CA 1
ATOM 3031 C C . ASN B 1 60 ? -13.461 0.088 2.367 1 96 60 ASN B C 1
ATOM 3033 O O . ASN B 1 60 ? -13.523 1.053 3.131 1 96 60 ASN B O 1
ATOM 3037 N N . SER B 1 61 ? -13.039 -1.068 2.762 1 94.56 61 SER B N 1
ATOM 3038 C CA . SER B 1 61 ? -12.75 -1.384 4.156 1 94.56 61 SER B CA 1
ATOM 3039 C C . SER B 1 61 ? -11.641 -0.495 4.711 1 94.56 61 SER B C 1
ATOM 3041 O O . SER B 1 61 ? -11.68 -0.098 5.875 1 94.56 61 SER B O 1
ATOM 3043 N N . LEU B 1 62 ? -10.656 -0.176 3.932 1 96.44 62 LEU B N 1
ATOM 3044 C CA . LEU B 1 62 ? -9.555 0.668 4.387 1 96.44 62 LEU B CA 1
ATOM 3045 C C . LEU B 1 62 ? -10.039 2.088 4.66 1 96.44 62 LEU B C 1
ATOM 3047 O O . LEU B 1 62 ? -9.641 2.701 5.652 1 96.44 62 LEU B O 1
ATOM 3051 N N . GLY B 1 63 ? -10.852 2.584 3.717 1 97.88 63 GLY B N 1
ATOM 3052 C CA . GLY B 1 63 ? -11.422 3.9 3.941 1 97.88 63 GLY B CA 1
ATOM 3053 C C . GLY B 1 63 ? -12.266 3.977 5.199 1 97.88 63 GLY B C 1
ATOM 3054 O O . GLY B 1 63 ? -12.172 4.941 5.961 1 97.88 63 GLY B O 1
ATOM 3055 N N . TYR B 1 64 ? -13.047 2.959 5.422 1 97.62 64 TYR B N 1
ATOM 3056 C CA . TYR B 1 64 ? -13.906 2.93 6.605 1 97.62 64 TYR B CA 1
ATOM 3057 C C . TYR B 1 64 ? -13.07 2.797 7.875 1 97.62 64 TYR B C 1
ATOM 3059 O O . TYR B 1 64 ? -13.391 3.414 8.898 1 97.62 64 TYR B O 1
ATOM 3067 N N . ALA B 1 65 ? -12.047 2.023 7.801 1 97.81 65 ALA B N 1
ATOM 3068 C CA . ALA B 1 65 ? -11.133 1.903 8.938 1 97.81 65 ALA B CA 1
ATOM 3069 C C . ALA B 1 65 ? -10.461 3.24 9.25 1 97.81 65 ALA B C 1
ATOM 3071 O O . ALA B 1 65 ? -10.281 3.596 10.414 1 97.81 65 ALA B O 1
ATOM 3072 N N . ALA B 1 66 ? -10.109 3.928 8.234 1 98.44 66 ALA B N 1
ATOM 3073 C CA . ALA B 1 66 ? -9.5 5.246 8.414 1 98.44 66 ALA B CA 1
ATOM 3074 C C . ALA B 1 66 ? -10.461 6.199 9.117 1 98.44 66 ALA B C 1
ATOM 3076 O O . ALA B 1 66 ? -10.086 6.875 10.078 1 98.44 66 ALA B O 1
ATOM 3077 N N . ALA B 1 67 ? -11.656 6.23 8.633 1 98.56 67 ALA B N 1
ATOM 3078 C CA . ALA B 1 67 ? -12.656 7.09 9.258 1 98.56 67 ALA B CA 1
ATOM 3079 C C . ALA B 1 67 ? -12.852 6.723 10.727 1 98.56 67 ALA B C 1
ATOM 3081 O O . ALA B 1 67 ? -12.953 7.602 11.586 1 98.56 67 ALA B O 1
ATOM 3082 N N . SER B 1 68 ? -12.93 5.434 10.969 1 97.88 68 SER B N 1
ATOM 3083 C CA . SER B 1 68 ? -13.07 4.953 12.344 1 97.88 68 SER B CA 1
ATOM 3084 C C . SER B 1 68 ? -11.898 5.41 13.211 1 97.88 68 SER B C 1
ATOM 3086 O O . SER B 1 68 ? -12.094 5.867 14.336 1 97.88 68 SER B O 1
ATOM 3088 N N . TYR B 1 69 ? -10.727 5.285 12.742 1 97.75 69 TYR B N 1
ATOM 3089 C CA . TYR B 1 69 ? -9.516 5.707 13.445 1 97.75 69 TYR B CA 1
ATOM 3090 C C . TYR B 1 69 ? -9.555 7.203 13.734 1 97.75 69 TYR B C 1
ATOM 3092 O O . TYR B 1 69 ? -9.266 7.633 14.859 1 97.75 69 TYR B O 1
ATOM 3100 N N . ILE B 1 70 ? -9.906 7.977 12.766 1 98.06 70 ILE B N 1
ATOM 3101 C CA . ILE B 1 70 ? -9.945 9.43 12.891 1 98.06 70 ILE B CA 1
ATOM 3102 C C . ILE B 1 70 ? -10.961 9.836 13.953 1 98.06 70 ILE B C 1
ATOM 3104 O O . ILE B 1 70 ? -10.695 10.727 14.766 1 98.06 70 ILE B O 1
ATOM 3108 N N . ARG B 1 71 ? -12.117 9.156 14 1 98 71 ARG B N 1
ATOM 3109 C CA . ARG B 1 71 ? -13.102 9.422 15.039 1 98 71 ARG B CA 1
ATOM 3110 C C . ARG B 1 71 ? -12.539 9.117 16.422 1 98 71 ARG B C 1
ATOM 3112 O O . ARG B 1 71 ? -12.852 9.805 17.391 1 98 71 ARG B O 1
ATOM 3119 N N . SER B 1 72 ? -11.695 8.109 16.5 1 96.44 72 SER B N 1
ATOM 3120 C CA . SER B 1 72 ? -11.117 7.734 17.781 1 96.44 72 SER B CA 1
ATOM 3121 C C . SER B 1 72 ? -10.18 8.82 18.297 1 96.44 72 SER B C 1
ATOM 3123 O O . SER B 1 72 ? -9.883 8.875 19.5 1 96.44 72 SER B O 1
ATOM 3125 N N . LEU B 1 73 ? -9.75 9.727 17.438 1 96.5 73 LEU B N 1
ATOM 3126 C CA . LEU B 1 73 ? -8.891 10.844 17.812 1 96.5 73 LEU B CA 1
ATOM 3127 C C . LEU B 1 73 ? -9.719 12.039 18.281 1 96.5 73 LEU B C 1
ATOM 3129 O O . LEU B 1 73 ? -9.164 13.078 18.641 1 96.5 73 LEU B O 1
ATOM 3133 N N . GLY B 1 74 ? -11.039 11.922 18.156 1 96.81 74 GLY B N 1
ATOM 3134 C CA . GLY B 1 74 ? -11.93 13.016 18.516 1 96.81 74 GLY B CA 1
ATOM 3135 C C . GLY B 1 74 ? -12.242 13.938 17.344 1 96.81 74 GLY B C 1
ATOM 3136 O O . GLY B 1 74 ? -12.828 15 17.531 1 96.81 74 GLY B O 1
ATOM 3137 N N . VAL B 1 75 ? -11.836 13.562 16.156 1 98.12 75 VAL B N 1
ATOM 3138 C CA . VAL B 1 75 ? -12.039 14.383 14.961 1 98.12 75 VAL B CA 1
ATOM 3139 C C . VAL B 1 75 ? -13.32 13.953 14.25 1 98.12 75 VAL B C 1
ATOM 3141 O O . VAL B 1 75 ? -13.547 12.758 14.039 1 98.12 75 VAL B O 1
ATOM 3144 N N . GLY B 1 76 ? -14.203 14.945 13.938 1 98 76 GLY B N 1
ATOM 3145 C CA . GLY B 1 76 ? -15.414 14.641 13.195 1 98 76 GLY B CA 1
ATOM 3146 C C . GLY B 1 76 ? -15.156 14.18 11.773 1 98 76 GLY B C 1
ATOM 3147 O O . GLY B 1 76 ? -14.219 14.648 11.133 1 98 76 GLY B O 1
ATOM 3148 N N . THR B 1 77 ? -16.062 13.289 11.273 1 98 77 THR B N 1
ATOM 3149 C CA . THR B 1 77 ? -15.891 12.734 9.938 1 98 77 THR B CA 1
ATOM 3150 C C . THR B 1 77 ? -17.172 12.891 9.117 1 98 77 THR B C 1
ATOM 3152 O O . THR B 1 77 ? -17.406 12.133 8.172 1 98 77 THR B O 1
ATOM 3155 N N . SER B 1 78 ? -18.031 13.812 9.461 1 96.81 78 SER B N 1
ATOM 3156 C CA . SER B 1 78 ? -19.281 14.008 8.75 1 96.81 78 SER B CA 1
ATOM 3157 C C . SER B 1 78 ? -19.047 14.586 7.359 1 96.81 78 SER B C 1
ATOM 3159 O O . SER B 1 78 ? -19.891 14.43 6.473 1 96.81 78 SER B O 1
ATOM 3161 N N . ALA B 1 79 ? -17.922 15.227 7.188 1 97.38 79 ALA B N 1
ATOM 3162 C CA . ALA B 1 79 ? -17.625 15.875 5.91 1 97.38 79 ALA B CA 1
ATOM 3163 C C . ALA B 1 79 ? -16.688 15.016 5.062 1 97.38 79 ALA B C 1
ATOM 3165 O O . ALA B 1 79 ? -16.109 15.492 4.086 1 97.38 79 ALA B O 1
ATOM 3166 N N . VAL B 1 80 ? -16.547 13.773 5.426 1 98.19 80 VAL B N 1
ATOM 3167 C CA . VAL B 1 80 ? -15.727 12.836 4.648 1 98.19 80 VAL B CA 1
ATOM 3168 C C . VAL B 1 80 ? -16.562 12.25 3.51 1 98.19 80 VAL B C 1
ATOM 3170 O O . VAL B 1 80 ? -17.672 11.781 3.727 1 98.19 80 VAL B O 1
ATOM 3173 N N . SER B 1 81 ? -16.047 12.359 2.287 1 98.25 81 SER B N 1
ATOM 3174 C CA . SER B 1 81 ? -16.609 11.656 1.14 1 98.25 81 SER B CA 1
ATOM 3175 C C . SER B 1 81 ? -15.93 10.32 0.913 1 98.25 81 SER B C 1
ATOM 3177 O O . SER B 1 81 ? -14.742 10.164 1.216 1 98.25 81 SER B O 1
ATOM 3179 N N . PHE B 1 82 ? -16.719 9.336 0.493 1 98 82 PHE B N 1
ATOM 3180 C CA . PHE B 1 82 ? -16.156 8.031 0.147 1 98 82 PHE B CA 1
ATOM 3181 C C . PHE B 1 82 ? -16.234 7.785 -1.354 1 98 82 PHE B C 1
ATOM 3183 O O . PHE B 1 82 ? -17.344 7.738 -1.917 1 98 82 PHE B O 1
ATOM 3190 N N . ASP B 1 83 ? -15.117 7.758 -1.98 1 97.19 83 ASP B N 1
ATOM 3191 C CA . ASP B 1 83 ? -15 7.508 -3.414 1 97.19 83 ASP B CA 1
ATOM 3192 C C . ASP B 1 83 ? -13.594 7.031 -3.779 1 97.19 83 ASP B C 1
ATOM 3194 O O . ASP B 1 83 ? -12.641 7.27 -3.035 1 97.19 83 ASP B O 1
ATOM 3198 N N . GLY B 1 84 ? -13.508 6.285 -4.852 1 93.44 84 GLY B N 1
ATOM 3199 C CA . GLY B 1 84 ? -12.211 5.805 -5.297 1 93.44 84 GLY B CA 1
ATOM 3200 C C . GLY B 1 84 ? -11.805 4.496 -4.645 1 93.44 84 GLY B C 1
ATOM 3201 O O . GLY B 1 84 ? -12.586 3.896 -3.904 1 93.44 84 GLY B O 1
ATOM 3202 N N . ASP B 1 85 ? -10.484 4.094 -4.91 1 90.62 85 ASP B N 1
ATOM 3203 C CA . ASP B 1 85 ? -10.125 2.719 -4.578 1 90.62 85 ASP B CA 1
ATOM 3204 C C . ASP B 1 85 ? -8.953 2.678 -3.604 1 90.62 85 ASP B C 1
ATOM 3206 O O . ASP B 1 85 ? -8.789 1.707 -2.861 1 90.62 85 ASP B O 1
ATOM 3210 N N . TYR B 1 86 ? -8.195 3.787 -3.576 1 93.5 86 TYR B N 1
ATOM 3211 C CA . TYR B 1 86 ? -6.906 3.643 -2.908 1 93.5 86 TYR B CA 1
ATOM 3212 C C . TYR B 1 86 ? -6.719 4.723 -1.848 1 93.5 86 TYR B C 1
ATOM 3214 O O . TYR B 1 86 ? -7.145 5.863 -2.033 1 93.5 86 TYR B O 1
ATOM 3222 N N . ILE B 1 87 ? -6.102 4.344 -0.771 1 95.25 87 ILE B N 1
ATOM 3223 C CA . ILE B 1 87 ? -5.59 5.297 0.208 1 95.25 87 ILE B CA 1
ATOM 3224 C C . ILE B 1 87 ? -4.078 5.441 0.041 1 95.25 87 ILE B C 1
ATOM 3226 O O . ILE B 1 87 ? -3.391 4.48 -0.315 1 95.25 87 ILE B O 1
ATOM 3230 N N . GLY B 1 88 ? -3.529 6.68 0.153 1 94 88 GLY B N 1
ATOM 3231 C CA . GLY B 1 88 ? -2.082 6.816 0.199 1 94 88 GLY B CA 1
ATOM 3232 C C . GLY B 1 88 ? -1.455 6.109 1.387 1 94 88 GLY B C 1
ATOM 3233 O O . GLY B 1 88 ? -2.016 6.113 2.484 1 94 88 GLY B O 1
ATOM 3234 N N . MET B 1 89 ? -0.252 5.469 1.143 1 94.88 89 MET B N 1
ATOM 3235 C CA . MET B 1 89 ? 0.416 4.727 2.207 1 94.88 89 MET B CA 1
ATOM 3236 C C . MET B 1 89 ? 1.909 5.031 2.23 1 94.88 89 MET B C 1
ATOM 3238 O O . MET B 1 89 ? 2.48 5.438 1.215 1 94.88 89 MET B O 1
ATOM 3242 N N . TYR B 1 90 ? 2.477 4.91 3.395 1 94.25 90 TYR B N 1
ATOM 3243 C CA . TYR B 1 90 ? 3.932 4.848 3.48 1 94.25 90 TYR B CA 1
ATOM 3244 C C . TYR B 1 90 ? 4.371 3.879 4.57 1 94.25 90 TYR B C 1
ATOM 3246 O O . TYR B 1 90 ? 3.637 3.637 5.527 1 94.25 90 TYR B O 1
ATOM 3254 N N . VAL B 1 91 ? 5.535 3.312 4.359 1 96.12 91 VAL B N 1
ATOM 3255 C CA . VAL B 1 91 ? 6.164 2.42 5.328 1 96.12 91 VAL B CA 1
ATOM 3256 C C . VAL B 1 91 ? 7.324 3.137 6.012 1 96.12 91 VAL B C 1
ATOM 3258 O O . VAL B 1 91 ? 8.219 3.666 5.344 1 96.12 91 VAL B O 1
ATOM 3261 N N . LEU B 1 92 ? 7.238 3.156 7.332 1 96.44 92 LEU B N 1
ATOM 3262 C CA . LEU B 1 92 ? 8.273 3.797 8.133 1 96.44 92 LEU B CA 1
ATOM 3263 C C . LEU B 1 92 ? 9.164 2.754 8.805 1 96.44 92 LEU B C 1
ATOM 3265 O O . LEU B 1 92 ? 8.664 1.848 9.477 1 96.44 92 LEU B O 1
ATOM 3269 N N . GLU B 1 93 ? 10.43 2.816 8.578 1 95.5 93 GLU B N 1
ATOM 3270 C CA . GLU B 1 93 ? 11.477 2.166 9.359 1 95.5 93 GLU B CA 1
ATOM 3271 C C . GLU B 1 93 ? 12.25 3.18 10.203 1 95.5 93 GLU B C 1
ATOM 3273 O O . GLU B 1 93 ? 13.078 3.924 9.68 1 95.5 93 GLU B O 1
ATOM 3278 N N . LYS B 1 94 ? 11.914 3.172 11.516 1 93.25 94 LYS B N 1
ATOM 3279 C CA . LYS B 1 94 ? 12.531 4.16 12.406 1 93.25 94 LYS B CA 1
ATOM 3280 C C . LYS B 1 94 ? 14.023 3.906 12.555 1 93.25 94 LYS B C 1
ATOM 3282 O O . LYS B 1 94 ? 14.453 2.76 12.695 1 93.25 94 LYS B O 1
ATOM 3287 N N . GLY B 1 95 ? 14.688 5.016 12.477 1 89 95 GLY B N 1
ATOM 3288 C CA . GLY B 1 95 ? 16.125 4.934 12.711 1 89 95 GLY B CA 1
ATOM 3289 C C . GLY B 1 95 ? 16.484 4.805 14.18 1 89 95 GLY B C 1
ATOM 3290 O O . GLY B 1 95 ? 15.602 4.836 15.047 1 89 95 GLY B O 1
ATOM 3291 N N . PHE B 1 96 ? 17.734 4.48 14.367 1 85.94 96 PHE B N 1
ATOM 3292 C CA . PHE B 1 96 ? 18.281 4.387 15.711 1 85.94 96 PHE B CA 1
ATOM 3293 C C . PHE B 1 96 ? 19.75 4.832 15.727 1 85.94 96 PHE B C 1
ATOM 3295 O O . PHE B 1 96 ? 20.578 4.277 15 1 85.94 96 PHE B O 1
ATOM 3302 N N . GLY B 1 97 ? 20.047 5.793 16.547 1 79.94 97 GLY B N 1
ATOM 3303 C CA . GLY B 1 97 ? 21.391 6.332 16.531 1 79.94 97 GLY B CA 1
ATOM 3304 C C . GLY B 1 97 ? 21.75 7.012 15.234 1 79.94 97 GLY B C 1
ATOM 3305 O O . GLY B 1 97 ? 21.078 7.945 14.797 1 79.94 97 GLY B O 1
ATOM 3306 N N . THR B 1 98 ? 22.703 6.445 14.57 1 83.62 98 THR B N 1
ATOM 3307 C CA . THR B 1 98 ? 23.188 7.039 13.336 1 83.62 98 THR B CA 1
ATOM 3308 C C . THR B 1 98 ? 22.391 6.539 12.141 1 83.62 98 THR B C 1
ATOM 3310 O O . THR B 1 98 ? 22.484 7.098 11.047 1 83.62 98 THR B O 1
ATOM 3313 N N . ARG B 1 99 ? 21.594 5.535 12.422 1 87.62 99 ARG B N 1
ATOM 3314 C CA . ARG B 1 99 ? 20.75 5.039 11.336 1 87.62 99 ARG B CA 1
ATOM 3315 C C . ARG B 1 99 ? 19.547 5.949 11.125 1 87.62 99 ARG B C 1
ATOM 3317 O O . ARG B 1 99 ? 18.719 6.109 12.023 1 87.62 99 ARG B O 1
ATOM 3324 N N . ILE B 1 100 ? 19.438 6.445 10.016 1 88.94 100 ILE B N 1
ATOM 3325 C CA . ILE B 1 100 ? 18.391 7.41 9.711 1 88.94 100 ILE B CA 1
ATOM 3326 C C . ILE B 1 100 ? 17.062 6.68 9.461 1 88.94 100 ILE B C 1
ATOM 3328 O O . ILE B 1 100 ? 17.062 5.543 8.984 1 88.94 100 ILE B O 1
ATOM 3332 N N . SER B 1 101 ? 16.016 7.309 9.836 1 90.62 101 SER B N 1
ATOM 3333 C CA . SER B 1 101 ? 14.695 6.773 9.523 1 90.62 101 SER B CA 1
ATOM 3334 C C . SER B 1 101 ? 14.438 6.77 8.023 1 90.62 101 SER B C 1
ATOM 3336 O O . SER B 1 101 ? 14.836 7.699 7.316 1 90.62 101 SER B O 1
ATOM 3338 N N . GLU B 1 102 ? 13.773 5.711 7.566 1 92.81 102 GLU B N 1
ATOM 3339 C CA . GLU B 1 102 ? 13.453 5.594 6.145 1 92.81 102 GLU B CA 1
ATOM 3340 C C . GLU B 1 102 ? 11.945 5.547 5.926 1 92.81 102 GLU B C 1
ATOM 3342 O O . GLU B 1 102 ? 11.227 4.832 6.637 1 92.81 102 GLU B O 1
ATOM 3347 N N . VAL B 1 103 ? 11.531 6.387 4.992 1 92.81 103 VAL B N 1
ATOM 3348 C CA . VAL B 1 103 ? 10.125 6.414 4.602 1 92.81 103 VAL B CA 1
ATOM 3349 C C . VAL B 1 103 ? 9.977 5.957 3.152 1 92.81 103 VAL B C 1
ATOM 3351 O O . VAL B 1 103 ? 10.617 6.516 2.254 1 92.81 103 VAL B O 1
ATOM 3354 N N . THR B 1 104 ? 9.195 4.926 2.969 1 93.75 104 THR B N 1
ATOM 3355 C CA . THR B 1 104 ? 8.898 4.434 1.628 1 93.75 104 THR B CA 1
ATOM 3356 C C . THR B 1 104 ? 7.43 4.656 1.286 1 93.75 104 THR B C 1
ATOM 3358 O O . THR B 1 104 ? 6.551 3.996 1.844 1 93.75 104 THR B O 1
ATOM 3361 N N . TYR B 1 105 ? 7.164 5.523 0.34 1 90.19 105 TYR B N 1
ATOM 3362 C CA . TYR B 1 105 ? 5.797 5.875 -0.026 1 90.19 105 TYR B CA 1
ATOM 3363 C C . TYR B 1 105 ? 5.219 4.867 -1.014 1 90.19 105 TYR B C 1
ATOM 3365 O O . TYR B 1 105 ? 5.957 4.277 -1.809 1 90.19 105 TYR B O 1
ATOM 3373 N N . SER B 1 106 ? 3.932 4.66 -0.884 1 86.38 106 SER B N 1
ATOM 3374 C CA . SER B 1 106 ? 3.172 3.883 -1.857 1 86.38 106 SER B CA 1
ATOM 3375 C C . SER B 1 106 ? 1.885 4.598 -2.252 1 86.38 106 SER B C 1
ATOM 3377 O O . SER B 1 106 ? 1.221 5.203 -1.408 1 86.38 106 SER B O 1
ATOM 3379 N N . ASN B 1 107 ? 1.534 4.637 -3.578 1 76.94 107 ASN B N 1
ATOM 3380 C CA . ASN B 1 107 ? 0.237 4.988 -4.145 1 76.94 107 ASN B CA 1
ATOM 3381 C C . ASN B 1 107 ? -0.146 6.43 -3.814 1 76.94 107 ASN B C 1
ATOM 3383 O O . ASN B 1 107 ? -1.325 6.734 -3.625 1 76.94 107 ASN B O 1
ATOM 3387 N N . ARG B 1 108 ? 0.708 7.387 -3.844 1 77.44 108 ARG B N 1
ATOM 3388 C CA . ARG B 1 108 ? 0.358 8.727 -3.383 1 77.44 108 ARG B CA 1
ATOM 3389 C C . ARG B 1 108 ? -0.498 9.453 -4.414 1 77.44 108 ARG B C 1
ATOM 3391 O O . ARG B 1 108 ? -1.617 9.875 -4.113 1 77.44 108 ARG B O 1
ATOM 3398 N N . SER B 1 109 ? -0.107 9.414 -5.648 1 82.62 109 SER B N 1
ATOM 3399 C CA . SER B 1 109 ? -0.779 10.234 -6.652 1 82.62 109 SER B CA 1
ATOM 3400 C C . SER B 1 109 ? -2.137 9.648 -7.023 1 82.62 109 SER B C 1
ATOM 3402 O O . SER B 1 109 ? -3.02 10.367 -7.496 1 82.62 109 SER B O 1
ATOM 3404 N N . GLU B 1 110 ? -2.418 8.43 -6.648 1 88.44 110 GLU B N 1
ATOM 3405 C CA . GLU B 1 110 ? -3.648 7.777 -7.082 1 88.44 110 GLU B CA 1
ATOM 3406 C C . GLU B 1 110 ? -4.613 7.59 -5.914 1 88.44 110 GLU B C 1
ATOM 3408 O O . GLU B 1 110 ? -5.664 6.961 -6.066 1 88.44 110 GLU B O 1
ATOM 3413 N N . SER B 1 111 ? -4.258 8.188 -4.793 1 93.38 111 SER B N 1
ATOM 3414 C CA . SER B 1 111 ? -5.148 8.047 -3.643 1 93.38 111 SER B CA 1
ATOM 3415 C C . SER B 1 111 ? -6.508 8.68 -3.916 1 93.38 111 SER B C 1
ATOM 3417 O O . SER B 1 111 ? -6.621 9.578 -4.758 1 93.38 111 SER B O 1
ATOM 3419 N N . ALA B 1 112 ? -7.523 8.203 -3.223 1 96.25 112 ALA B N 1
ATOM 3420 C CA . ALA B 1 112 ? -8.883 8.734 -3.342 1 96.25 112 ALA B CA 1
ATOM 3421 C C . ALA B 1 112 ? -8.891 10.25 -3.178 1 96.25 112 ALA B C 1
ATOM 3423 O O . ALA B 1 112 ? -9.578 10.961 -3.924 1 96.25 112 ALA B O 1
ATOM 3424 N N . PHE B 1 113 ? -8.148 10.828 -2.297 1 97.62 113 PHE B N 1
ATOM 3425 C CA . PHE B 1 113 ? -8.07 12.266 -2.064 1 97.62 113 PHE B CA 1
ATOM 3426 C C . PHE B 1 113 ? -7.465 12.977 -3.27 1 97.62 113 PHE B C 1
ATOM 3428 O O . PHE B 1 113 ? -8.008 13.969 -3.75 1 97.62 113 PHE B O 1
ATOM 3435 N N . CYS B 1 114 ? -6.363 12.43 -3.785 1 96.12 114 CYS B N 1
ATOM 3436 C CA . CYS B 1 114 ? -5.617 13.094 -4.848 1 96.12 114 CYS B CA 1
ATOM 3437 C C . CYS B 1 114 ? -6.371 13.031 -6.168 1 96.12 114 CYS B C 1
ATOM 3439 O O . CYS B 1 114 ? -6.09 13.805 -7.086 1 96.12 114 CYS B O 1
ATOM 3441 N N . GLN B 1 115 ? -7.359 12.102 -6.223 1 95 115 GLN B N 1
ATOM 3442 C CA . GLN B 1 115 ? -8.172 11.984 -7.426 1 95 115 GLN B CA 1
ATOM 3443 C C . GLN B 1 115 ? -9.531 12.648 -7.238 1 95 115 GLN B C 1
ATOM 3445 O O . GLN B 1 115 ? -10.367 12.648 -8.148 1 95 115 GLN B O 1
ATOM 3450 N N . SER B 1 116 ? -9.75 13.227 -6.113 1 96.94 116 SER B N 1
ATOM 3451 C CA . SER B 1 116 ? -11.078 13.734 -5.781 1 96.94 116 SER B CA 1
ATOM 3452 C C . SER B 1 116 ? -11.422 14.969 -6.609 1 96.94 116 SER B C 1
ATOM 3454 O O . SER B 1 116 ? -10.531 15.648 -7.125 1 96.94 116 SER B O 1
ATOM 3456 N N . LEU B 1 117 ? -12.703 15.195 -6.73 1 96.94 117 LEU B N 1
ATOM 3457 C CA . LEU B 1 117 ? -13.258 16.328 -7.477 1 96.94 117 LEU B CA 1
ATOM 3458 C C . LEU B 1 117 ? -13.906 17.328 -6.531 1 96.94 117 LEU B C 1
ATOM 3460 O O . LEU B 1 117 ? -14.219 17 -5.387 1 96.94 117 LEU B O 1
ATOM 3464 N N . GLU B 1 118 ? -14.062 18.547 -7.055 1 96.44 118 GLU B N 1
ATOM 3465 C CA . GLU B 1 118 ? -14.711 19.594 -6.273 1 96.44 118 GLU B CA 1
ATOM 3466 C C . GLU B 1 118 ? -16.078 19.156 -5.762 1 96.44 118 GLU B C 1
ATOM 3468 O O . GLU B 1 118 ? -16.484 19.516 -4.656 1 96.44 118 GLU B O 1
ATOM 3473 N N . SER B 1 119 ? -16.734 18.328 -6.57 1 96.06 119 SER B N 1
ATOM 3474 C CA . SER B 1 119 ? -18.094 17.906 -6.262 1 96.06 119 SER B CA 1
ATOM 3475 C C . SER B 1 119 ? -18.125 17 -5.039 1 96.06 119 SER B C 1
ATOM 3477 O O . SER B 1 119 ? -19.188 16.75 -4.469 1 96.06 119 SER B O 1
ATOM 3479 N N . HIS B 1 120 ? -17 16.516 -4.633 1 95.5 120 HIS B N 1
ATOM 3480 C CA . HIS B 1 120 ? -16.938 15.641 -3.469 1 95.5 120 HIS B CA 1
ATOM 3481 C C . HIS B 1 120 ? -17.031 16.438 -2.174 1 95.5 120 HIS B C 1
ATOM 3483 O O . HIS B 1 120 ? -17.234 15.867 -1.1 1 95.5 120 HIS B O 1
ATOM 3489 N N . TYR B 1 121 ? -16.859 17.766 -2.211 1 96.25 121 TYR B N 1
ATOM 3490 C CA . TYR B 1 121 ? -16.812 18.609 -1.025 1 96.25 121 TYR B CA 1
ATOM 3491 C C . TYR B 1 121 ? -17.938 19.625 -1.038 1 96.25 121 TYR B C 1
ATOM 3493 O O . TYR B 1 121 ? -18.047 20.438 -1.969 1 96.25 121 TYR B O 1
ATOM 3501 N N . SER B 1 122 ? -18.734 19.547 -0.061 1 94 122 SER B N 1
ATOM 3502 C CA . SER B 1 122 ? -19.875 20.453 0.043 1 94 122 SER B CA 1
ATOM 3503 C C . SER B 1 122 ? -19.422 21.844 0.496 1 94 122 SER B C 1
ATOM 3505 O O . SER B 1 122 ? -18.984 22.016 1.632 1 94 122 SER B O 1
ATOM 3507 N N . ILE B 1 123 ? -19.625 22.797 -0.279 1 93.12 123 ILE B N 1
ATOM 3508 C CA . ILE B 1 123 ? -19.328 24.188 0.061 1 93.12 123 ILE B CA 1
ATOM 3509 C C . ILE B 1 123 ? -20.234 24.641 1.2 1 93.12 123 ILE B C 1
ATOM 3511 O O . ILE B 1 123 ? -19.812 25.406 2.064 1 93.12 123 ILE B O 1
ATOM 3515 N N . GLU B 1 124 ? -21.453 24.078 1.22 1 93.19 124 GLU B N 1
ATOM 3516 C CA . GLU B 1 124 ? -22.391 24.438 2.277 1 93.19 124 GLU B CA 1
ATOM 3517 C C . GLU B 1 124 ? -21.875 23.984 3.645 1 93.19 124 GLU B C 1
ATOM 3519 O O . GLU B 1 124 ? -22.125 24.656 4.652 1 93.19 124 GLU B O 1
ATOM 3524 N N . TYR B 1 125 ? -21.141 22.969 3.617 1 95.25 125 TYR B N 1
ATOM 3525 C CA . TYR B 1 125 ? -20.625 22.469 4.887 1 95.25 125 TYR B CA 1
ATOM 3526 C C . TYR B 1 125 ? -19.594 23.422 5.477 1 95.25 125 TYR B C 1
ATOM 3528 O O . TYR B 1 125 ? -19.406 23.469 6.695 1 95.25 125 TYR B O 1
ATOM 3536 N N . LEU B 1 126 ? -18.922 24.156 4.672 1 96.69 126 LEU B N 1
ATOM 3537 C CA . LEU B 1 126 ? -17.938 25.141 5.129 1 96.69 126 LEU B CA 1
ATOM 3538 C C . LEU B 1 126 ? -18.578 26.141 6.094 1 96.69 126 LEU B C 1
ATOM 3540 O O . LEU B 1 126 ? -17.922 26.625 7.012 1 96.69 126 LEU B O 1
ATOM 3544 N N . ARG B 1 127 ? -19.875 26.344 5.973 1 95.06 127 ARG B N 1
ATOM 3545 C CA . ARG B 1 127 ? -20.578 27.312 6.793 1 95.06 127 ARG B CA 1
ATOM 3546 C C . ARG B 1 127 ? -20.688 26.844 8.234 1 95.06 127 ARG B C 1
ATOM 3548 O O . ARG B 1 127 ? -20.922 27.641 9.141 1 95.06 127 ARG B O 1
ATOM 3555 N N . SER B 1 128 ? -20.5 25.578 8.375 1 94.88 128 SER B N 1
ATOM 3556 C CA . SER B 1 128 ? -20.625 25.031 9.719 1 94.88 128 SER B CA 1
ATOM 3557 C C . SER B 1 128 ? -19.406 25.375 10.57 1 94.88 128 SER B C 1
ATOM 3559 O O . SER B 1 128 ? -19.453 25.25 11.797 1 94.88 128 SER B O 1
ATOM 3561 N N . GLY B 1 129 ? -18.344 25.812 9.914 1 95.94 129 GLY B N 1
ATOM 3562 C CA . GLY B 1 129 ? -17.109 26.094 10.625 1 95.94 129 GLY B CA 1
ATOM 3563 C C . GLY B 1 129 ? -16.797 27.578 10.719 1 95.94 129 GLY B C 1
ATOM 3564 O O . GLY B 1 129 ? -17.422 28.391 10.047 1 95.94 129 GLY B O 1
ATOM 3565 N N . THR B 1 130 ? -15.836 27.891 11.648 1 96.69 130 THR B N 1
ATOM 3566 C CA . THR B 1 130 ? -15.375 29.266 11.789 1 96.69 130 THR B CA 1
ATOM 3567 C C . THR B 1 130 ? -13.953 29.406 11.242 1 96.69 130 THR B C 1
ATOM 3569 O O . THR B 1 130 ? -13.484 30.531 11.008 1 96.69 130 THR B O 1
ATOM 3572 N N . HIS B 1 131 ? -13.266 28.344 11.07 1 97.94 131 HIS B N 1
ATOM 3573 C CA . HIS B 1 131 ? -11.867 28.266 10.648 1 97.94 131 HIS B CA 1
ATOM 3574 C C . HIS B 1 131 ? -11.602 27.016 9.828 1 97.94 131 HIS B C 1
ATOM 3576 O O . HIS B 1 131 ? -12.25 25.984 10.031 1 97.94 131 HIS B O 1
ATOM 3582 N N . ILE B 1 132 ? -10.625 27.109 8.82 1 98.69 132 ILE B N 1
ATOM 3583 C CA . ILE B 1 132 ? -10.25 25.922 8.062 1 98.69 132 ILE B CA 1
ATOM 3584 C C . ILE B 1 132 ? -8.734 25.922 7.836 1 98.69 132 ILE B C 1
ATOM 3586 O O . ILE B 1 132 ? -8.141 26.969 7.539 1 98.69 132 ILE B O 1
ATOM 3590 N N . HIS B 1 133 ? -8.141 24.766 8.031 1 98.81 133 HIS B N 1
ATOM 3591 C CA . HIS B 1 133 ? -6.703 24.578 7.887 1 98.81 133 HIS B CA 1
ATOM 3592 C C . HIS B 1 133 ? -6.371 23.844 6.594 1 98.81 133 HIS B C 1
ATOM 3594 O O . HIS B 1 133 ? -7.059 22.891 6.219 1 98.81 133 HIS B O 1
ATOM 3600 N N . PHE B 1 134 ? -5.27 24.266 5.898 1 98.81 134 PHE B N 1
ATOM 3601 C CA . PHE B 1 134 ? -4.762 23.656 4.68 1 98.81 134 PHE B CA 1
ATOM 3602 C C . PHE B 1 134 ? -3.273 23.344 4.809 1 98.81 134 PHE B C 1
ATOM 3604 O O . PHE B 1 134 ? -2.568 24 5.586 1 98.81 134 PHE B O 1
ATOM 3611 N N . CYS B 1 135 ? -2.869 22.359 4.066 1 97.94 135 CYS B N 1
ATOM 3612 C CA . CYS B 1 135 ? -1.46 22 3.965 1 97.94 135 CYS B CA 1
ATOM 3613 C C . CYS B 1 135 ? -0.974 22.094 2.523 1 97.94 135 CYS B C 1
ATOM 3615 O O . CYS B 1 135 ? -1.691 21.719 1.596 1 97.94 135 CYS B O 1
ATOM 3617 N N . GLY B 1 136 ? 0.279 22.547 2.309 1 97.38 136 GLY B N 1
ATOM 3618 C CA . GLY B 1 136 ? 0.839 22.797 0.991 1 97.38 136 GLY B CA 1
ATOM 3619 C C . GLY B 1 136 ? 1.103 21.531 0.203 1 97.38 136 GLY B C 1
ATOM 3620 O O . GLY B 1 136 ? 1.274 21.578 -1.017 1 97.38 136 GLY B O 1
ATOM 3621 N N . ILE B 1 137 ? 1.107 20.406 0.803 1 95.38 137 ILE B N 1
ATOM 3622 C CA . ILE B 1 137 ? 1.368 19.156 0.099 1 95.38 137 ILE B CA 1
ATOM 3623 C C . ILE B 1 137 ? 0.272 18.906 -0.936 1 95.38 137 ILE B C 1
ATOM 3625 O O . ILE B 1 137 ? 0.546 18.406 -2.033 1 95.38 137 ILE B O 1
ATOM 3629 N N . SER B 1 138 ? -0.98 19.25 -0.594 1 96.19 138 SER B N 1
ATOM 3630 C CA . SER B 1 138 ? -2.104 19.062 -1.507 1 96.19 138 SER B CA 1
ATOM 3631 C C . SER B 1 138 ? -1.933 19.891 -2.775 1 96.19 138 SER B C 1
ATOM 3633 O O . SER B 1 138 ? -2.512 19.562 -3.814 1 96.19 138 SER B O 1
ATOM 3635 N N . LEU B 1 139 ? -1.107 20.906 -2.721 1 97.25 139 LEU B N 1
ATOM 3636 C CA . LEU B 1 139 ? -0.876 21.766 -3.869 1 97.25 139 LEU B CA 1
ATOM 3637 C C . LEU B 1 139 ? 0.117 21.141 -4.836 1 97.25 139 LEU B C 1
ATOM 3639 O O . LEU B 1 139 ? 0.163 21.5 -6.012 1 97.25 139 LEU B O 1
ATOM 3643 N N . ALA B 1 140 ? 0.886 20.234 -4.32 1 95.38 140 ALA B N 1
ATOM 3644 C CA . ALA B 1 140 ? 2.064 19.797 -5.062 1 95.38 140 ALA B CA 1
ATOM 3645 C C . ALA B 1 140 ? 1.819 18.438 -5.73 1 95.38 140 ALA B C 1
ATOM 3647 O O . ALA B 1 140 ? 2.553 18.047 -6.645 1 95.38 140 ALA B O 1
ATOM 3648 N N . ILE B 1 141 ? 0.832 17.688 -5.32 1 93.62 141 ILE B N 1
ATOM 3649 C CA . ILE B 1 141 ? 0.716 16.281 -5.676 1 93.62 141 ILE B CA 1
ATOM 3650 C C . ILE B 1 141 ? 0.344 16.141 -7.148 1 93.62 141 ILE B C 1
ATOM 3652 O O . ILE B 1 141 ? 1.016 15.438 -7.906 1 93.62 141 ILE B O 1
ATOM 3656 N N . ASN B 1 142 ? -0.732 16.766 -7.574 1 93.06 142 ASN B N 1
ATOM 3657 C CA . ASN B 1 142 ? -1.145 16.828 -8.969 1 93.06 142 ASN B CA 1
ATOM 3658 C C . ASN B 1 142 ? -2.072 18 -9.234 1 93.06 142 ASN B C 1
ATOM 3660 O O . ASN B 1 142 ? -2.521 18.672 -8.289 1 93.06 142 ASN B O 1
ATOM 3664 N N . GLU B 1 143 ? -2.32 18.297 -10.484 1 94.44 143 GLU B N 1
ATOM 3665 C CA . GLU B 1 143 ? -3.078 19.484 -10.875 1 94.44 143 GLU B CA 1
ATOM 3666 C C . GLU B 1 143 ? -4.52 19.391 -10.383 1 94.44 143 GLU B C 1
ATOM 3668 O O . GLU B 1 143 ? -5.102 20.406 -9.969 1 94.44 143 GLU B O 1
ATOM 3673 N N . GLN B 1 144 ? -5.043 18.266 -10.383 1 95.06 144 GLN B N 1
ATOM 3674 C CA . GLN B 1 144 ? -6.441 18.094 -10 1 95.06 144 GLN B CA 1
ATOM 3675 C C . GLN B 1 144 ? -6.672 18.484 -8.547 1 95.06 144 GLN B C 1
ATOM 3677 O O . GLN B 1 144 ? -7.516 19.328 -8.258 1 95.06 144 GLN B O 1
ATOM 3682 N N . ILE B 1 145 ? -5.957 17.906 -7.672 1 97 145 ILE B N 1
ATOM 3683 C CA . ILE B 1 145 ? -6.188 18.188 -6.258 1 97 145 ILE B CA 1
ATOM 3684 C C . ILE B 1 145 ? -5.707 19.594 -5.926 1 97 145 ILE B C 1
ATOM 3686 O O . ILE B 1 145 ? -6.25 20.234 -5.031 1 97 145 ILE B O 1
ATOM 3690 N N . ARG B 1 146 ? -4.723 20.109 -6.621 1 97.5 146 ARG B N 1
ATOM 3691 C CA . ARG B 1 146 ? -4.301 21.5 -6.469 1 97.5 146 ARG B CA 1
ATOM 3692 C C . ARG B 1 146 ? -5.469 22.453 -6.695 1 97.5 146 ARG B C 1
ATOM 3694 O O . ARG B 1 146 ? -5.734 23.328 -5.867 1 97.5 146 ARG B O 1
ATOM 3701 N N . GLU B 1 147 ? -6.152 22.234 -7.77 1 97.81 147 GLU B N 1
ATOM 3702 C CA . GLU B 1 147 ? -7.27 23.109 -8.125 1 97.81 147 GLU B CA 1
ATOM 3703 C C . GLU B 1 147 ? -8.422 22.969 -7.137 1 97.81 147 GLU B C 1
ATOM 3705 O O . GLU B 1 147 ? -9.055 23.969 -6.77 1 97.81 147 GLU B O 1
ATOM 3710 N N . VAL B 1 148 ? -8.664 21.766 -6.719 1 98.25 148 VAL B N 1
ATOM 3711 C CA . VAL B 1 148 ? -9.719 21.531 -5.734 1 98.25 148 VAL B CA 1
ATOM 3712 C C . VAL B 1 148 ? -9.367 22.25 -4.43 1 98.25 148 VAL B C 1
ATOM 3714 O O . VAL B 1 148 ? -10.227 22.891 -3.822 1 98.25 148 VAL B O 1
ATOM 3717 N N . THR B 1 149 ? -8.117 22.109 -4.008 1 98.56 149 THR B N 1
ATOM 3718 C CA . THR B 1 149 ? -7.652 22.734 -2.777 1 98.56 149 THR B CA 1
ATOM 3719 C C . THR B 1 149 ? -7.828 24.25 -2.84 1 98.56 149 THR B C 1
ATOM 3721 O O . THR B 1 149 ? -8.367 24.859 -1.91 1 98.56 149 THR B O 1
ATOM 3724 N N . LEU B 1 150 ? -7.418 24.828 -3.947 1 98.44 150 LEU B N 1
ATOM 3725 C CA . LEU B 1 150 ? -7.539 26.281 -4.129 1 98.44 150 LEU B CA 1
ATOM 3726 C C . LEU B 1 150 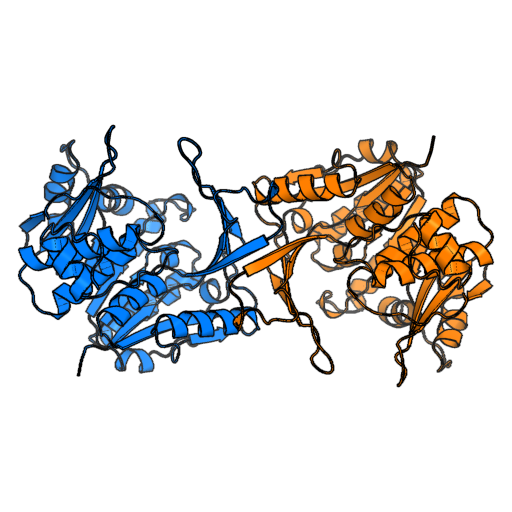? -9 26.703 -4.145 1 98.44 150 LEU B C 1
ATOM 3728 O O . LEU B 1 150 ? -9.367 27.719 -3.533 1 98.44 150 LEU B O 1
ATOM 3732 N N . HIS B 1 151 ? -9.797 25.922 -4.777 1 98.25 151 HIS B N 1
ATOM 3733 C CA . HIS B 1 151 ? -11.219 26.234 -4.852 1 98.25 151 HIS B CA 1
ATOM 3734 C C . HIS B 1 151 ? -11.867 26.219 -3.469 1 98.25 151 HIS B C 1
ATOM 3736 O O . HIS B 1 151 ? -12.609 27.125 -3.115 1 98.25 151 HIS B O 1
ATOM 3742 N N . VAL B 1 152 ? -11.562 25.188 -2.682 1 98.5 152 VAL B N 1
ATOM 3743 C CA . VAL B 1 152 ? -12.117 25.078 -1.338 1 98.5 152 VAL B CA 1
ATOM 3744 C C . VAL B 1 152 ? -11.633 26.25 -0.477 1 98.5 152 VAL B C 1
ATOM 3746 O O . VAL B 1 152 ? -12.406 26.828 0.286 1 98.5 152 VAL B O 1
ATOM 3749 N N . ALA B 1 153 ? -10.375 26.594 -0.626 1 98.69 153 ALA B N 1
ATOM 3750 C CA . ALA B 1 153 ? -9.805 27.703 0.132 1 98.69 153 ALA B CA 1
ATOM 3751 C C . ALA B 1 153 ? -10.5 29.016 -0.21 1 98.69 153 ALA B C 1
ATOM 3753 O O . ALA B 1 153 ? -10.875 29.781 0.684 1 98.69 153 ALA B O 1
ATOM 3754 N N . GLU B 1 154 ? -10.68 29.25 -1.459 1 98.5 154 GLU B N 1
ATOM 3755 C CA . GLU B 1 154 ? -11.312 30.469 -1.922 1 98.5 154 GLU B CA 1
ATOM 3756 C C . GLU B 1 154 ? -12.758 30.562 -1.443 1 98.5 154 GLU B C 1
ATOM 3758 O O . GLU B 1 154 ? -13.211 31.625 -1.007 1 98.5 154 GLU B O 1
ATOM 3763 N N . LYS B 1 155 ? -13.453 29.484 -1.545 1 98.44 155 LYS B N 1
ATOM 3764 C CA . LYS B 1 155 ? -14.844 29.453 -1.093 1 98.44 155 LYS B CA 1
ATOM 3765 C C . LYS B 1 155 ? -14.93 29.672 0.415 1 98.44 155 LYS B C 1
ATOM 3767 O O . LYS B 1 155 ? -15.828 30.359 0.896 1 98.44 155 LYS B O 1
ATOM 3772 N N . ALA B 1 156 ? -14.039 29.031 1.156 1 98.44 156 ALA B N 1
ATOM 3773 C CA . ALA B 1 156 ? -14.016 29.219 2.605 1 98.44 156 ALA B CA 1
ATOM 3774 C C . ALA B 1 156 ? -13.797 30.688 2.969 1 98.44 156 ALA B C 1
ATOM 3776 O O . ALA B 1 156 ? -14.484 31.219 3.832 1 98.44 156 ALA B O 1
ATOM 3777 N N . LYS B 1 157 ? -12.844 31.297 2.275 1 98 157 LYS B N 1
ATOM 3778 C CA . LYS B 1 157 ? -12.562 32.719 2.518 1 98 157 LYS B CA 1
ATOM 3779 C C . LYS B 1 157 ? -13.773 33.594 2.197 1 98 157 LYS B C 1
ATOM 3781 O O . LYS B 1 157 ? -14.117 34.5 2.957 1 98 157 LYS B O 1
ATOM 3786 N N . ALA B 1 158 ? -14.438 33.281 1.128 1 97.62 158 ALA B N 1
ATOM 3787 C CA . ALA B 1 158 ? -15.617 34 0.692 1 97.62 158 ALA B CA 1
ATOM 3788 C C . ALA B 1 158 ? -16.75 33.875 1.707 1 97.62 158 ALA B C 1
ATOM 3790 O O . ALA B 1 158 ? -17.562 34.812 1.859 1 97.62 158 ALA B O 1
ATOM 3791 N N . LEU B 1 159 ? -16.766 32.812 2.402 1 97.56 159 LEU B N 1
ATOM 3792 C CA . LEU B 1 159 ? -17.812 32.562 3.383 1 97.56 159 LEU B CA 1
ATOM 3793 C C . LEU B 1 159 ? -17.453 33.156 4.742 1 97.56 159 LEU B C 1
ATOM 3795 O O . LEU B 1 159 ? -18.219 33.062 5.699 1 97.56 159 LEU B O 1
ATOM 3799 N N . GLY B 1 160 ? -16.281 33.719 4.848 1 97.06 160 GLY B N 1
ATOM 3800 C CA . GLY B 1 160 ? -15.898 34.469 6.035 1 97.06 160 GLY B CA 1
ATOM 3801 C C .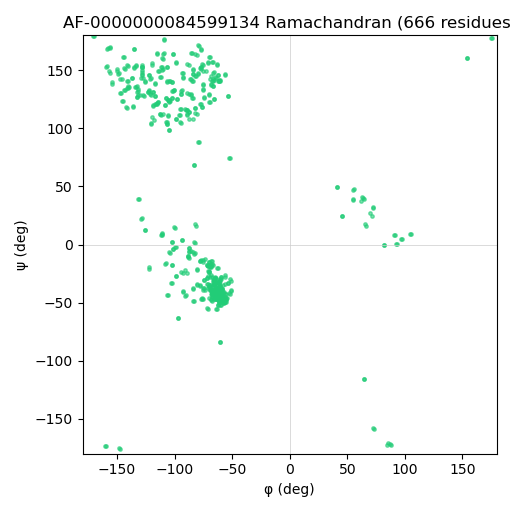 GLY B 1 160 ? -15.086 33.656 7.023 1 97.06 160 GLY B C 1
ATOM 3802 O O . GLY B 1 160 ? -14.797 34.125 8.125 1 97.06 160 GLY B O 1
ATOM 3803 N N . LEU B 1 161 ? -14.742 32.438 6.656 1 97.81 161 LEU B N 1
ATOM 3804 C CA . LEU B 1 161 ? -13.898 31.641 7.543 1 97.81 161 LEU B CA 1
ATOM 3805 C C . LEU B 1 161 ? -12.492 32.219 7.605 1 97.81 161 LEU B C 1
ATOM 3807 O O . LEU B 1 161 ? -11.977 32.75 6.609 1 97.81 161 LEU B O 1
ATOM 3811 N N . THR B 1 162 ? -11.867 32.188 8.781 1 97.81 162 THR B N 1
ATOM 3812 C CA . THR B 1 162 ? -10.422 32.375 8.828 1 97.81 162 THR B CA 1
ATOM 3813 C C . THR B 1 162 ? -9.688 31.141 8.297 1 97.81 162 THR B C 1
ATOM 3815 O O . THR B 1 162 ? -10.203 30.031 8.375 1 97.81 162 THR B O 1
ATOM 3818 N N . LEU B 1 163 ? -8.5 31.406 7.707 1 98.56 163 LEU B N 1
ATOM 3819 C CA . LEU B 1 163 ? -7.754 30.328 7.066 1 98.56 163 LEU B CA 1
ATOM 3820 C C . LEU B 1 163 ? -6.352 30.203 7.656 1 98.56 163 LEU B C 1
ATOM 3822 O O . LEU B 1 163 ? -5.68 31.219 7.871 1 98.56 163 LEU B O 1
ATOM 3826 N N . SER B 1 164 ? -5.992 29 8 1 98.81 164 SER B N 1
ATOM 3827 C CA . SER B 1 164 ? -4.586 28.734 8.281 1 98.81 164 SER B CA 1
ATOM 3828 C C . SER B 1 164 ? -3.965 27.844 7.203 1 98.81 164 SER B C 1
ATOM 3830 O O . SER B 1 164 ? -4.66 27.031 6.578 1 98.81 164 SER B O 1
ATOM 3832 N N . PHE B 1 165 ? -2.682 28 6.969 1 98.75 165 PHE B N 1
ATOM 3833 C CA . PHE B 1 165 ? -1.965 27.344 5.891 1 98.75 165 PHE B CA 1
ATOM 3834 C C . PHE B 1 165 ? -0.569 26.922 6.34 1 98.75 165 PHE B C 1
ATOM 3836 O O . PHE B 1 165 ? 0.22 27.766 6.781 1 98.75 165 PHE B O 1
ATOM 3843 N N . ASP B 1 166 ? -0.327 25.656 6.324 1 98.5 166 ASP B N 1
ATOM 3844 C CA . ASP B 1 166 ? 1.026 25.125 6.492 1 98.5 166 ASP B CA 1
ATOM 3845 C C . ASP B 1 166 ? 1.728 24.984 5.141 1 98.5 166 ASP B C 1
ATOM 3847 O O . ASP B 1 166 ? 1.363 24.125 4.336 1 98.5 166 ASP B O 1
ATOM 3851 N N . CYS B 1 167 ? 2.787 25.719 4.934 1 97.69 167 CYS B N 1
ATOM 3852 C CA . CYS B 1 167 ? 3.453 25.719 3.637 1 97.69 167 CYS B CA 1
ATOM 3853 C C . CYS B 1 167 ? 3.947 24.312 3.291 1 97.69 167 CYS B C 1
ATOM 3855 O O . CYS B 1 167 ? 3.738 23.844 2.174 1 97.69 167 CYS B O 1
ATOM 3857 N N . ASN B 1 168 ? 4.602 23.703 4.262 1 96.19 168 ASN B N 1
ATOM 3858 C CA . ASN B 1 168 ? 5.051 22.312 4.09 1 96.19 168 ASN B CA 1
ATOM 3859 C C . ASN B 1 168 ? 5.613 22.078 2.689 1 96.19 168 ASN B C 1
ATOM 3861 O O . ASN B 1 168 ? 5.207 21.141 2.002 1 96.19 168 ASN B O 1
ATOM 3865 N N . PHE B 1 169 ? 6.551 23.031 2.279 1 95.31 169 PHE B N 1
ATOM 3866 C CA . PHE B 1 169 ? 7.117 23 0.935 1 95.31 169 PHE B CA 1
ATOM 3867 C C . PHE B 1 169 ? 8.047 21.797 0.766 1 95.31 169 PHE B C 1
ATOM 3869 O O . PHE B 1 169 ? 8.969 21.609 1.563 1 95.31 169 PHE B O 1
ATOM 3876 N N . ARG B 1 170 ? 7.723 21.016 -0.189 1 92.56 170 ARG B N 1
ATOM 3877 C CA . ARG B 1 170 ? 8.547 19.875 -0.577 1 92.56 170 ARG B CA 1
ATOM 3878 C C . ARG B 1 170 ? 8.992 19.984 -2.031 1 92.56 170 ARG B C 1
ATOM 3880 O O . ARG B 1 170 ? 8.258 19.594 -2.941 1 92.56 170 ARG B O 1
ATOM 3887 N N . PRO B 1 171 ? 10.273 20.359 -2.223 1 91.25 171 PRO B N 1
ATOM 3888 C CA . PRO B 1 171 ? 10.727 20.609 -3.592 1 91.25 171 PRO B CA 1
ATOM 3889 C C . PRO B 1 171 ? 10.594 19.391 -4.496 1 91.25 171 PRO B C 1
ATOM 3891 O O . PRO B 1 171 ? 10.289 19.531 -5.684 1 91.25 171 PRO B O 1
ATOM 3894 N N . LYS B 1 172 ? 10.695 18.219 -3.945 1 87.31 172 LYS B N 1
ATOM 3895 C CA . LYS B 1 172 ? 10.711 17 -4.727 1 87.31 172 LYS B CA 1
ATOM 3896 C C . LYS B 1 172 ? 9.336 16.719 -5.332 1 87.31 172 LYS B C 1
ATOM 3898 O O . LYS B 1 172 ? 9.219 15.938 -6.285 1 87.31 172 LYS B O 1
ATOM 3903 N N . LEU B 1 173 ? 8.297 17.344 -4.801 1 90.31 173 LEU B N 1
ATOM 3904 C CA . LEU B 1 173 ? 6.941 17.094 -5.273 1 90.31 173 LEU B CA 1
ATOM 3905 C C . LEU B 1 173 ? 6.594 18.031 -6.434 1 90.31 173 LEU B C 1
ATOM 3907 O O . LEU B 1 173 ? 5.57 17.844 -7.094 1 90.31 173 LEU B O 1
ATOM 3911 N N . TRP B 1 174 ? 7.473 18.984 -6.633 1 92.12 174 TRP B N 1
ATOM 3912 C CA . TRP B 1 174 ? 7.211 19.953 -7.695 1 92.12 174 TRP B CA 1
ATOM 3913 C C . TRP B 1 174 ? 8.094 19.672 -8.906 1 92.12 174 TRP B C 1
ATOM 3915 O O . TRP B 1 174 ? 9.234 20.125 -8.969 1 92.12 174 TRP B O 1
ATOM 3925 N N . LYS B 1 175 ? 7.508 18.969 -9.93 1 83.5 175 LYS B N 1
ATOM 3926 C CA . LYS B 1 175 ? 8.234 18.578 -11.125 1 83.5 175 LYS B CA 1
ATOM 3927 C C . LYS B 1 175 ? 8.648 19.797 -11.945 1 83.5 175 LYS B C 1
ATOM 3929 O O . LYS B 1 175 ? 9.703 19.797 -12.586 1 83.5 175 LYS B O 1
ATOM 3934 N N . GLY B 1 176 ? 7.766 20.891 -11.961 1 85 176 GLY B N 1
ATOM 3935 C CA . GLY B 1 176 ? 8.062 22.109 -12.68 1 85 176 GLY B CA 1
ATOM 3936 C C . GLY B 1 176 ? 8.945 23.062 -11.891 1 85 176 GLY B C 1
ATOM 3937 O O . GLY B 1 176 ? 9.195 24.188 -12.328 1 85 176 GLY B O 1
ATOM 3938 N N . GLY B 1 177 ? 9.305 22.609 -10.766 1 84.75 177 GLY B N 1
ATOM 3939 C CA . GLY B 1 177 ? 10.227 23.375 -9.93 1 84.75 177 GLY B CA 1
ATOM 3940 C C . GLY B 1 177 ? 9.586 24.609 -9.305 1 84.75 177 GLY B C 1
ATOM 3941 O O . GLY B 1 177 ? 8.375 24.656 -9.109 1 84.75 177 GLY B O 1
ATOM 3942 N N . TYR B 1 178 ? 10.484 25.516 -8.953 1 86.94 178 TYR B N 1
ATOM 3943 C CA . TYR B 1 178 ? 10.117 26.734 -8.25 1 86.94 178 TYR B CA 1
ATOM 3944 C C . TYR B 1 178 ? 9.156 27.578 -9.078 1 86.94 178 TYR B C 1
ATOM 3946 O O . TYR B 1 178 ? 8.219 28.172 -8.539 1 86.94 178 TYR B O 1
ATOM 3954 N N . GLU B 1 179 ? 9.266 27.625 -10.273 1 91.25 179 GLU B N 1
ATOM 3955 C CA . GLU B 1 179 ? 8.469 28.469 -11.156 1 91.25 179 GLU B CA 1
ATOM 3956 C C . GLU B 1 179 ? 7 28.047 -11.156 1 91.25 179 GLU B C 1
ATOM 3958 O O . GLU B 1 179 ? 6.105 28.875 -11.297 1 91.25 179 GLU B O 1
ATOM 3963 N N . GLU B 1 180 ? 6.848 26.812 -10.945 1 93.06 180 GLU B N 1
ATOM 3964 C CA . GLU B 1 180 ? 5.484 26.297 -10.875 1 93.06 180 GLU B CA 1
ATOM 3965 C C . GLU B 1 180 ? 4.895 26.484 -9.484 1 93.06 180 GLU B C 1
ATOM 3967 O O . GLU B 1 180 ? 3.711 26.797 -9.344 1 93.06 180 GLU B O 1
ATOM 3972 N N . ALA B 1 181 ? 5.688 26.328 -8.516 1 95.94 181 ALA B N 1
ATOM 3973 C CA . ALA B 1 181 ? 5.238 26.297 -7.121 1 95.94 181 ALA B CA 1
ATOM 3974 C C . ALA B 1 181 ? 4.902 27.703 -6.629 1 95.94 181 ALA B C 1
ATOM 3976 O O . ALA B 1 181 ? 3.879 27.906 -5.969 1 95.94 181 ALA B O 1
ATOM 3977 N N . ARG B 1 182 ? 5.648 28.703 -6.984 1 96.31 182 ARG B N 1
ATOM 3978 C CA . ARG B 1 182 ? 5.594 30.016 -6.371 1 96.31 182 ARG B CA 1
ATOM 3979 C C . ARG B 1 182 ? 4.223 30.656 -6.559 1 96.31 182 ARG B C 1
ATOM 3981 O O . ARG B 1 182 ? 3.584 31.078 -5.59 1 96.31 182 ARG B O 1
ATOM 3988 N N . PRO B 1 183 ? 3.713 30.719 -7.781 1 97 183 PRO B N 1
ATOM 3989 C CA . PRO B 1 183 ? 2.412 31.375 -7.941 1 97 183 PRO B CA 1
ATOM 3990 C C . PRO B 1 183 ? 1.301 30.672 -7.16 1 97 183 PRO B C 1
ATOM 3992 O O . PRO B 1 183 ? 0.365 31.328 -6.695 1 97 183 PRO B O 1
ATOM 3995 N N . VAL B 1 184 ? 1.397 29.391 -7.027 1 97.75 184 VAL B N 1
ATOM 3996 C CA . VAL B 1 184 ? 0.383 28.641 -6.309 1 97.75 184 VAL B CA 1
ATOM 3997 C C . VAL B 1 184 ? 0.451 28.953 -4.816 1 97.75 184 VAL B C 1
ATOM 3999 O O . VAL B 1 184 ? -0.577 29.203 -4.18 1 97.75 184 VAL B O 1
ATOM 4002 N N . TYR B 1 185 ? 1.622 28.953 -4.289 1 98.12 185 TYR B N 1
ATOM 4003 C CA . TYR B 1 185 ? 1.804 29.281 -2.879 1 98.12 185 TYR B CA 1
ATOM 4004 C C . TYR B 1 185 ? 1.408 30.719 -2.6 1 98.12 185 TYR B C 1
ATOM 4006 O O . TYR B 1 185 ? 0.813 31.016 -1.561 1 98.12 185 TYR B O 1
ATOM 4014 N N . GLU B 1 186 ? 1.757 31.641 -3.525 1 98.12 186 GLU B N 1
ATOM 4015 C CA . GLU B 1 186 ? 1.388 33.031 -3.355 1 98.12 186 GLU B CA 1
ATOM 4016 C C . GLU B 1 186 ? -0.128 33.219 -3.285 1 98.12 186 GLU B C 1
ATOM 4018 O O . GLU B 1 186 ? -0.633 34 -2.5 1 98.12 186 GLU B O 1
ATOM 4023 N N . ARG B 1 187 ? -0.816 32.469 -4.066 1 98.12 187 ARG B N 1
ATOM 4024 C CA . ARG B 1 187 ? -2.275 32.5 -4.035 1 98.12 187 ARG B CA 1
ATOM 4025 C C . ARG B 1 187 ? -2.803 32.062 -2.676 1 98.12 187 ARG B C 1
ATOM 4027 O O . ARG B 1 187 ? -3.695 32.688 -2.111 1 98.12 187 ARG B O 1
ATOM 4034 N N . MET B 1 188 ? -2.262 30.984 -2.154 1 98.62 188 MET B N 1
ATOM 4035 C CA . MET B 1 188 ? -2.701 30.469 -0.861 1 98.62 188 MET B CA 1
ATOM 4036 C C . MET B 1 188 ? -2.326 31.438 0.264 1 98.62 188 MET B C 1
ATOM 4038 O O . MET B 1 188 ? -3.105 31.641 1.198 1 98.62 188 MET B O 1
ATOM 4042 N N . LEU B 1 189 ? -1.121 32 0.179 1 98.69 189 LEU B N 1
ATOM 4043 C CA . LEU B 1 189 ? -0.667 32.938 1.189 1 98.69 189 LEU B CA 1
ATOM 4044 C C . LEU B 1 189 ? -1.562 34.188 1.219 1 98.69 189 LEU B C 1
ATOM 4046 O O . LEU B 1 189 ? -1.817 34.75 2.287 1 98.69 189 LEU B O 1
ATOM 4050 N N . ALA B 1 190 ? -2.07 34.562 0.105 1 98.5 190 ALA B N 1
ATOM 4051 C CA . ALA B 1 190 ? -2.941 35.75 0.008 1 98.5 190 ALA B CA 1
ATOM 4052 C C . ALA B 1 190 ? -4.293 35.469 0.658 1 98.5 190 ALA B C 1
ATOM 4054 O O . ALA B 1 190 ? -5 36.406 1.047 1 98.5 190 ALA B O 1
ATOM 4055 N N . LEU B 1 191 ? -4.641 34.219 0.75 1 98.56 191 LEU B N 1
ATOM 4056 C CA . LEU B 1 191 ? -5.914 33.812 1.346 1 98.56 191 LEU B CA 1
ATOM 4057 C C . LEU B 1 191 ? -5.766 33.594 2.844 1 98.56 191 LEU B C 1
ATOM 4059 O O . LEU B 1 191 ? -6.738 33.688 3.594 1 98.56 191 LEU B O 1
ATOM 4063 N N . ALA B 1 192 ? -4.613 33.312 3.33 1 98.75 192 ALA B N 1
ATOM 4064 C CA . ALA B 1 192 ? -4.387 32.75 4.668 1 98.75 192 ALA B CA 1
ATOM 4065 C C . ALA B 1 192 ? -4.328 33.875 5.707 1 98.75 192 ALA B C 1
ATOM 4067 O O . ALA B 1 192 ? -3.771 34.938 5.453 1 98.75 192 ALA B O 1
ATOM 4068 N N . ASP B 1 193 ? -4.914 33.625 6.891 1 98.62 193 ASP B N 1
ATOM 4069 C CA . ASP B 1 193 ? -4.801 34.531 8.047 1 98.62 193 ASP B CA 1
ATOM 4070 C C . ASP B 1 193 ? -3.637 34.125 8.945 1 98.62 193 ASP B C 1
ATOM 4072 O O . ASP B 1 193 ? -2.953 34.969 9.516 1 98.62 193 ASP B O 1
ATOM 4076 N N . TYR B 1 194 ? -3.461 32.844 9.125 1 98.69 194 TYR B N 1
ATOM 4077 C CA . TYR B 1 194 ? -2.395 32.25 9.938 1 98.69 194 TYR B CA 1
ATOM 4078 C C . TYR B 1 194 ? -1.555 31.297 9.109 1 98.69 194 TYR B C 1
ATOM 4080 O O . TYR B 1 194 ? -2.094 30.469 8.367 1 98.69 194 TYR B O 1
ATOM 4088 N N . VAL B 1 195 ? -0.219 31.391 9.18 1 98.81 195 VAL B N 1
ATOM 4089 C CA . VAL B 1 195 ? 0.64 30.594 8.305 1 98.81 195 VAL B CA 1
ATOM 4090 C C . VAL B 1 195 ? 1.747 29.953 9.133 1 98.81 195 VAL B C 1
ATOM 4092 O O . VAL B 1 195 ? 2.338 30.594 10.008 1 98.81 195 VAL B O 1
ATOM 4095 N N . SER B 1 196 ? 1.922 28.672 8.922 1 98.56 196 SER B N 1
ATOM 4096 C CA . SER B 1 196 ? 3.131 27.984 9.367 1 98.56 196 SER B CA 1
ATOM 4097 C C . SER B 1 196 ? 4.219 28.031 8.297 1 98.56 196 SER B C 1
ATOM 4099 O O . SER B 1 196 ? 4.066 27.453 7.223 1 98.56 196 SER B O 1
ATOM 4101 N N . MET B 1 197 ? 5.27 28.734 8.539 1 97.44 197 MET B N 1
ATOM 4102 C CA . MET B 1 197 ? 6.367 28.906 7.59 1 97.44 197 MET B CA 1
ATOM 4103 C C . MET B 1 197 ? 7.66 29.266 8.312 1 97.44 197 MET B C 1
ATOM 4105 O O . MET B 1 197 ? 7.625 29.891 9.375 1 97.44 197 MET B O 1
ATOM 4109 N N . THR B 1 198 ? 8.781 28.828 7.781 1 97.25 198 THR B N 1
ATOM 4110 C CA . THR B 1 198 ? 10.094 29.219 8.273 1 97.25 198 THR B CA 1
ATOM 4111 C C . THR B 1 198 ? 10.789 30.141 7.281 1 97.25 198 THR B C 1
ATOM 4113 O O . THR B 1 198 ? 10.242 30.453 6.223 1 97.25 198 THR B O 1
ATOM 4116 N N . GLU B 1 199 ? 11.977 30.594 7.719 1 97.19 199 GLU B N 1
ATOM 4117 C CA . GLU B 1 199 ? 12.789 31.406 6.82 1 97.19 199 GLU B CA 1
ATOM 4118 C C . GLU B 1 199 ? 13.172 30.625 5.566 1 97.19 199 GLU B C 1
ATOM 4120 O O . GLU B 1 199 ? 13.281 31.203 4.48 1 97.19 199 GLU B O 1
ATOM 4125 N N . LYS B 1 200 ? 13.32 29.344 5.676 1 95.56 200 LYS B N 1
ATOM 4126 C CA . LYS B 1 200 ? 13.656 28.516 4.527 1 95.56 200 LYS B CA 1
ATOM 4127 C C . LYS B 1 200 ? 12.531 28.5 3.5 1 95.56 200 LYS B C 1
ATOM 4129 O O . LYS B 1 200 ? 12.781 28.531 2.293 1 95.56 200 LYS B O 1
ATOM 4134 N N . ASP B 1 201 ? 11.328 28.453 4.008 1 95.88 201 ASP B N 1
ATOM 4135 C CA . ASP B 1 201 ? 10.18 28.516 3.113 1 95.88 201 ASP B CA 1
ATOM 4136 C C . ASP B 1 201 ? 10.148 29.844 2.348 1 95.88 201 ASP B C 1
ATOM 4138 O O . ASP B 1 201 ? 9.898 29.859 1.141 1 95.88 201 ASP B O 1
ATOM 4142 N N . ALA B 1 202 ? 10.383 30.938 3.09 1 96.88 202 ALA B N 1
ATOM 4143 C CA . ALA B 1 202 ? 10.383 32.25 2.449 1 96.88 202 ALA B CA 1
ATOM 4144 C C . ALA B 1 202 ? 11.43 32.312 1.338 1 96.88 202 ALA B C 1
ATOM 4146 O O . ALA B 1 202 ? 11.164 32.844 0.263 1 96.88 202 ALA B O 1
ATOM 4147 N N . MET B 1 203 ? 12.539 31.688 1.605 1 95.69 203 MET B N 1
ATOM 4148 C CA . MET B 1 203 ? 13.625 31.703 0.633 1 95.69 203 MET B CA 1
ATOM 4149 C C . MET B 1 203 ? 13.344 30.75 -0.52 1 95.69 203 MET B C 1
ATOM 4151 O O . MET B 1 203 ? 13.477 31.109 -1.688 1 95.69 203 MET B O 1
ATOM 4155 N N . SER B 1 204 ? 12.906 29.531 -0.21 1 93.75 204 SER B N 1
ATOM 4156 C CA . SER B 1 204 ? 12.766 28.469 -1.209 1 93.75 204 SER B CA 1
ATOM 4157 C C . SER B 1 204 ? 11.5 28.672 -2.043 1 93.75 204 SER B C 1
ATOM 4159 O O . SER B 1 204 ? 11.484 28.375 -3.238 1 93.75 204 SER B O 1
ATOM 4161 N N . ILE B 1 205 ? 10.43 29.172 -1.408 1 93.12 205 ILE B N 1
ATOM 4162 C CA . ILE B 1 205 ? 9.141 29.297 -2.088 1 93.12 205 ILE B CA 1
ATOM 4163 C C . ILE B 1 205 ? 9.039 30.656 -2.766 1 93.12 205 ILE B C 1
ATOM 4165 O O . ILE B 1 205 ? 8.656 30.75 -3.932 1 93.12 205 ILE B O 1
ATOM 4169 N N . LEU B 1 206 ? 9.461 31.719 -2.07 1 94.75 206 LEU B N 1
ATOM 4170 C CA . LEU B 1 206 ? 9.188 33.094 -2.52 1 94.75 206 LEU B CA 1
ATOM 4171 C C . LEU B 1 206 ? 10.438 33.719 -3.109 1 94.75 206 LEU B C 1
ATOM 4173 O O . LEU B 1 206 ? 10.383 34.844 -3.619 1 94.75 206 LEU B O 1
ATOM 4177 N N . GLY B 1 207 ? 11.523 33.031 -3.006 1 94.25 207 GLY B N 1
ATOM 4178 C CA . GLY B 1 207 ? 12.758 33.531 -3.57 1 94.25 207 GLY B CA 1
ATOM 4179 C C . GLY B 1 207 ? 13.312 34.75 -2.811 1 94.25 207 GLY B C 1
ATOM 4180 O O . GLY B 1 207 ? 14.047 35.562 -3.375 1 94.25 207 GLY B O 1
ATOM 4181 N N . MET B 1 208 ? 13.008 34.844 -1.611 1 96.25 208 MET B N 1
ATOM 4182 C CA . MET B 1 208 ? 13.484 35.969 -0.818 1 96.25 208 MET B CA 1
ATOM 4183 C C . MET B 1 208 ? 14.945 35.781 -0.41 1 96.25 208 MET B C 1
ATOM 4185 O O . MET B 1 208 ? 15.398 34.625 -0.271 1 96.25 208 MET B O 1
ATOM 4189 N N . GLU B 1 209 ? 15.586 36.875 -0.234 1 96.56 209 GLU B N 1
ATOM 4190 C CA . GLU B 1 209 ? 17 36.844 0.117 1 96.56 209 GLU B CA 1
ATOM 4191 C C . GLU B 1 209 ? 17.297 37.688 1.358 1 96.56 209 GLU B C 1
ATOM 4193 O O . GLU B 1 209 ? 16.547 38.625 1.666 1 96.56 209 GLU B O 1
ATOM 4198 N N . THR B 1 210 ? 18.266 37.219 2.055 1 96.56 210 THR B N 1
ATOM 4199 C CA . THR B 1 210 ? 18.781 38 3.197 1 96.56 210 THR B CA 1
ATOM 4200 C C . THR B 1 210 ? 20.266 37.719 3.402 1 96.56 210 THR B C 1
ATOM 4202 O O . THR B 1 210 ? 20.766 36.656 3.037 1 96.56 210 THR B O 1
ATOM 4205 N N . GLY B 1 211 ? 20.984 38.75 3.943 1 96 211 GLY B N 1
ATOM 4206 C CA . GLY B 1 211 ? 22.391 38.594 4.27 1 96 211 GLY B CA 1
ATOM 4207 C C . GLY B 1 211 ? 22.625 37.938 5.625 1 96 211 GLY B C 1
ATOM 4208 O O . GLY B 1 211 ? 23.75 37.594 5.977 1 96 211 GLY B O 1
ATOM 4209 N N . ALA B 1 212 ? 21.516 37.781 6.332 1 96.38 212 ALA B N 1
ATOM 4210 C CA . ALA B 1 212 ? 21.641 37.188 7.664 1 96.38 212 ALA B CA 1
ATOM 4211 C C . ALA B 1 212 ? 22.062 35.75 7.578 1 96.38 212 ALA B C 1
ATOM 4213 O O . ALA B 1 212 ? 21.625 35 6.691 1 96.38 212 ALA B O 1
ATOM 4214 N N . THR B 1 213 ? 22.969 35.281 8.5 1 94.75 213 THR B N 1
ATOM 4215 C CA . THR B 1 213 ? 23.484 33.938 8.469 1 94.75 213 THR B CA 1
ATOM 4216 C C . THR B 1 213 ? 22.797 33.062 9.531 1 94.75 213 THR B C 1
ATOM 4218 O O . THR B 1 213 ? 22.594 31.875 9.328 1 94.75 213 THR B O 1
ATOM 4221 N N . GLN B 1 214 ? 22.453 33.688 10.625 1 95.38 214 GLN B N 1
ATOM 4222 C CA . GLN B 1 214 ? 21.781 32.938 11.68 1 95.38 214 GLN B CA 1
ATOM 4223 C C . GLN B 1 214 ? 20.297 32.781 11.398 1 95.38 214 GLN B C 1
ATOM 4225 O O . GLN B 1 214 ? 19.672 33.719 10.906 1 95.38 214 GLN B O 1
ATOM 4230 N N . ARG B 1 215 ? 19.719 31.719 11.742 1 95.94 215 ARG B N 1
ATOM 4231 C CA . ARG B 1 215 ? 18.328 31.422 11.422 1 95.94 215 ARG B CA 1
ATOM 4232 C C . ARG B 1 215 ? 17.375 32.406 12.078 1 95.94 215 ARG B C 1
ATOM 4234 O O . ARG B 1 215 ? 16.422 32.875 11.453 1 95.94 215 ARG B O 1
ATOM 4241 N N . LYS B 1 216 ? 17.625 32.75 13.336 1 96.25 216 LYS B N 1
ATOM 4242 C CA . LYS B 1 216 ? 16.781 33.688 14.047 1 96.25 216 LYS B CA 1
ATOM 4243 C C . LYS B 1 216 ? 16.75 35.062 13.328 1 96.25 216 LYS B C 1
ATOM 4245 O O . LYS B 1 216 ? 15.688 35.656 13.203 1 96.25 216 LYS B O 1
ATOM 4250 N N . ASP B 1 217 ? 17.922 35.406 12.852 1 97.5 217 ASP B N 1
ATOM 4251 C CA . ASP B 1 217 ? 18.031 36.688 12.133 1 97.5 217 ASP B CA 1
ATOM 4252 C C . ASP B 1 217 ? 17.312 36.625 10.789 1 97.5 217 ASP B C 1
ATOM 4254 O O . ASP B 1 217 ? 16.734 37.625 10.344 1 97.5 217 ASP B O 1
ATOM 4258 N N . GLN B 1 218 ? 17.406 35.469 10.172 1 98.06 218 GLN B N 1
ATOM 4259 C CA . GLN B 1 218 ? 16.703 35.281 8.898 1 98.06 218 GLN B CA 1
ATOM 4260 C C . GLN B 1 218 ? 15.195 35.375 9.078 1 98.06 218 GLN B C 1
ATOM 4262 O O . GLN B 1 218 ? 14.5 35.969 8.242 1 98.06 218 GLN B O 1
ATOM 4267 N N . VAL B 1 219 ? 14.711 34.812 10.18 1 98.25 219 VAL B N 1
ATOM 4268 C CA . VAL B 1 219 ? 13.297 34.875 10.508 1 98.25 219 VAL B CA 1
ATOM 4269 C C . VAL B 1 219 ? 12.875 36.312 10.68 1 98.25 219 VAL B C 1
ATOM 4271 O O . VAL B 1 219 ? 11.891 36.781 10.078 1 98.25 219 VAL B O 1
ATOM 4274 N N . GLU B 1 220 ? 13.641 37.094 11.414 1 98.06 220 GLU B N 1
ATOM 4275 C CA . GLU B 1 220 ? 13.336 38.5 11.703 1 98.06 220 GLU B CA 1
ATOM 4276 C C . GLU B 1 220 ? 13.406 39.344 10.438 1 98.06 220 GLU B C 1
ATOM 4278 O O . GLU B 1 220 ? 12.648 40.312 10.289 1 98.06 220 GLU B O 1
ATOM 4283 N N . ALA B 1 221 ? 14.297 38.938 9.555 1 97.88 221 ALA B N 1
ATOM 4284 C CA . ALA B 1 221 ? 14.523 39.719 8.352 1 97.88 221 ALA B CA 1
ATOM 4285 C C . ALA B 1 221 ? 13.453 39.438 7.301 1 97.88 221 ALA B C 1
ATOM 4287 O O . ALA B 1 221 ? 13.094 40.344 6.527 1 97.88 221 ALA B O 1
ATOM 4288 N N . LEU B 1 222 ? 12.977 38.281 7.219 1 98.5 222 LEU B N 1
ATOM 4289 C CA . LEU B 1 222 ? 12.211 37.875 6.043 1 98.5 222 LEU B CA 1
ATOM 4290 C C . LEU B 1 222 ? 10.727 37.781 6.363 1 98.5 222 LEU B C 1
ATOM 4292 O O . LEU B 1 222 ? 9.891 38.281 5.598 1 98.5 222 LEU B O 1
ATOM 4296 N N . LEU B 1 223 ? 10.328 37.219 7.477 1 98.62 223 LEU B N 1
ATOM 4297 C CA . LEU B 1 223 ? 8.961 36.75 7.688 1 98.62 223 LEU B CA 1
ATOM 4298 C C . LEU B 1 223 ? 8.023 37.938 7.945 1 98.62 223 LEU B C 1
ATOM 4300 O O . LEU B 1 223 ? 6.863 37.906 7.523 1 98.62 223 LEU B O 1
ATOM 4304 N N . PRO B 1 224 ? 8.469 39 8.672 1 98.44 224 PRO B N 1
ATOM 4305 C CA . PRO B 1 224 ? 7.59 40.188 8.766 1 98.44 224 PRO B CA 1
ATOM 4306 C C . PRO B 1 224 ? 7.219 40.75 7.398 1 98.44 224 PRO B C 1
ATOM 4308 O O . PRO B 1 224 ? 6.102 41.25 7.211 1 98.44 224 PRO B O 1
ATOM 4311 N N . LYS B 1 225 ? 8.172 40.656 6.43 1 98.19 225 LYS B N 1
ATOM 4312 C CA . LYS B 1 225 ? 7.902 41.125 5.074 1 98.19 225 LYS B CA 1
ATOM 4313 C C . LYS B 1 225 ? 6.855 40.25 4.391 1 98.19 225 LYS B C 1
ATOM 4315 O O . LYS B 1 225 ? 6.008 40.75 3.648 1 98.19 225 LYS B O 1
ATOM 4320 N N . VAL B 1 226 ? 6.969 38.969 4.625 1 98.56 226 VAL B N 1
ATOM 4321 C CA . VAL B 1 226 ? 5.98 38.062 4.066 1 98.56 226 VAL B CA 1
ATOM 4322 C C . VAL B 1 226 ? 4.598 38.406 4.613 1 98.56 226 VAL B C 1
ATOM 4324 O O . VAL B 1 226 ? 3.627 38.5 3.857 1 98.56 226 VAL B O 1
ATOM 4327 N N . ALA B 1 227 ? 4.52 38.531 5.965 1 98.69 227 ALA B N 1
ATOM 4328 C CA . ALA B 1 227 ? 3.25 38.844 6.617 1 98.69 227 ALA B CA 1
ATOM 4329 C C . ALA B 1 227 ? 2.633 40.125 6.043 1 98.69 227 ALA B C 1
ATOM 4331 O O . ALA B 1 227 ? 1.428 40.156 5.785 1 98.69 227 ALA B O 1
ATOM 4332 N N . GLN B 1 228 ? 3.439 41.094 5.836 1 98.19 228 GLN B N 1
ATOM 4333 C CA . GLN B 1 228 ? 2.971 42.375 5.305 1 98.19 228 GLN B CA 1
ATOM 4334 C C . GLN B 1 228 ? 2.51 42.25 3.855 1 98.19 228 GLN B C 1
ATOM 4336 O O . GLN B 1 228 ? 1.434 42.719 3.49 1 98.19 228 GLN B O 1
ATOM 4341 N N . THR B 1 229 ? 3.305 41.625 3.035 1 98.12 229 THR B N 1
ATOM 4342 C CA . THR B 1 229 ? 3.047 41.469 1.605 1 98.12 229 THR B CA 1
ATOM 4343 C C . THR B 1 229 ? 1.716 40.781 1.359 1 98.12 229 THR B C 1
ATOM 4345 O O . THR B 1 229 ? 0.959 41.156 0.466 1 98.12 229 THR B O 1
ATOM 4348 N N . TYR B 1 230 ? 1.406 39.781 2.141 1 98.25 230 TYR B N 1
ATOM 4349 C CA . TYR B 1 230 ? 0.238 38.969 1.859 1 98.25 230 TYR B CA 1
ATOM 4350 C C . TYR B 1 230 ? -0.857 39.188 2.893 1 98.25 230 TYR B C 1
ATOM 4352 O O . TYR B 1 230 ? -1.835 38.438 2.951 1 98.25 230 TYR B O 1
ATOM 4360 N N . SER B 1 231 ? -0.702 40.219 3.768 1 98.06 231 SER B N 1
ATOM 4361 C CA . SER B 1 231 ? -1.683 40.625 4.777 1 98.06 231 SER B CA 1
ATOM 4362 C C . SER B 1 231 ? -2.035 39.438 5.684 1 98.06 231 SER B C 1
ATOM 4364 O O . SER B 1 231 ? -3.213 39.156 5.906 1 98.06 231 SER B O 1
ATOM 4366 N N . ILE B 1 232 ? -1.01 38.75 6.156 1 98.5 232 ILE B N 1
ATOM 4367 C CA . ILE B 1 232 ? -1.144 37.594 7.066 1 98.5 232 ILE B CA 1
ATOM 4368 C C . ILE B 1 232 ? -1.146 38.094 8.508 1 98.5 232 ILE B C 1
ATOM 4370 O O . ILE B 1 232 ? -0.279 38.875 8.906 1 98.5 232 ILE B O 1
ATOM 4374 N N . ALA B 1 233 ? -2.107 37.656 9.258 1 98.25 233 ALA B N 1
ATOM 4375 C CA . ALA B 1 233 ? -2.275 38.156 10.633 1 98.25 233 ALA B CA 1
ATOM 4376 C C . ALA B 1 233 ? -1.158 37.625 11.531 1 98.25 233 ALA B C 1
ATOM 4378 O O . ALA B 1 233 ? -0.69 38.344 12.422 1 98.25 233 ALA B O 1
ATOM 4379 N N . ALA B 1 234 ? -0.739 36.406 11.336 1 98.69 234 ALA B N 1
ATOM 4380 C CA . ALA B 1 234 ? 0.329 35.812 12.148 1 98.69 234 ALA B CA 1
ATOM 4381 C C . ALA B 1 234 ? 1.054 34.719 11.398 1 98.69 234 ALA B C 1
ATOM 4383 O O . ALA B 1 234 ? 0.424 33.906 10.695 1 98.69 234 ALA B O 1
ATOM 4384 N N . ILE B 1 235 ? 2.354 34.656 11.5 1 98.81 235 ILE B N 1
ATOM 4385 C CA . ILE B 1 235 ? 3.199 33.562 11.023 1 98.81 235 ILE B CA 1
ATOM 4386 C C . ILE B 1 235 ? 3.906 32.906 12.211 1 98.81 235 ILE B C 1
ATOM 4388 O O . ILE B 1 235 ? 4.473 33.594 13.062 1 98.81 235 ILE B O 1
ATOM 4392 N N . ALA B 1 236 ? 3.799 31.656 12.32 1 98.75 236 ALA B N 1
ATOM 4393 C CA . ALA B 1 236 ? 4.469 30.938 13.398 1 98.75 236 ALA B CA 1
ATOM 4394 C C . ALA B 1 236 ? 5.289 29.766 12.859 1 98.75 236 ALA B C 1
ATOM 4396 O O . ALA B 1 236 ? 4.984 29.234 11.789 1 98.75 236 ALA B O 1
ATOM 4397 N N . GLY B 1 237 ? 6.312 29.375 13.516 1 98.25 237 GLY B N 1
ATOM 4398 C CA . GLY B 1 237 ? 7.172 28.25 13.172 1 98.25 237 GLY B CA 1
ATOM 4399 C C . GLY B 1 237 ? 8.164 27.906 14.266 1 98.25 237 GLY B C 1
ATOM 4400 O O . GLY B 1 237 ? 8.109 28.469 15.359 1 98.25 237 GLY B O 1
ATOM 4401 N N . THR B 1 238 ? 8.938 26.875 13.977 1 97.19 238 THR B N 1
ATOM 4402 C CA . THR B 1 238 ? 9.914 26.406 14.961 1 97.19 238 THR B CA 1
ATOM 4403 C C . THR B 1 238 ? 11.32 26.438 14.375 1 97.19 238 THR B C 1
ATOM 4405 O O . THR B 1 238 ? 11.508 26.281 13.164 1 97.19 238 THR B O 1
ATOM 4408 N N . LEU B 1 239 ? 12.242 26.734 15.234 1 95.62 239 LEU B N 1
ATOM 4409 C CA . LEU B 1 239 ? 13.672 26.562 14.992 1 95.62 239 LEU B CA 1
ATOM 4410 C C . LEU B 1 239 ? 14.211 25.359 15.766 1 95.62 239 LEU B C 1
ATOM 4412 O O . LEU B 1 239 ? 14.156 25.328 17 1 95.62 239 LEU B O 1
ATOM 4416 N N . ARG B 1 240 ? 14.555 24.391 14.969 1 90.38 240 ARG B N 1
ATOM 4417 C CA . ARG B 1 240 ? 15.148 23.203 15.586 1 90.38 240 ARG B CA 1
ATOM 4418 C C . ARG B 1 240 ? 16.672 23.203 15.445 1 90.38 240 ARG B C 1
ATOM 4420 O O . ARG B 1 240 ? 17.188 23.562 14.383 1 90.38 240 ARG B O 1
ATOM 4427 N N . GLU B 1 241 ? 17.344 22.938 16.5 1 86.94 241 GLU B N 1
ATOM 4428 C CA . GLU B 1 241 ? 18.797 22.844 16.5 1 86.94 241 GLU B CA 1
ATOM 4429 C C . GLU B 1 241 ? 19.281 21.531 17.094 1 86.94 241 GLU B C 1
ATOM 4431 O O . GLU B 1 241 ? 18.703 21.031 18.062 1 86.94 241 GLU B O 1
ATOM 4436 N N . THR B 1 242 ? 20.141 20.906 16.266 1 78.38 242 THR B N 1
ATOM 4437 C CA . THR B 1 242 ? 20.766 19.688 16.797 1 78.38 242 THR B CA 1
ATOM 4438 C C . THR B 1 242 ? 22.125 20 17.406 1 78.38 242 THR B C 1
ATOM 4440 O O . THR B 1 242 ? 23 20.547 16.75 1 78.38 242 THR B O 1
ATOM 4443 N N . ASN B 1 243 ? 22.219 20.016 18.641 1 67.81 243 ASN B N 1
ATOM 4444 C CA . ASN B 1 243 ? 23.516 20.172 19.297 1 67.81 243 ASN B CA 1
ATOM 4445 C C . ASN B 1 243 ? 24.047 18.828 19.797 1 67.81 243 ASN B C 1
ATOM 4447 O O . ASN B 1 243 ? 23.344 17.828 19.75 1 67.81 243 ASN B O 1
ATOM 4451 N N . ALA B 1 244 ? 25.328 18.828 20.094 1 60.34 244 ALA B N 1
ATOM 4452 C CA . ALA B 1 244 ? 26.078 17.625 20.484 1 60.34 244 ALA B CA 1
ATOM 4453 C C . ALA B 1 244 ? 25.375 16.891 21.609 1 60.34 244 ALA B C 1
ATOM 4455 O O . ALA B 1 244 ? 25.5 15.672 21.75 1 60.34 244 ALA B O 1
ATOM 4456 N N . SER B 1 245 ? 24.688 17.484 22.438 1 65.38 245 SER B N 1
ATOM 4457 C CA . SER B 1 245 ? 24.094 16.875 23.641 1 65.38 245 SER B CA 1
ATOM 4458 C C . SER B 1 245 ? 22.641 16.484 23.406 1 65.38 245 SER B C 1
ATOM 4460 O O . SER B 1 245 ? 22.266 15.32 23.562 1 65.38 245 SER B O 1
ATOM 4462 N N . ALA B 1 246 ? 21.641 17.484 23.109 1 78.5 246 ALA B N 1
ATOM 4463 C CA . ALA B 1 246 ? 20.234 17.188 22.875 1 78.5 246 ALA B CA 1
ATOM 4464 C C . ALA B 1 246 ? 19.625 18.172 21.859 1 78.5 246 ALA B C 1
ATOM 4466 O O . ALA B 1 246 ? 20.016 19.344 21.828 1 78.5 246 ALA B O 1
ATOM 4467 N N . PRO B 1 247 ? 18.812 17.641 21.094 1 87.19 247 PRO B N 1
ATOM 4468 C CA . PRO B 1 247 ? 18.109 18.562 20.188 1 87.19 247 PRO B CA 1
ATOM 4469 C C . PRO B 1 247 ? 17.266 19.594 20.938 1 87.19 247 PRO B C 1
ATOM 4471 O O . PRO B 1 247 ? 16.734 19.297 22.016 1 87.19 247 PRO B O 1
ATOM 4474 N N . THR B 1 248 ? 17.25 20.828 20.469 1 91.75 248 THR B N 1
ATOM 4475 C CA . THR B 1 248 ? 16.422 21.875 21.062 1 91.75 248 THR B CA 1
ATOM 4476 C C . THR B 1 248 ? 15.422 22.422 20.062 1 91.75 248 THR B C 1
ATOM 4478 O O . THR B 1 248 ? 15.617 22.297 18.844 1 91.75 248 THR B O 1
ATOM 4481 N N . ILE B 1 249 ? 14.359 22.938 20.609 1 94.06 249 ILE B N 1
ATOM 4482 C CA . ILE B 1 249 ? 13.336 23.562 19.781 1 94.06 249 ILE B CA 1
ATOM 4483 C C . ILE B 1 249 ? 12.953 24.922 20.359 1 94.06 249 ILE B C 1
ATOM 4485 O O . ILE B 1 249 ? 12.875 25.078 21.594 1 94.06 249 ILE B O 1
ATOM 4489 N N . GLN B 1 250 ? 12.875 25.891 19.547 1 96.19 250 GLN B N 1
ATOM 4490 C CA . GLN B 1 250 ? 12.391 27.234 19.875 1 96.19 250 GLN B CA 1
ATOM 4491 C C . GLN B 1 250 ? 11.344 27.703 18.859 1 96.19 250 GLN B C 1
ATOM 4493 O O . GLN B 1 250 ? 11.547 27.578 17.656 1 96.19 250 GLN B O 1
ATOM 4498 N N . GLY B 1 251 ? 10.203 28.156 19.406 1 97.88 251 GLY B N 1
ATOM 4499 C CA . GLY B 1 251 ? 9.172 28.688 18.516 1 97.88 251 GLY B CA 1
ATOM 4500 C C . GLY B 1 251 ? 9.336 30.172 18.25 1 97.88 251 GLY B C 1
ATOM 4501 O O . GLY B 1 251 ? 9.969 30.891 19.016 1 97.88 251 GLY B O 1
ATOM 4502 N N . PHE B 1 252 ? 8.82 30.625 17.141 1 98.62 252 PHE B N 1
ATOM 4503 C CA . PHE B 1 252 ? 8.734 32.062 16.875 1 98.62 252 PHE B CA 1
ATOM 4504 C C . PHE B 1 252 ? 7.348 32.438 16.359 1 98.62 252 PHE B C 1
ATOM 4506 O O . PHE B 1 252 ? 6.641 31.594 15.805 1 98.62 252 PHE B O 1
ATOM 4513 N N . LEU B 1 253 ? 6.984 33.656 16.578 1 98.75 253 LEU B N 1
ATOM 4514 C CA . LEU B 1 253 ? 5.707 34.219 16.172 1 98.75 253 LEU B CA 1
ATOM 4515 C C . LEU B 1 253 ? 5.906 35.594 15.562 1 98.75 253 LEU B C 1
ATOM 4517 O O . LEU B 1 253 ? 6.535 36.469 16.172 1 98.75 253 LEU B O 1
ATOM 4521 N N . VAL B 1 254 ? 5.523 35.719 14.328 1 98.62 254 VAL B N 1
ATOM 4522 C CA . VAL B 1 254 ? 5.438 37.031 13.688 1 98.62 254 VAL B CA 1
ATOM 4523 C C . VAL B 1 254 ? 4.008 37.562 13.789 1 98.62 254 VAL B C 1
ATOM 4525 O O . VAL B 1 254 ? 3.074 36.969 13.273 1 98.62 254 VAL B O 1
ATOM 4528 N N . GLN B 1 255 ? 3.826 38.594 14.43 1 97.69 255 GLN B N 1
ATOM 4529 C CA . GLN B 1 255 ? 2.531 39.25 14.586 1 97.69 255 GLN B CA 1
ATOM 4530 C C . GLN B 1 255 ? 2.691 40.75 14.68 1 97.69 255 GLN B C 1
ATOM 4532 O O . GLN B 1 255 ? 3.521 41.25 15.445 1 97.69 255 GLN B O 1
ATOM 4537 N N . GLU B 1 256 ? 1.929 41.5 13.898 1 94.81 256 GLU B N 1
ATOM 4538 C CA . GLU B 1 256 ? 1.928 42.969 13.914 1 94.81 256 GLU B CA 1
ATOM 4539 C C . GLU B 1 256 ? 3.334 43.5 13.703 1 94.81 256 GLU B C 1
ATOM 4541 O O . GLU B 1 256 ? 3.771 44.406 14.438 1 94.81 256 GLU B O 1
ATOM 4546 N N . GLY B 1 257 ? 4.062 42.844 12.828 1 93.56 257 GLY B N 1
ATOM 4547 C CA . GLY B 1 257 ? 5.371 43.344 12.414 1 93.56 257 GLY B CA 1
ATOM 4548 C C . GLY B 1 257 ? 6.473 43 13.398 1 93.56 257 GLY B C 1
ATOM 4549 O O . GLY B 1 257 ? 7.641 43.312 13.172 1 93.56 257 GLY B O 1
ATOM 4550 N N . ARG B 1 258 ? 6.148 42.344 14.453 1 96.06 258 ARG B N 1
ATOM 4551 C CA . ARG B 1 258 ? 7.117 41.969 15.469 1 96.06 258 ARG B CA 1
ATOM 4552 C C . ARG B 1 258 ? 7.336 40.438 15.492 1 96.06 258 ARG B C 1
ATOM 4554 O O . ARG B 1 258 ? 6.457 39.688 15.078 1 96.06 258 ARG B O 1
ATOM 4561 N N . VAL B 1 259 ? 8.531 40.094 15.922 1 98.06 259 VAL B N 1
ATOM 4562 C CA . VAL B 1 259 ? 8.859 38.688 16.078 1 98.06 259 VAL B CA 1
ATOM 4563 C C . VAL B 1 259 ? 9.109 38.375 17.547 1 98.06 259 VAL B C 1
ATOM 4565 O O . VAL B 1 259 ? 9.93 39.031 18.203 1 98.06 259 VAL B O 1
ATOM 4568 N N . ASP B 1 260 ? 8.359 37.469 18.094 1 98.06 260 ASP B N 1
ATOM 4569 C CA . ASP B 1 260 ? 8.586 36.938 19.422 1 98.06 260 ASP B CA 1
ATOM 4570 C C . ASP B 1 260 ? 9.141 35.531 19.359 1 98.06 260 ASP B C 1
ATOM 4572 O O . ASP B 1 260 ? 8.727 34.719 18.516 1 98.06 260 ASP B O 1
ATOM 4576 N N . PHE B 1 261 ? 10.055 35.25 20.234 1 97.75 261 PHE B N 1
ATOM 4577 C CA . PHE B 1 261 ? 10.594 33.906 20.359 1 97.75 261 PHE B CA 1
ATOM 4578 C C . PHE B 1 261 ? 10.203 33.281 21.688 1 97.75 261 PHE B C 1
ATOM 4580 O O . PHE B 1 261 ? 10.125 33.969 22.703 1 97.75 261 PHE B O 1
ATOM 4587 N N . SER B 1 262 ? 9.969 32.031 21.656 1 97 262 SER B N 1
ATOM 4588 C CA . SER B 1 262 ? 9.711 31.312 22.891 1 97 262 SER B CA 1
ATOM 4589 C C . SER B 1 262 ? 11.008 30.984 23.625 1 97 262 SER B C 1
ATOM 4591 O O . SER B 1 262 ? 12.094 31.203 23.094 1 97 262 SER B O 1
ATOM 4593 N N . THR B 1 263 ? 10.781 30.469 24.891 1 94.38 263 THR B N 1
ATOM 4594 C CA . THR B 1 263 ? 11.891 29.797 25.562 1 94.38 263 THR B CA 1
ATOM 4595 C C . THR B 1 263 ? 12.359 28.594 24.75 1 94.38 263 THR B C 1
ATOM 4597 O O . THR B 1 263 ? 11.562 27.938 24.094 1 94.38 263 THR B O 1
ATOM 4600 N N . GLU B 1 264 ? 13.617 28.422 24.734 1 93.75 264 GLU B N 1
ATOM 4601 C CA . GLU B 1 264 ? 14.18 27.234 24.109 1 93.75 264 GLU B CA 1
ATOM 4602 C C . GLU B 1 264 ? 14 26 24.984 1 93.75 264 GLU B C 1
ATOM 4604 O O . GLU B 1 264 ? 14.211 26.062 26.203 1 93.75 264 GLU B O 1
ATOM 4609 N N . HIS B 1 265 ? 13.555 24.906 24.406 1 92.12 265 HIS B N 1
ATOM 4610 C CA . HIS B 1 265 ? 13.359 23.656 25.125 1 92.12 265 HIS B CA 1
ATOM 4611 C C . HIS B 1 265 ? 14.273 22.562 24.594 1 92.12 265 HIS B C 1
ATOM 4613 O O . HIS B 1 265 ? 14.453 22.438 23.375 1 92.12 265 HIS B O 1
ATOM 4619 N N . SER B 1 266 ? 14.836 21.797 25.484 1 89.5 266 SER B N 1
ATOM 4620 C CA . SER B 1 266 ? 15.406 20.516 25.094 1 89.5 266 SER B CA 1
ATOM 4621 C C . SER B 1 266 ? 14.32 19.469 24.844 1 89.5 266 SER B C 1
ATOM 4623 O O . SER B 1 266 ? 13.344 19.406 25.578 1 89.5 266 SER B O 1
ATOM 4625 N N . VAL B 1 267 ? 14.5 18.688 23.766 1 88.31 267 VAL B N 1
ATOM 4626 C CA . VAL B 1 267 ? 13.43 17.766 23.422 1 88.31 267 VAL B CA 1
ATOM 4627 C C . VAL B 1 267 ? 13.969 16.328 23.438 1 88.31 267 VAL B C 1
ATOM 4629 O O . VAL B 1 267 ? 15.078 16.078 22.953 1 88.31 267 VAL B O 1
ATOM 4632 N N . ALA B 1 268 ? 13.289 15.43 24.141 1 85.06 268 ALA B N 1
ATOM 4633 C CA . ALA B 1 268 ? 13.43 13.992 23.938 1 85.06 268 ALA B CA 1
ATOM 4634 C C . ALA B 1 268 ? 12.516 13.508 22.812 1 85.06 268 ALA B C 1
ATOM 4636 O O . ALA B 1 268 ? 11.305 13.734 22.859 1 85.06 268 ALA B O 1
ATOM 4637 N N . ILE B 1 269 ? 13.023 12.797 21.875 1 85.81 269 ILE B N 1
ATOM 4638 C CA . ILE B 1 269 ? 12.258 12.484 20.672 1 85.81 269 ILE B CA 1
ATOM 4639 C C . ILE B 1 269 ? 11.836 11.023 20.703 1 85.81 269 ILE B C 1
ATOM 4641 O O . ILE B 1 269 ? 12.664 10.125 20.516 1 85.81 269 ILE B O 1
ATOM 4645 N N . LEU B 1 270 ? 10.609 10.82 20.969 1 85.56 270 LEU B N 1
ATOM 4646 C CA . LEU B 1 270 ? 10.016 9.5 20.797 1 85.56 270 LEU B CA 1
ATOM 4647 C C . LEU B 1 270 ? 9.586 9.289 19.344 1 85.56 270 LEU B C 1
ATOM 4649 O O . LEU B 1 270 ? 9.906 8.266 18.734 1 85.56 270 LEU B O 1
ATOM 4653 N N . ASP B 1 271 ? 8.891 10.242 18.812 1 87.12 271 ASP B N 1
ATOM 4654 C CA . ASP B 1 271 ? 8.461 10.266 17.422 1 87.12 271 ASP B CA 1
ATOM 4655 C C . ASP B 1 271 ? 8.5 11.688 16.859 1 87.12 271 ASP B C 1
ATOM 4657 O O . ASP B 1 271 ? 7.906 12.602 17.438 1 87.12 271 ASP B O 1
ATOM 4661 N N . ARG B 1 272 ? 9.07 11.789 15.711 1 84.44 272 ARG B N 1
ATOM 4662 C CA . ARG B 1 272 ? 9.32 13.133 15.188 1 84.44 272 ARG B CA 1
ATOM 4663 C C . ARG B 1 272 ? 8.242 13.547 14.195 1 84.44 272 ARG B C 1
ATOM 4665 O O . ARG B 1 272 ? 8.031 14.734 13.961 1 84.44 272 ARG B O 1
ATOM 4672 N N . ILE B 1 273 ? 7.645 12.609 13.57 1 88.62 273 ILE B N 1
ATOM 4673 C CA . ILE B 1 273 ? 6.684 12.922 12.516 1 88.62 273 ILE B CA 1
ATOM 4674 C C . ILE B 1 273 ? 5.426 13.531 13.141 1 88.62 273 ILE B C 1
ATOM 4676 O O . ILE B 1 273 ? 4.918 13.031 14.141 1 88.62 273 ILE B O 1
ATOM 4680 N N . GLY B 1 274 ? 4.965 14.656 12.656 1 91.38 274 GLY B N 1
ATOM 4681 C CA . GLY B 1 274 ? 3.748 15.305 13.117 1 91.38 274 GLY B CA 1
ATOM 4682 C C . GLY B 1 274 ? 3.994 16.328 14.219 1 91.38 274 GLY B C 1
ATOM 4683 O O . GLY B 1 274 ? 3.062 16.984 14.68 1 91.38 274 GLY B O 1
ATOM 4684 N N . THR B 1 275 ? 5.254 16.547 14.641 1 93.62 275 THR B N 1
ATOM 4685 C CA . THR B 1 275 ? 5.547 17.453 15.742 1 93.62 275 THR B CA 1
ATOM 4686 C C . THR B 1 275 ? 5.273 18.906 15.344 1 93.62 275 THR B C 1
ATOM 4688 O O . THR B 1 275 ? 4.852 19.719 16.172 1 93.62 275 THR B O 1
ATOM 4691 N N . GLY B 1 276 ? 5.527 19.219 14.086 1 96.19 276 GLY B N 1
ATOM 4692 C CA . GLY B 1 276 ? 5.148 20.531 13.594 1 96.19 276 GLY B CA 1
ATOM 4693 C C . GLY B 1 276 ? 3.652 20.781 13.656 1 96.19 276 GLY B C 1
ATOM 4694 O O . GLY B 1 276 ? 3.213 21.891 13.969 1 96.19 276 GLY B O 1
ATOM 4695 N N . ASP B 1 277 ? 2.939 19.734 13.375 1 97.56 277 ASP B N 1
ATOM 4696 C CA . ASP B 1 277 ? 1.485 19.828 13.469 1 97.56 277 ASP B CA 1
ATOM 4697 C C . ASP B 1 277 ? 1.042 20.047 14.914 1 97.56 277 ASP B C 1
ATOM 4699 O O . ASP B 1 277 ? 0.076 20.766 15.172 1 97.56 277 ASP B O 1
ATOM 4703 N N . GLY B 1 278 ? 1.738 19.359 15.82 1 97 278 GLY B N 1
ATOM 4704 C CA . GLY B 1 278 ? 1.455 19.578 17.234 1 97 278 GLY B CA 1
ATOM 4705 C C . GLY B 1 278 ? 1.7 21.016 17.672 1 97 278 GLY B C 1
ATOM 4706 O O . GLY B 1 278 ? 0.871 21.594 18.375 1 97 278 GLY B O 1
ATOM 4707 N N . PHE B 1 279 ? 2.803 21.578 17.266 1 97.38 279 PHE B N 1
ATOM 4708 C CA . PHE B 1 279 ? 3.107 22.984 17.5 1 97.38 279 PHE B CA 1
ATOM 4709 C C . PHE B 1 279 ? 1.996 23.875 16.969 1 97.38 279 PHE B C 1
ATOM 4711 O O . PHE B 1 279 ? 1.514 24.766 17.672 1 97.38 279 PHE B O 1
ATOM 4718 N N . PHE B 1 280 ? 1.563 23.609 15.789 1 98.06 280 PHE B N 1
ATOM 4719 C CA . PHE B 1 280 ? 0.612 24.484 15.109 1 98.06 280 PHE B CA 1
ATOM 4720 C C . PHE B 1 280 ? -0.767 24.391 15.75 1 98.06 280 PHE B C 1
ATOM 4722 O O . PHE B 1 280 ? -1.499 25.375 15.82 1 98.06 280 PHE B O 1
ATOM 4729 N N . SER B 1 281 ? -1.127 23.172 16.25 1 97.62 281 SER B N 1
ATOM 4730 C CA . SER B 1 281 ? -2.371 23.031 17 1 97.62 281 SER B CA 1
ATOM 4731 C C . SER B 1 281 ? -2.363 23.922 18.234 1 97.62 281 SER B C 1
ATOM 4733 O O . SER B 1 281 ? -3.369 24.547 18.562 1 97.62 281 SER B O 1
ATOM 4735 N N . GLY B 1 282 ? -1.241 23.875 18.969 1 97.31 282 GLY B N 1
ATOM 4736 C CA . GLY B 1 282 ? -1.105 24.734 20.125 1 97.31 282 GLY B CA 1
ATOM 4737 C C . GLY B 1 282 ? -1.19 26.219 19.797 1 97.31 282 GLY B C 1
ATOM 4738 O O . GLY B 1 282 ? -1.828 26.984 20.516 1 97.31 282 GLY B O 1
ATOM 4739 N N . PHE B 1 283 ? -0.595 26.578 18.703 1 98 283 PHE B N 1
ATOM 4740 C CA . PHE B 1 283 ? -0.631 27.953 18.203 1 98 283 PHE B CA 1
ATOM 4741 C C . PHE B 1 283 ? -2.064 28.391 17.938 1 98 283 PHE B C 1
ATOM 4743 O O . PHE B 1 283 ? -2.51 29.422 18.453 1 98 283 PHE B O 1
ATOM 4750 N N . LEU B 1 284 ? -2.807 27.578 17.156 1 97.5 284 LEU B N 1
ATOM 4751 C CA . LEU B 1 284 ? -4.176 27.938 16.797 1 97.5 284 LEU B CA 1
ATOM 4752 C C . LEU B 1 284 ? -5.055 28.031 18.031 1 97.5 284 LEU B C 1
ATOM 4754 O O . LEU B 1 284 ? -5.863 28.969 18.156 1 97.5 284 LEU B O 1
ATOM 4758 N N . ALA B 1 285 ? -4.871 27.094 18.938 1 96.44 285 ALA B N 1
ATOM 4759 C CA . ALA B 1 285 ? -5.652 27.125 20.172 1 96.44 285 ALA B CA 1
ATOM 4760 C C . ALA B 1 285 ? -5.395 28.406 20.969 1 96.44 285 ALA B C 1
ATOM 4762 O O . ALA B 1 285 ? -6.336 29.062 21.422 1 96.44 285 ALA B O 1
ATOM 4763 N N . ALA B 1 286 ? -4.105 28.719 21.109 1 96.38 286 ALA B N 1
ATOM 4764 C CA . ALA B 1 286 ? -3.736 29.922 21.859 1 96.38 286 ALA B CA 1
ATOM 4765 C C . ALA B 1 286 ? -4.266 31.172 21.172 1 96.38 286 ALA B C 1
ATOM 4767 O O . ALA B 1 286 ? -4.699 32.125 21.828 1 96.38 286 ALA B O 1
ATOM 4768 N N . MET B 1 287 ? -4.203 31.219 19.844 1 95.25 287 MET B N 1
ATOM 4769 C CA . MET B 1 287 ? -4.75 32.344 19.078 1 95.25 287 MET B CA 1
ATOM 4770 C C . MET B 1 287 ? -6.238 32.5 19.344 1 95.25 287 MET B C 1
ATOM 4772 O O . MET B 1 287 ? -6.707 33.625 19.562 1 95.25 287 MET B O 1
ATOM 4776 N N . TYR B 1 288 ? -6.984 31.406 19.359 1 93.56 288 TYR B N 1
ATOM 4777 C CA . TYR B 1 288 ? -8.43 31.438 19.547 1 93.56 288 TYR B CA 1
ATOM 4778 C C . TYR B 1 288 ? -8.773 31.891 20.969 1 93.56 288 TYR B C 1
ATOM 4780 O O . TYR B 1 288 ? -9.828 32.5 21.188 1 93.56 288 TYR B O 1
ATOM 4788 N N . GLU B 1 289 ? -7.879 31.625 21.844 1 93.06 289 GLU B N 1
ATOM 4789 C CA . GLU B 1 289 ? -8.117 31.984 23.234 1 93.06 289 GLU B CA 1
ATOM 4790 C C . GLU B 1 289 ? -7.742 33.438 23.5 1 93.06 289 GLU B C 1
ATOM 4792 O O . GLU B 1 289 ? -7.965 33.969 24.594 1 93.06 289 GLU B O 1
ATOM 4797 N N . GLY B 1 290 ? -7.184 34.062 22.562 1 93.5 290 GLY B N 1
ATOM 4798 C CA . GLY B 1 290 ? -6.84 35.469 22.703 1 93.5 290 GLY B CA 1
ATOM 4799 C C . GLY B 1 290 ? -5.664 35.719 23.625 1 93.5 290 GLY B C 1
ATOM 4800 O O . GLY B 1 290 ? -5.629 36.688 24.344 1 93.5 290 GLY B O 1
ATOM 4801 N N . LYS B 1 291 ? -4.801 34.812 23.656 1 94 291 LYS B N 1
ATOM 4802 C CA . LYS B 1 291 ? -3.617 34.969 24.5 1 94 291 LYS B CA 1
ATOM 4803 C C . LYS B 1 291 ? -2.688 36.062 23.953 1 94 291 LYS B C 1
ATOM 4805 O O . LYS B 1 291 ? -2.803 36.469 22.797 1 94 291 LYS B O 1
ATOM 4810 N N . SER B 1 292 ? -1.785 36.531 24.891 1 96.12 292 SER B N 1
ATOM 4811 C CA . SER B 1 292 ? -0.755 37.469 24.453 1 96.12 292 SER B CA 1
ATOM 4812 C C . SER B 1 292 ? 0.239 36.781 23.516 1 96.12 292 SER B C 1
ATOM 4814 O O . SER B 1 292 ? 0.362 35.562 23.5 1 96.12 292 SER B O 1
ATOM 4816 N N . SER B 1 293 ? 0.917 37.594 22.688 1 96.75 293 SER B N 1
ATOM 4817 C CA . SER B 1 293 ? 1.889 37.062 21.734 1 96.75 293 SER B CA 1
ATOM 4818 C C . SER B 1 293 ? 2.906 36.188 22.422 1 96.75 293 SER B C 1
ATOM 4820 O O . SER B 1 293 ? 3.238 35.094 21.922 1 96.75 293 SER B O 1
ATOM 4822 N N . LYS B 1 294 ? 3.334 36.656 23.562 1 95.44 294 LYS B N 1
ATOM 4823 C CA . LYS B 1 294 ? 4.301 35.875 24.328 1 95.44 294 LYS B CA 1
ATOM 4824 C C . LYS B 1 294 ? 3.701 34.531 24.766 1 95.44 294 LYS B C 1
ATOM 4826 O O . LYS B 1 294 ? 4.344 33.5 24.656 1 95.44 294 LYS B O 1
ATOM 4831 N N . ASP B 1 295 ? 2.496 34.594 25.25 1 95.88 295 ASP B N 1
ATOM 4832 C CA . ASP B 1 295 ? 1.843 33.375 25.703 1 95.88 295 ASP B CA 1
ATOM 4833 C C . ASP B 1 295 ? 1.518 32.438 24.547 1 95.88 295 ASP B C 1
ATOM 4835 O O . ASP B 1 295 ? 1.575 31.219 24.688 1 95.88 295 ASP B O 1
ATOM 4839 N N . ILE B 1 296 ? 1.15 33.031 23.422 1 97.69 296 ILE B N 1
ATOM 4840 C CA . ILE B 1 296 ? 0.835 32.25 22.234 1 97.69 296 ILE B CA 1
ATOM 4841 C C . ILE B 1 296 ? 2.039 31.375 21.844 1 97.69 296 ILE B C 1
ATOM 4843 O O . ILE B 1 296 ? 1.918 30.156 21.688 1 97.69 296 ILE B O 1
ATOM 4847 N N . ILE B 1 297 ? 3.199 32 21.75 1 98.06 297 ILE B N 1
ATOM 4848 C CA . ILE B 1 297 ? 4.363 31.297 21.219 1 98.06 297 ILE B CA 1
ATOM 4849 C C . ILE B 1 297 ? 4.875 30.312 22.266 1 98.06 297 ILE B C 1
ATOM 4851 O O . ILE B 1 297 ? 5.359 29.234 21.938 1 98.06 297 ILE B O 1
ATOM 4855 N N . GLU B 1 298 ? 4.699 30.625 23.594 1 96.69 298 GLU B N 1
ATOM 4856 C CA . GLU B 1 298 ? 5.078 29.688 24.641 1 96.69 298 GLU B CA 1
ATOM 4857 C C . GLU B 1 298 ? 4.18 28.453 24.625 1 96.69 298 GLU B C 1
ATOM 4859 O O . GLU B 1 298 ? 4.66 27.328 24.766 1 96.69 298 GLU B O 1
ATOM 4864 N N . TRP B 1 299 ? 2.898 28.656 24.453 1 96.06 299 TRP B N 1
ATOM 4865 C CA . TRP B 1 299 ? 1.933 27.562 24.406 1 96.06 299 TRP B CA 1
ATOM 4866 C C . TRP B 1 299 ? 2.176 26.672 23.188 1 96.06 299 TRP B C 1
ATOM 4868 O O . TRP B 1 299 ? 2.172 25.453 23.281 1 96.06 299 TRP B O 1
ATOM 4878 N N . ALA B 1 300 ? 2.357 27.328 22.031 1 97.94 300 ALA B N 1
ATOM 4879 C CA . ALA B 1 300 ? 2.615 26.594 20.797 1 97.94 300 ALA B CA 1
ATOM 4880 C C . ALA B 1 300 ? 3.865 25.734 20.922 1 97.94 300 ALA B C 1
ATOM 4882 O O . ALA B 1 300 ? 3.852 24.547 20.547 1 97.94 300 ALA B O 1
ATOM 4883 N N . THR B 1 301 ? 4.906 26.297 21.484 1 97.19 301 THR B N 1
ATOM 4884 C CA . THR B 1 301 ? 6.172 25.578 21.625 1 97.19 301 THR B CA 1
ATOM 4885 C C . THR B 1 301 ? 6.031 24.406 22.578 1 97.19 301 THR B C 1
ATOM 4887 O O . THR B 1 301 ? 6.512 23.312 22.297 1 97.19 301 THR B O 1
ATOM 4890 N N . ALA B 1 302 ? 5.344 24.641 23.672 1 95.62 302 ALA B N 1
ATOM 4891 C CA . ALA B 1 302 ? 5.109 23.562 24.641 1 95.62 302 ALA B CA 1
ATOM 4892 C C . ALA B 1 302 ? 4.328 22.422 24.016 1 95.62 302 ALA B C 1
ATOM 4894 O O . ALA B 1 302 ? 4.641 21.25 24.234 1 95.62 302 ALA B O 1
ATOM 4895 N N . ALA B 1 303 ? 3.309 22.75 23.234 1 96.38 303 ALA B N 1
ATOM 4896 C CA . ALA B 1 303 ? 2.539 21.734 22.531 1 96.38 303 ALA B CA 1
ATOM 4897 C C . ALA B 1 303 ? 3.428 20.953 21.578 1 96.38 303 ALA B C 1
ATOM 4899 O O . ALA B 1 303 ? 3.324 19.719 21.484 1 96.38 303 ALA B O 1
ATOM 4900 N N . GLY B 1 304 ? 4.309 21.656 20.828 1 96 304 GLY B N 1
ATOM 4901 C CA . GLY B 1 304 ? 5.258 21 19.953 1 96 304 GLY B CA 1
ATOM 4902 C C . GLY B 1 304 ? 6.203 20.062 20.672 1 96 304 GLY B C 1
ATOM 4903 O O . GLY B 1 304 ? 6.484 18.953 20.203 1 96 304 GLY B O 1
ATOM 4904 N N . VAL B 1 305 ? 6.68 20.516 21.812 1 94.06 305 VAL B N 1
ATOM 4905 C CA . VAL B 1 305 ? 7.578 19.719 22.641 1 94.06 305 VAL B CA 1
ATOM 4906 C C . VAL B 1 305 ? 6.871 18.422 23.062 1 94.06 305 VAL B C 1
ATOM 4908 O O . VAL B 1 305 ? 7.426 17.328 22.938 1 94.06 305 VAL B O 1
ATOM 4911 N N . LEU B 1 306 ? 5.707 18.562 23.531 1 94.19 306 LEU B N 1
ATOM 4912 C CA . LEU B 1 306 ? 4.945 17.406 24.016 1 94.19 306 LEU B CA 1
ATOM 4913 C C . LEU B 1 306 ? 4.625 16.469 22.859 1 94.19 306 LEU B C 1
ATOM 4915 O O . LEU B 1 306 ? 4.57 15.25 23.047 1 94.19 306 LEU B O 1
ATOM 4919 N N . ALA B 1 307 ? 4.398 17.016 21.641 1 94.31 307 ALA B N 1
ATOM 4920 C CA . ALA B 1 307 ? 4.137 16.172 20.469 1 94.31 307 ALA B CA 1
ATOM 4921 C C . ALA B 1 307 ? 5.305 15.234 20.203 1 94.31 307 ALA B C 1
ATOM 4923 O O . ALA B 1 307 ? 5.113 14.125 19.688 1 94.31 307 ALA B O 1
ATOM 4924 N N . HIS B 1 308 ? 6.535 15.633 20.594 1 92.62 308 HIS B N 1
ATOM 4925 C CA . HIS B 1 308 ? 7.711 14.789 20.406 1 92.62 308 HIS B CA 1
ATOM 4926 C C . HIS B 1 308 ? 7.652 13.555 21.312 1 92.62 308 HIS B C 1
ATOM 4928 O O . HIS B 1 308 ? 8.367 12.578 21.078 1 92.62 308 HIS B O 1
ATOM 4934 N N . THR B 1 309 ? 6.852 13.617 22.328 1 90.88 309 THR B N 1
ATOM 4935 C CA . THR B 1 309 ? 6.797 12.539 23.312 1 90.88 309 THR B CA 1
ATOM 4936 C C . THR B 1 309 ? 5.602 11.625 23.047 1 90.88 309 THR B C 1
ATOM 4938 O O . THR B 1 309 ? 5.375 10.664 23.781 1 90.88 309 THR B O 1
ATOM 4941 N N . THR B 1 310 ? 4.793 11.945 22.031 1 88.56 310 THR B N 1
ATOM 4942 C CA . THR B 1 310 ? 3.613 11.172 21.672 1 88.56 310 THR B CA 1
ATOM 4943 C C . THR B 1 310 ? 3.945 10.148 20.594 1 88.56 310 THR B C 1
ATOM 4945 O O . THR B 1 310 ? 4.621 10.469 19.609 1 88.56 310 THR B O 1
ATOM 4948 N N . TYR B 1 311 ? 3.496 8.945 20.828 1 88.38 311 TYR B N 1
ATOM 4949 C CA . TYR B 1 311 ? 3.629 7.934 19.781 1 88.38 311 TYR B CA 1
ATOM 4950 C C . TYR B 1 311 ? 2.73 8.25 18.594 1 88.38 311 TYR B C 1
ATOM 4952 O O . TYR B 1 311 ? 1.555 8.578 18.766 1 88.38 311 TYR B O 1
ATOM 4960 N N . GLY B 1 312 ? 3.326 8.062 17.375 1 89.81 312 GLY B N 1
ATOM 4961 C CA . GLY B 1 312 ? 2.562 8.305 16.156 1 89.81 312 GLY B CA 1
ATOM 4962 C C . GLY B 1 312 ? 2.58 9.758 15.727 1 89.81 312 GLY B C 1
ATOM 4963 O O . GLY B 1 312 ? 3.264 10.586 16.328 1 89.81 312 GLY B O 1
ATOM 4964 N N . ASP B 1 313 ? 1.792 10.094 14.766 1 91.62 313 ASP B N 1
ATOM 4965 C CA . ASP B 1 313 ? 1.86 11.406 14.125 1 91.62 313 ASP B CA 1
ATOM 4966 C C . ASP B 1 313 ? 0.877 12.383 14.766 1 91.62 313 ASP B C 1
ATOM 4968 O O . ASP B 1 313 ? 1.02 13.602 14.617 1 91.62 313 ASP B O 1
ATOM 4972 N N . SER B 1 314 ? -0.185 11.852 15.398 1 92.5 314 SER B N 1
ATOM 4973 C CA . SER B 1 314 ? -1.294 12.688 15.852 1 92.5 314 SER B CA 1
ATOM 4974 C C . SER B 1 314 ? -1.138 13.07 17.312 1 92.5 314 SER B C 1
ATOM 4976 O O . SER B 1 314 ? -1.257 12.219 18.203 1 92.5 314 SER B O 1
ATOM 4978 N N . PRO B 1 315 ? -0.887 14.328 17.562 1 89.75 315 PRO B N 1
ATOM 4979 C CA . PRO B 1 315 ? -0.716 14.734 18.953 1 89.75 315 PRO B CA 1
ATOM 4980 C C . PRO B 1 315 ? -1.987 14.547 19.781 1 89.75 315 PRO B C 1
ATOM 4982 O O . PRO B 1 315 ? -3.092 14.766 19.281 1 89.75 315 PRO B O 1
ATOM 4985 N N . ILE B 1 316 ? -1.828 14.141 21.062 1 87.19 316 ILE B N 1
ATOM 4986 C CA . ILE B 1 316 ? -2.953 13.93 21.969 1 87.19 316 ILE B CA 1
ATOM 4987 C C . ILE B 1 316 ? -2.686 14.633 23.297 1 87.19 316 ILE B C 1
ATOM 4989 O O . ILE B 1 316 ? -3.225 14.242 24.344 1 87.19 316 ILE B O 1
ATOM 4993 N N . THR B 1 317 ? -2.152 15.711 23.328 1 89.38 317 THR B N 1
ATOM 4994 C CA . THR B 1 317 ? -1.786 16.422 24.547 1 89.38 317 THR B CA 1
ATOM 4995 C C . THR B 1 317 ? -2.992 17.141 25.141 1 89.38 317 THR B C 1
ATOM 4997 O O . THR B 1 317 ? -4.031 17.266 24.484 1 89.38 317 THR B O 1
ATOM 5000 N N . THR B 1 318 ? -2.877 17.531 26.422 1 91.81 318 THR B N 1
ATOM 5001 C CA . THR B 1 318 ? -3.934 18.25 27.141 1 91.81 318 THR B CA 1
ATOM 5002 C C . THR B 1 318 ? -3.479 19.656 27.516 1 91.81 318 THR B C 1
ATOM 5004 O O . THR B 1 318 ? -2.281 19.953 27.5 1 91.81 318 THR B O 1
ATOM 5007 N N . ARG B 1 319 ? -4.492 20.453 27.859 1 92.69 319 ARG B N 1
ATOM 5008 C CA . ARG B 1 319 ? -4.195 21.812 28.328 1 92.69 319 ARG B CA 1
ATOM 5009 C C . ARG B 1 319 ? -3.299 21.797 29.562 1 92.69 319 ARG B C 1
ATOM 5011 O O . ARG B 1 319 ? -2.354 22.578 29.656 1 92.69 319 ARG B O 1
ATOM 5018 N N . SER B 1 320 ? -3.629 20.922 30.438 1 91.81 320 SER B N 1
ATOM 5019 C CA . SER B 1 320 ? -2.848 20.812 31.672 1 91.81 320 SER B CA 1
ATOM 5020 C C . SER B 1 320 ? -1.403 20.422 31.375 1 91.81 320 SER B C 1
ATOM 5022 O O . SER B 1 320 ? -0.473 20.969 31.969 1 91.81 320 SER B O 1
ATOM 5024 N N . ALA B 1 321 ? -1.226 19.516 30.484 1 92.5 321 ALA B N 1
ATOM 5025 C CA . ALA B 1 321 ? 0.121 19.094 30.109 1 92.5 321 ALA B CA 1
ATOM 5026 C C . ALA B 1 321 ? 0.907 20.25 29.484 1 92.5 321 ALA B C 1
ATOM 5028 O O . ALA B 1 321 ? 2.094 20.422 29.766 1 92.5 321 ALA B O 1
ATOM 5029 N N . ILE B 1 322 ? 0.25 21.047 28.672 1 93.94 322 ILE B N 1
ATOM 5030 C CA . ILE B 1 322 ? 0.897 22.172 28.016 1 93.94 322 ILE B CA 1
ATOM 5031 C C . ILE B 1 322 ? 1.3 23.234 29.047 1 93.94 322 ILE B C 1
ATOM 5033 O O . ILE B 1 322 ? 2.416 23.75 29.016 1 93.94 322 ILE B O 1
ATOM 5037 N N . GLU B 1 323 ? 0.433 23.484 29.969 1 92.44 323 GLU B N 1
ATOM 5038 C CA . GLU B 1 323 ? 0.718 24.469 31 1 92.44 323 GLU B CA 1
ATOM 5039 C C . GLU B 1 323 ? 1.892 24.031 31.875 1 92.44 323 GLU B C 1
ATOM 5041 O O . GLU B 1 323 ? 2.73 24.844 32.25 1 92.44 323 GLU B O 1
ATOM 5046 N N . LYS B 1 324 ? 1.947 22.766 32.156 1 90.38 324 LYS B N 1
ATOM 5047 C CA . LYS B 1 324 ? 3.051 22.234 32.938 1 90.38 324 LYS B CA 1
ATOM 5048 C C . LYS B 1 324 ? 4.367 22.312 32.188 1 90.38 324 LYS B C 1
ATOM 5050 O O . LYS B 1 324 ? 5.41 22.625 32.75 1 90.38 324 LYS B O 1
ATOM 5055 N N . CYS B 1 325 ? 4.316 22 30.969 1 89.62 325 CYS B N 1
ATOM 5056 C CA . CYS B 1 325 ? 5.504 22.031 30.125 1 89.62 325 CYS B CA 1
ATOM 5057 C C . CYS B 1 325 ? 6.031 23.453 29.984 1 89.62 325 CYS B C 1
ATOM 5059 O O . CYS B 1 325 ? 7.242 23.672 30.016 1 89.62 325 CYS B O 1
ATOM 5061 N N . ARG B 1 326 ? 5.148 24.344 29.812 1 86.62 326 ARG B N 1
ATOM 5062 C CA . ARG B 1 326 ? 5.496 25.75 29.656 1 86.62 326 ARG B CA 1
ATOM 5063 C C . ARG B 1 326 ? 6.242 26.281 30.875 1 86.62 326 ARG B C 1
ATOM 5065 O O . ARG B 1 326 ? 7.184 27.062 30.75 1 86.62 326 ARG B O 1
ATOM 5072 N N . GLN B 1 327 ? 5.84 25.891 32.031 1 78.75 327 GLN B N 1
ATOM 5073 C CA . GLN B 1 327 ? 6.422 26.359 33.281 1 78.75 327 GLN B CA 1
ATOM 5074 C C . GLN B 1 327 ? 7.691 25.594 33.625 1 78.75 327 GLN B C 1
ATOM 5076 O O . GLN B 1 327 ? 8.383 25.906 34.594 1 78.75 327 GLN B O 1
ATOM 5081 N N . ASN B 1 328 ? 8.297 24.875 32.562 1 66.69 328 ASN B N 1
ATOM 5082 C CA . ASN B 1 328 ? 9.5 24.062 32.75 1 66.69 328 ASN B CA 1
ATOM 5083 C C . ASN B 1 328 ? 9.406 23.203 34 1 66.69 328 ASN B C 1
ATOM 5085 O O . ASN B 1 328 ? 10.406 23.016 34.688 1 66.69 328 ASN B O 1
ATOM 5089 N N . GLN B 1 329 ? 8.242 22.953 34.375 1 55.19 329 GLN B N 1
ATOM 5090 C CA . GLN B 1 329 ? 8.094 22.156 35.594 1 55.19 329 GLN B CA 1
ATOM 5091 C C . GLN B 1 329 ? 8.305 20.672 35.281 1 55.19 329 GLN B C 1
ATOM 5093 O O . GLN B 1 329 ? 7.652 20.109 34.375 1 55.19 329 GLN B O 1
ATOM 5098 N N . GLN B 1 330 ? 9.5 20.281 35.344 1 47 330 GLN B N 1
ATOM 5099 C CA . GLN B 1 330 ? 9.773 18.844 35.219 1 47 330 GLN B CA 1
ATOM 5100 C C . GLN B 1 330 ? 8.914 18.047 36.188 1 47 330 GLN B C 1
ATOM 5102 O O . GLN B 1 330 ? 9.117 18.109 37.406 1 47 330 GLN B O 1
ATOM 5107 N N . VAL B 1 331 ? 7.688 17.953 35.844 1 47.53 331 VAL B N 1
ATOM 5108 C CA . VAL B 1 331 ? 6.926 17.109 36.75 1 47.53 331 VAL B CA 1
ATOM 5109 C C . VAL B 1 331 ? 7.137 15.641 36.375 1 47.53 331 VAL B C 1
ATOM 5111 O O . VAL B 1 331 ? 7.07 15.273 35.188 1 47.53 331 VAL B O 1
ATOM 5114 N N . ASP B 1 332 ? 7.742 14.703 37.062 1 47.22 332 ASP B N 1
ATOM 5115 C CA . ASP B 1 332 ? 8.086 13.297 36.844 1 47.22 332 ASP B CA 1
ATOM 5116 C C . ASP B 1 332 ? 6.832 12.453 36.625 1 47.22 332 ASP B C 1
ATOM 5118 O O . ASP B 1 332 ? 6.691 11.797 35.594 1 47.22 332 ASP B O 1
ATOM 5122 N N . VAL B 1 333 ? 6.094 11.953 37.781 1 47.16 333 VAL B N 1
ATOM 5123 C CA . VAL B 1 333 ? 4.883 11.141 37.75 1 47.16 333 VAL B CA 1
ATOM 5124 C C . VAL B 1 333 ? 3.736 11.898 38.406 1 47.16 333 VAL B C 1
ATOM 5126 O O . VAL B 1 333 ? 3.857 12.344 39.562 1 47.16 333 VAL B O 1
ATOM 5129 N N . GLU B 1 334 ? 2.746 12.422 37.719 1 38.09 334 GLU B N 1
ATOM 5130 C CA . GLU B 1 334 ? 1.568 13.023 38.344 1 38.09 334 GLU B CA 1
ATOM 5131 C C . GLU B 1 334 ? 0.535 11.969 38.688 1 38.09 334 GLU B C 1
ATOM 5133 O O . GLU B 1 334 ? 0.143 11.156 37.875 1 38.09 334 GLU B O 1
ATOM 5138 N N . ARG B 1 335 ? 0.294 11.586 40.031 1 33.78 335 ARG B N 1
ATOM 5139 C CA . ARG B 1 335 ? -0.784 10.727 40.5 1 33.78 335 ARG B CA 1
ATOM 5140 C C . ARG B 1 335 ? -2.051 11.539 40.781 1 33.78 335 ARG B C 1
ATOM 5142 O O . ARG B 1 335 ? -1.986 12.648 41.312 1 33.78 335 ARG B O 1
#

Organism: NCBI:txid1246626

pLDDT: mean 93.46, std 9.34, range [33.78, 98.81]